Protein 2O7I (pdb70)

Nearest PDB structures (foldseek):
  2o7i-assembly1_A  TM=1.002E+00  e=0.000E+00  Thermotoga maritima
  5hm4-assembly1_B  TM=7.704E-01  e=1.524E-46  Thermotoga maritima
  6lzq-assembly1_A  TM=8.785E-01  e=4.733E-36  Vibrio harveyi 1DA3
  6lzu-assembly1_A  TM=8.700E-01  e=4.472E-36  Vibrio harveyi 1DA3
  6lzv-assembly1_A  TM=8.693E-01  e=3.646E-35  Vibrio harveyi 1DA3

InterPro domains:
  IPR000914 Solute-binding protein family 5 domain [PF00496] (74-467)
  IPR039424 Solute-binding protein family 5 [PTHR30290] (3-553)

Foldseek 3Di:
DDDPLQEAEEADFFFAFAFFLAQLALDHTFPSLQFFWAFCWFQFLLFQWTHRDQFDDWAPLFLFKIKTFGDPLQAKLVGHHDFLVQLQVQVVVCVVSVGGPLRPLVVFWVGWDRPDGGMIMTGTDLVLHFSVSSCCSVNGGIGDDPVVQVVVVVVDDSNPHRQQDFVPRIGRGQWTWDDDDRFKTKIAGSQVHSCCVPFNGQARRMYMYTHDNAQVVSVVCVLVVNHFKYQGQDPPVLCSCVPVVAQKAAQDNDPPRFDFFFFKFWAFACPDPPSVALLLLLLLQLLQQQVVLCVPLVVVNWHWDAQLRFRPVDVVRVLLDPQVVLCVLQVDPRNRHHNDNVVSLVSCVVQAWDQDPVRATAGPVGDTLDDAEEEDARRNRSQQSSRCSSQVSCVNSRRNYYYDHYTHVVVLQCQQLLVHRIYIDGWGRDHPPPPLRRLCAEADLSQHDHRRDGGPRHNSSNHDDVVSVVLSSFLRSDVPNVSVSVSSHVVSVVCSSRVSIGRTIRHGLRIMGGPPFKDQQDHNVRPQGRNCRSNDSSNPCRSSRIHTPVGDDHGRQQGDDVVVRHPIGNPVNVVVSSVVSD

Radius of gyration: 23.68 Å; Cα contacts (8 Å, |Δi|>4): 1317; chains: 1; bounding box: 62×67×48 Å

Organism: Thermotoga maritima (strain ATCC 43589 / DSM 3109 / JCM 10099 / NBRC 100826 / MSB8) (NCBI:txid243274)

CATH classification: 3.40.190.10 (+2 more: 3.90.76.10, 3.10.105.10)

Solvent-accessible surface area: 21621 Å² total; per-residue (Å²): 167,38,60,60,96,39,0,0,39,1,0,8,17,10,26,11,74,20,42,18,0,0,23,0,4,58,29,46,5,20,0,0,64,23,1,0,4,2,18,0,2,9,31,0,32,46,65,63,0,10,0,7,0,0,0,84,113,19,73,18,84,51,13,53,4,0,55,0,42,5,25,86,79,0,100,3,42,73,35,60,54,0,26,0,70,5,1,33,24,0,6,76,8,6,116,137,37,29,19,20,22,30,23,15,8,44,24,1,2,93,52,9,98,39,49,90,95,46,17,0,18,0,60,5,54,111,146,19,15,0,17,12,12,0,2,32,29,0,0,31,4,26,0,0,1,83,69,15,0,58,135,9,133,93,131,76,86,4,76,97,36,76,10,44,122,37,154,94,3,13,1,0,0,2,1,40,3,92,110,73,46,116,97,30,0,3,0,46,46,14,75,109,6,28,0,94,134,48,6,32,62,0,46,0,60,15,0,0,2,46,27,35,92,34,8,76,42,1,17,103,0,2,53,143,15,66,1,0,0,0,3,2,10,5,66,30,0,65,50,6,48,112,154,112,62,44,66,17,11,6,12,71,73,120,97,59,24,6,2,25,22,3,1,0,0,0,1,0,0,21,67,48,94,6,0,57,39,46,19,0,8,57,0,0,0,22,0,0,9,3,102,90,0,9,124,117,2,1,73,45,7,15,55,21,2,0,1,0,0,0,0,18,81,60,122,92,31,78,87,24,7,31,56,122,34,0,86,178,57,17,70,38,117,51,0,40,4,41,94,49,48,119,60,0,43,102,28,0,87,127,31,27,13,162,100,23,156,93,28,18,9,51,6,110,118,52,34,95,0,14,117,15,42,0,7,0,0,106,2,39,43,7,18,37,92,0,0,80,36,0,0,123,11,0,98,58,0,2,0,30,0,118,35,71,42,24,63,45,28,62,2,0,48,86,0,1,64,0,66,9,20,0,1,0,0,81,11,34,15,12,23,38,8,7,0,0,22,0,0,9,25,0,0,0,73,70,9,15,63,82,67,40,94,20,5,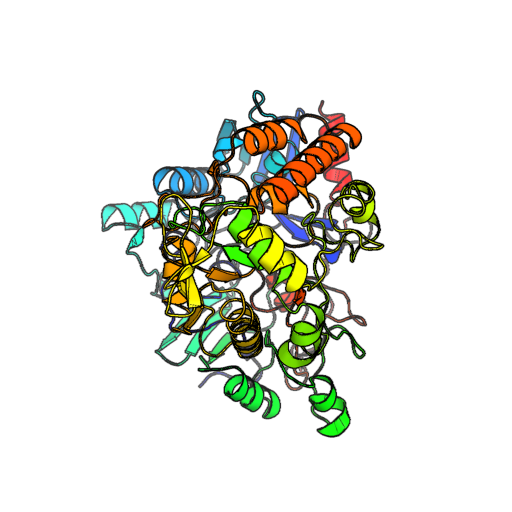91,37,0,1,2,0,21,8,97,24,91,59,0,23,103,14,0,31,110,0,0,36,68,53,74,71,84,55,24,48,94,5,1,38,72,0,0,76,0,0,13,112,16,2,0,0,0,3,0,0,3,10,2,0,26,2,0,25,1,45,101,51,0,38,66,8,0,11,71,130,46,89,10,2,43,6,0,0,0,64,31,67,36,0,4,0,0,1,2,5,0,0,45,107,85,73,87,76,100,94,16,101,10,18,5,16,91,144,112,66,11,54,0,28,44,9,75,89,0,36,102,31,2,82,173,26,117

B-factor: mean 17.23, std 6.02, range [8.17, 47.14]

Sequence (582 aa):
SLPREDTVYIGGALWGPATTWNLYAPQSTWGTDQFMYLPAFQYDLGRDAWIPVIAERYEFVDDKTLRIYIRPEARWSDGVPITADDFVYALELTKELGIGPGGGWDTYIEYVKAVDTKVVEFKAKEENLNYFQFLSYSSLGAQPMPKHVYERIRAQMNIKDWIINDKPEEQVVSGPYKLYYYDPNIVVYQRVDDWWGKDIFGLPRPKYLAHVIYKDNPSASLAFERGDIDWNGLFIPSVWELWEKKGLPVVGTWYKKEPYFIPDGVGFVYVNNTKPGLSDPAVRKAIAYAIPYNEMLKKAYFGYGSQAHPSMVIDLFEPYKQYIDYELAKKKTFGTEDGRIPFDLDMANKILDEEAGYKKGPDGVRVGPDGTKLGPYTISVPYGWTDWMMMCEMIAKKNLRSSIGIDVKTEFPDFSSVWADRMTKGTFDLIISWSVGPSFDHPFNIYRFVLDKRLSKPVGEVTWAGDWERYDNDEVVELLDKAVSTLDPEVRKQAYFRIQQIIYRDMPSIPAFYTAHWYEYSTKYWINWPSEDNPAWFRPSPWHADAWPTLFIISKKSDPQPVPSWLGTVDEGGIEIPTAKIFEDLQKAT

Structure (mmCIF, N/CA/C/O backbone):
data_2O7I
#
_entry.id   2O7I
#
_cell.length_a   107.030
_cell.length_b   107.030
_cell.length_c   118.190
_cell.angle_alpha   90.000
_cell.angle_beta   90.000
_cell.angle_gamma   90.000
#
_symmetry.space_group_name_H-M   'P 41 21 2'
#
loop_
_entity.id
_entity.type
_entity.pdbx_description
1 polymer 'Oligopeptide ABC transporter, periplasmic oligopeptide-binding protein'
2 branched beta-D-glucopyranose-(1-4)-beta-D-glucopyranose
3 water water
#
loop_
_atom_site.group_PDB
_atom_site.id
_atom_site.type_symbol
_atom_site.label_atom_id
_atom_site.label_alt_id
_atom_site.label_comp_id
_atom_site.label_asym_id
_atom_site.label_entity_id
_atom_site.label_seq_id
_atom_site.pdbx_PDB_ins_code
_atom_site.Cartn_x
_atom_site.Cartn_y
_atom_site.Cartn_z
_atom_site.occupancy
_atom_site.B_iso_or_equiv
_atom_site.auth_seq_id
_atom_site.auth_comp_id
_atom_site.auth_asym_id
_atom_site.auth_atom_id
_atom_site.pdbx_PDB_model_num
ATOM 1 N N . SER A 1 4 ? -23.089 5.414 -24.090 1.00 30.53 2 SER A N 1
ATOM 2 C CA . SER A 1 4 ? -22.427 4.082 -23.935 1.00 30.17 2 SER A CA 1
ATOM 3 C C . SER A 1 4 ? -21.722 3.979 -22.577 1.00 29.38 2 SER A C 1
ATOM 4 O O . SER A 1 4 ? -20.796 3.178 -22.395 1.00 29.86 2 SER A O 1
ATOM 7 N N . LEU A 1 5 ? -22.183 4.789 -21.628 1.00 27.98 3 LEU A N 1
ATOM 8 C CA . LEU A 1 5 ? -21.603 4.862 -20.296 1.00 26.80 3 LEU A CA 1
ATOM 9 C C . LEU A 1 5 ? -22.107 3.711 -19.430 1.00 26.15 3 LEU A C 1
ATOM 10 O O . LEU A 1 5 ? -23.247 3.282 -19.586 1.00 25.80 3 LEU A O 1
ATOM 15 N N . PRO A 1 6 ? -21.267 3.224 -18.498 1.00 25.46 4 PRO A N 1
ATOM 16 C CA . PRO A 1 6 ? -21.707 2.190 -17.566 1.00 24.98 4 PRO A CA 1
ATOM 17 C C . PRO A 1 6 ? -22.717 2.754 -16.566 1.00 24.31 4 PRO A C 1
ATOM 18 O O . PRO A 1 6 ? -22.370 3.622 -15.764 1.00 24.07 4 PRO A O 1
ATOM 22 N N . ARG A 1 7 ? -23.947 2.248 -16.610 1.00 23.63 5 ARG A N 1
ATOM 23 C CA . ARG A 1 7 ? -25.059 2.841 -15.864 1.00 23.28 5 ARG A CA 1
ATOM 24 C C . ARG A 1 7 ? -24.831 2.881 -14.357 1.00 23.13 5 ARG A C 1
ATOM 25 O O . ARG A 1 7 ? -25.125 3.890 -13.711 1.00 23.03 5 ARG A O 1
ATOM 33 N N . GLU A 1 8 ? -24.313 1.788 -13.797 1.00 22.73 6 GLU A N 1
ATOM 34 C CA . GLU A 1 8 ? -24.116 1.684 -12.347 1.00 22.86 6 GLU A CA 1
ATOM 35 C C . GLU A 1 8 ? -22.978 2.571 -11.830 1.00 21.77 6 GLU A C 1
ATOM 36 O O . GLU A 1 8 ? -22.877 2.801 -10.625 1.00 21.95 6 GLU A O 1
ATOM 42 N N . ASP A 1 9 ? -22.129 3.053 -12.737 1.00 21.02 7 ASP A N 1
ATOM 43 C CA . ASP A 1 9 ? -21.025 3.949 -12.384 1.00 20.39 7 ASP A CA 1
ATOM 44 C C . ASP A 1 9 ? -21.242 5.382 -12.874 1.00 19.64 7 ASP A C 1
ATOM 45 O O . ASP A 1 9 ? -20.303 6.175 -12.909 1.00 19.36 7 ASP A O 1
ATOM 50 N N . THR A 1 10 ? -22.479 5.701 -13.240 1.00 18.37 8 THR A N 1
ATOM 51 C CA . THR A 1 10 ? -22.816 7.023 -13.758 1.00 17.73 8 THR A CA 1
ATOM 52 C C . THR A 1 10 ? -23.966 7.614 -12.963 1.00 16.89 8 THR A C 1
ATOM 53 O O . THR A 1 10 ? -24.977 6.953 -12.755 1.00 17.02 8 THR A O 1
ATOM 57 N N . VAL A 1 11 ? -23.803 8.859 -12.522 1.00 15.83 9 VAL A N 1
ATOM 58 C CA . VAL A 1 11 ? -24.907 9.630 -11.977 1.00 15.43 9 VAL A CA 1
ATOM 59 C C . VAL A 1 11 ? -25.418 10.537 -13.095 1.00 15.02 9 VAL A C 1
ATOM 60 O O . VAL A 1 11 ? -24.672 11.376 -13.611 1.00 14.87 9 VAL A O 1
ATOM 64 N N . TYR A 1 12 ? -26.672 10.321 -13.489 1.00 14.62 10 TYR A N 1
ATOM 65 C CA . TYR A 1 12 ? -27.366 11.187 -14.434 1.00 14.46 10 TYR A CA 1
ATOM 66 C C . TYR A 1 12 ? -28.042 12.335 -13.687 1.00 14.01 10 TYR A C 1
ATOM 67 O O . TYR A 1 12 ? -28.645 12.142 -12.623 1.00 13.58 10 TYR A O 1
ATOM 76 N N . ILE A 1 13 ? -27.922 13.534 -14.254 1.00 13.70 11 ILE A N 1
ATOM 77 C CA . ILE A 1 13 ? -28.324 14.764 -13.593 1.00 13.19 11 ILE A CA 1
ATOM 78 C C . ILE A 1 13 ? -29.351 15.520 -14.440 1.00 13.00 11 ILE A C 1
ATOM 79 O O . ILE A 1 13 ? -29.329 15.448 -15.675 1.00 13.12 11 ILE A O 1
ATOM 84 N N . GLY A 1 14 ? -30.253 16.221 -13.765 1.00 12.53 12 GLY A N 1
ATOM 85 C CA . GLY A 1 14 ? -31.225 17.086 -14.429 1.00 12.25 12 GLY A CA 1
ATOM 86 C C . GLY A 1 14 ? -31.344 18.420 -13.712 1.00 11.85 12 GLY A C 1
ATOM 87 O O . GLY A 1 14 ? -30.985 18.548 -12.535 1.00 11.53 12 GLY A O 1
ATOM 88 N N . GLY A 1 15 ? -31.847 19.419 -14.427 1.00 11.93 13 GLY A N 1
ATOM 89 C CA . GLY A 1 15 ? -32.168 20.709 -13.846 1.00 11.62 13 GLY A CA 1
ATOM 90 C C . GLY A 1 15 ? -31.002 21.642 -13.567 1.00 11.78 13 GLY A C 1
ATOM 91 O O . GLY A 1 15 ? -31.195 22.689 -12.974 1.00 11.05 13 GLY A O 1
ATOM 92 N N . ALA A 1 16 ? -29.803 21.283 -14.024 1.00 12.37 14 ALA A N 1
ATOM 93 C CA . ALA A 1 16 ? -28.609 22.101 -13.766 1.00 12.35 14 ALA A CA 1
ATOM 94 C C . ALA A 1 16 ? -28.067 22.780 -15.025 1.00 12.62 14 ALA A C 1
ATOM 95 O O . ALA A 1 16 ? -27.731 23.962 -15.012 1.00 13.72 14 ALA A O 1
ATOM 97 N N . LEU A 1 17 ? -27.988 22.022 -16.106 1.00 12.66 15 LEU A N 1
ATOM 98 C CA . LEU A 1 17 ? -27.537 22.516 -17.396 1.00 12.83 15 LEU A CA 1
ATOM 99 C C . LEU A 1 17 ? -28.735 22.780 -18.299 1.00 13.00 15 LEU A C 1
ATOM 100 O O . LEU A 1 17 ? -29.494 21.863 -18.620 1.00 12.99 15 LEU A O 1
ATOM 105 N N . TRP A 1 18 ? -28.874 24.041 -18.697 1.00 12.35 16 TRP A N 1
ATOM 106 C CA . TRP A 1 18 ? -29.921 24.487 -19.595 1.00 12.71 16 TRP A CA 1
ATOM 107 C C . TRP A 1 18 ? -29.265 25.216 -20.760 1.00 13.44 16 TRP A C 1
ATOM 108 O O . TRP A 1 18 ? -28.371 26.041 -20.565 1.00 13.24 16 TRP A O 1
ATOM 119 N N . GLY A 1 19 ? -29.714 24.911 -21.970 1.00 14.38 17 GLY A N 1
ATOM 120 C CA . GLY A 1 19 ? -29.072 25.419 -23.170 1.00 14.80 17 GLY A CA 1
ATOM 121 C C . GLY A 1 19 ? -27.770 24.687 -23.434 1.00 15.03 17 GLY A C 1
ATOM 122 O O . GLY A 1 19 ? -27.426 23.738 -22.726 1.00 15.21 17 GLY A O 1
ATOM 123 N N . PRO A 1 20 ? -27.033 25.126 -24.465 1.00 15.42 18 PRO A N 1
ATOM 124 C CA . PRO A 1 20 ? -25.831 24.413 -24.894 1.00 15.23 18 PRO A CA 1
ATOM 125 C C . PRO A 1 20 ? -24.646 24.565 -23.936 1.00 14.24 18 PRO A C 1
ATOM 126 O O . PRO A 1 20 ? -24.552 25.552 -23.202 1.00 13.47 18 PRO A O 1
ATOM 130 N N . ALA A 1 21 ? -23.737 23.595 -23.969 1.00 14.00 19 ALA A N 1
ATOM 131 C CA . ALA A 1 21 ? -22.420 23.793 -23.387 1.00 13.68 19 ALA A CA 1
ATOM 132 C C . ALA A 1 21 ? -21.777 24.993 -24.077 1.00 13.49 19 ALA A C 1
ATOM 133 O O . ALA A 1 21 ? -21.978 25.210 -25.290 1.00 13.13 19 ALA A O 1
ATOM 135 N N . THR A 1 22 ? -21.019 25.768 -23.305 1.00 12.55 20 THR A N 1
ATOM 136 C CA . THR A 1 22 ? -20.371 26.974 -23.795 1.00 12.66 20 THR A CA 1
ATOM 137 C C . THR A 1 22 ? -18.848 26.826 -23.696 1.00 12.33 20 THR A C 1
ATOM 138 O O . THR A 1 22 ? -18.159 26.603 -24.704 1.00 12.98 20 THR A O 1
ATOM 142 N N . THR A 1 23 ? -18.329 26.953 -22.477 1.00 11.60 21 THR A N 1
ATOM 143 C CA . THR A 1 23 ? -16.897 26.805 -22.197 1.00 11.74 21 THR A CA 1
ATOM 144 C C . THR A 1 23 ? -16.709 26.100 -20.859 1.00 11.63 21 THR A C 1
ATOM 145 O O . THR A 1 23 ? -17.671 25.827 -20.147 1.00 12.11 21 THR A O 1
ATOM 149 N N . TRP A 1 24 ? -15.450 25.811 -20.538 1.00 11.64 22 TRP A N 1
ATOM 150 C CA . TRP A 1 24 ? -15.059 25.356 -19.206 1.00 11.69 22 TRP A CA 1
ATOM 151 C C . TRP A 1 24 ? -14.033 26.337 -18.651 1.00 12.14 22 TRP A C 1
ATOM 152 O O . TRP A 1 24 ? -13.038 25.959 -18.012 1.00 11.79 22 TRP A O 1
ATOM 163 N N . ASN A 1 25 ? -14.317 27.620 -18.874 1.00 12.14 23 ASN A N 1
ATOM 164 C CA . ASN A 1 25 ? -13.401 28.710 -18.591 1.00 11.93 23 ASN A CA 1
ATOM 165 C C . ASN A 1 25 ? -14.129 29.752 -17.760 1.00 12.28 23 ASN A C 1
ATOM 166 O O . ASN A 1 25 ? -15.006 30.453 -18.250 1.00 12.38 23 ASN A O 1
ATOM 171 N N . LEU A 1 26 ? -13.776 29.835 -16.484 1.00 12.29 24 LEU A N 1
ATOM 172 C CA . LEU A 1 26 ? -14.465 30.735 -15.555 1.00 12.56 24 LEU A CA 1
ATOM 173 C C . LEU A 1 26 ? -14.222 32.226 -15.837 1.00 12.56 24 LEU A C 1
ATOM 174 O O . LEU A 1 26 ? -14.868 33.086 -15.234 1.00 12.90 24 LEU A O 1
ATOM 179 N N . TYR A 1 27 ? -13.293 32.536 -16.743 1.00 12.83 25 TYR A N 1
ATOM 180 C CA . TYR A 1 27 ? -13.041 33.914 -17.160 1.00 13.53 25 TYR A CA 1
ATOM 181 C C . TYR A 1 27 ? -13.775 34.276 -18.462 1.00 13.77 25 TYR A C 1
ATOM 182 O O . TYR A 1 27 ? -13.736 35.430 -18.901 1.00 15.32 25 TYR A O 1
ATOM 191 N N . ALA A 1 28 ? -14.439 33.291 -19.065 1.00 13.78 26 ALA A N 1
ATOM 192 C CA . ALA A 1 28 ? -15.263 33.516 -20.251 1.00 13.50 26 ALA A CA 1
ATOM 193 C C . ALA A 1 28 ? -16.613 34.104 -19.828 1.00 13.36 26 ALA A C 1
ATOM 194 O O . ALA A 1 28 ? -17.027 33.956 -18.670 1.00 13.49 26 ALA A O 1
ATOM 196 N N . PRO A 1 29 ? -17.305 34.789 -20.754 1.00 13.16 27 PRO A N 1
ATOM 197 C CA . PRO A 1 29 ? -18.599 35.363 -20.362 1.00 13.39 27 PRO A CA 1
ATOM 198 C C . PRO A 1 29 ? -19.626 34.324 -19.916 1.00 12.86 27 PRO A C 1
ATOM 199 O O . PRO A 1 29 ? -20.497 34.642 -19.104 1.00 13.25 27 PRO A O 1
ATOM 203 N N . GLN A 1 30 ? -19.526 33.107 -20.443 1.00 12.75 28 GLN A N 1
ATOM 204 C CA . GLN A 1 30 ? -20.343 31.991 -19.990 1.00 13.12 28 GLN A CA 1
ATOM 205 C C . GLN A 1 30 ? -19.524 30.703 -19.925 1.00 12.99 28 GLN A C 1
ATOM 206 O O . GLN A 1 30 ? -18.686 30.439 -20.783 1.00 13.29 28 GLN A O 1
ATOM 212 N N . SER A 1 31 ? -19.767 29.921 -18.884 1.00 12.96 29 SER A N 1
ATOM 213 C CA . SER A 1 31 ? -19.153 28.613 -18.741 1.00 12.96 29 SER A CA 1
ATOM 214 C C . SER A 1 31 ? -20.230 27.607 -18.390 1.00 12.36 29 SER A C 1
ATOM 215 O O . SER A 1 31 ? -21.336 27.975 -17.994 1.00 13.32 29 SER A O 1
ATOM 218 N N . THR A 1 32 ? -19.886 26.337 -18.551 1.00 12.05 30 THR A N 1
ATOM 219 C CA . THR A 1 32 ? -20.831 25.246 -18.520 1.00 11.47 30 THR A CA 1
ATOM 220 C C . THR A 1 32 ? -20.989 24.726 -17.100 1.00 11.39 30 THR A C 1
ATOM 221 O O . THR A 1 32 ? -20.001 24.577 -16.362 1.00 11.32 30 THR A O 1
ATOM 225 N N . TRP A 1 33 ? -22.235 24.447 -16.720 1.00 11.41 31 TRP A N 1
ATOM 226 C CA . TRP A 1 33 ? -22.507 23.813 -15.448 1.00 11.30 31 TRP A CA 1
ATOM 227 C C . TRP A 1 33 ? -21.496 22.672 -15.241 1.00 11.37 31 TRP A C 1
ATOM 228 O O . TRP A 1 33 ? -21.231 21.893 -16.168 1.00 10.74 31 TRP A O 1
ATOM 239 N N . GLY A 1 34 ? -20.953 22.600 -14.026 1.00 11.41 32 GLY A N 1
ATOM 240 C CA . GLY A 1 34 ? -19.946 21.608 -13.659 1.00 11.44 32 GLY A CA 1
ATOM 241 C C . GLY A 1 34 ? -18.557 22.200 -13.519 1.00 11.67 32 GLY A C 1
ATOM 242 O O . GLY A 1 34 ? -17.747 21.685 -12.733 1.00 11.86 32 GLY A O 1
ATOM 243 N N . THR A 1 35 ? -18.284 23.278 -14.260 1.00 11.76 33 THR A N 1
ATOM 244 C CA . THR A 1 35 ? -16.949 23.894 -14.280 1.00 12.25 33 THR A CA 1
ATOM 245 C C . THR A 1 35 ? -16.551 24.367 -12.883 1.00 12.62 33 THR A C 1
ATOM 246 O O . THR A 1 35 ? -15.548 23.908 -12.314 1.00 13.79 33 THR A O 1
ATOM 250 N N . ASP A 1 36 ? -17.335 25.271 -12.316 1.00 13.58 34 ASP A N 1
ATOM 251 C CA . ASP A 1 36 ? -17.027 25.762 -10.977 1.00 13.99 34 ASP A CA 1
ATOM 252 C C . ASP A 1 36 ? -17.348 24.719 -9.906 1.00 13.96 34 ASP A C 1
ATOM 253 O O . ASP A 1 36 ? -16.578 24.548 -8.964 1.00 14.26 34 ASP A O 1
ATOM 258 N N . GLN A 1 37 ? -18.452 23.990 -10.065 1.00 13.11 35 GLN A N 1
ATOM 259 C CA . GLN A 1 37 ? -18.877 23.045 -9.034 1.00 12.89 35 GLN A CA 1
ATOM 260 C C . GLN A 1 37 ? -17.830 21.972 -8.762 1.00 12.59 35 GLN A C 1
ATOM 261 O O . GLN A 1 37 ? -17.535 21.698 -7.613 1.00 12.31 35 GLN A O 1
ATOM 267 N N . PHE A 1 38 ? -17.274 21.375 -9.814 1.00 12.13 36 PHE A N 1
ATOM 268 C CA . PHE A 1 38 ? -16.473 20.152 -9.669 1.00 12.26 36 PHE A CA 1
ATOM 269 C C . PHE A 1 38 ? -15.027 20.245 -10.134 1.00 12.54 36 PHE A C 1
ATOM 270 O O . PHE A 1 38 ? -14.217 19.417 -9.722 1.00 12.46 36 PHE A O 1
ATOM 278 N N . MET A 1 39 ? -14.694 21.217 -10.980 1.00 11.89 37 MET A N 1
ATOM 279 C CA . MET A 1 39 ? -13.345 21.274 -11.567 1.00 12.49 37 MET A CA 1
ATOM 280 C C . MET A 1 39 ? -12.352 22.141 -10.799 1.00 11.74 37 MET A C 1
ATOM 281 O O . MET A 1 39 ? -11.150 21.862 -10.808 1.00 11.45 37 MET A O 1
ATOM 286 N N . TYR A 1 40 ? -12.838 23.196 -10.151 1.00 11.67 38 TYR A N 1
ATOM 287 C CA . TYR A 1 40 ? -11.971 24.157 -9.477 1.00 11.72 38 TYR A CA 1
ATOM 288 C C . TYR A 1 40 ? -12.441 24.351 -8.045 1.00 11.73 38 TYR A C 1
ATOM 289 O O . TYR A 1 40 ? -13.479 24.969 -7.816 1.00 13.19 38 TYR A O 1
ATOM 298 N N . LEU A 1 41 ? -11.677 23.819 -7.095 1.00 11.25 39 LEU A N 1
ATOM 299 C CA . LEU A 1 41 ? -12.033 23.853 -5.678 1.00 11.24 39 LEU A CA 1
ATOM 300 C C . LEU A 1 41 ? -11.426 25.073 -4.978 1.00 11.02 39 LEU A C 1
ATOM 301 O O . LEU A 1 41 ? -10.477 25.670 -5.476 1.00 10.32 39 LEU A O 1
ATOM 306 N N . PRO A 1 42 ? -11.970 25.449 -3.807 1.00 11.41 40 PRO A N 1
ATOM 307 C CA . PRO A 1 42 ? -11.445 26.556 -3.021 1.00 11.29 40 PRO A CA 1
ATOM 308 C C . PRO A 1 42 ? -10.411 26.146 -1.963 1.00 10.89 40 PRO A C 1
ATOM 309 O O . PRO A 1 42 ? -10.224 24.954 -1.709 1.00 11.01 40 PRO A O 1
ATOM 313 N N . ALA A 1 43 ? -9.758 27.141 -1.371 1.00 11.07 41 ALA A N 1
ATOM 314 C CA . ALA A 1 43 ? -8.909 26.946 -0.188 1.00 10.93 41 ALA A CA 1
ATOM 315 C C . ALA A 1 43 ? -9.676 26.254 0.949 1.00 10.71 41 ALA A C 1
ATOM 316 O O . ALA A 1 43 ? -9.288 25.178 1.414 1.00 10.70 41 ALA A O 1
ATOM 318 N N . PHE A 1 44 ? -10.767 26.896 1.369 1.00 10.73 42 PHE A N 1
ATOM 319 C CA . PHE A 1 44 ? -11.719 26.341 2.325 1.00 10.66 42 PHE A CA 1
ATOM 320 C C . PHE A 1 44 ? -13.102 26.317 1.693 1.00 10.87 42 PHE A C 1
ATOM 321 O O . PHE A 1 44 ? -13.499 27.280 1.034 1.00 10.94 42 PHE A O 1
ATOM 329 N N . GLN A 1 45 ? -13.819 25.215 1.896 1.00 10.72 43 GLN A N 1
ATOM 330 C CA . GLN A 1 45 ? -15.205 25.092 1.445 1.00 11.19 43 GLN A CA 1
ATOM 331 C C . GLN A 1 45 ? -16.150 25.373 2.608 1.00 11.32 43 GLN A C 1
ATOM 332 O O . GLN A 1 45 ? -16.149 24.645 3.595 1.00 11.87 43 GLN A O 1
ATOM 338 N N . TYR A 1 46 ? -16.940 26.436 2.492 1.00 11.48 44 TYR A N 1
ATOM 339 C CA . TYR A 1 46 ? -17.952 26.739 3.502 1.00 11.75 44 TYR A CA 1
ATOM 340 C C . TYR A 1 46 ? -19.043 25.671 3.512 1.00 11.81 44 TYR A C 1
ATOM 341 O O . TYR A 1 46 ? -19.533 25.237 2.460 1.00 11.05 44 TYR A O 1
ATOM 350 N N . ASP A 1 47 ? -19.397 25.253 4.722 1.00 11.82 45 ASP A N 1
ATOM 351 C CA . ASP A 1 47 ? -20.429 24.261 4.983 1.00 12.23 45 ASP A CA 1
ATOM 352 C C . ASP A 1 47 ? -21.579 24.967 5.721 1.00 12.24 45 ASP A C 1
ATOM 353 O O . ASP A 1 47 ? -21.552 25.131 6.943 1.00 12.41 45 ASP A O 1
ATOM 358 N N . LEU A 1 48 ? -22.580 25.407 4.968 1.00 12.74 46 LEU A N 1
ATOM 359 C CA . LEU A 1 48 ? -23.733 26.106 5.541 1.00 12.91 46 LEU A CA 1
ATOM 360 C C . LEU A 1 48 ? -24.467 25.268 6.588 1.00 13.27 46 LEU A C 1
ATOM 361 O O . LEU A 1 48 ? -24.886 25.795 7.620 1.00 13.72 46 LEU A O 1
ATOM 366 N N . GLY A 1 49 ? -24.610 23.970 6.339 1.00 13.31 47 GLY A N 1
ATOM 367 C CA . GLY A 1 49 ? -25.318 23.073 7.264 1.00 13.57 47 GLY A CA 1
ATOM 368 C C . GLY A 1 49 ? -24.723 23.032 8.655 1.00 13.97 47 GLY A C 1
ATOM 369 O O . GLY A 1 49 ? -25.462 22.937 9.639 1.00 14.99 47 GLY A O 1
ATOM 370 N N . ARG A 1 50 ? -23.396 23.099 8.740 1.00 13.77 48 ARG A N 1
ATOM 371 C CA . ARG A 1 50 ? -22.690 23.019 10.021 1.00 14.24 48 ARG A CA 1
ATOM 372 C C . ARG A 1 50 ? -22.111 24.369 10.461 1.00 14.62 48 ARG A C 1
ATOM 373 O O . ARG A 1 50 ? -21.544 24.468 11.545 1.00 15.75 48 ARG A O 1
ATOM 381 N N . ASP A 1 51 ? -22.273 25.403 9.640 1.00 15.18 49 ASP A N 1
ATOM 382 C CA . ASP A 1 51 ? -21.602 26.688 9.839 1.00 15.34 49 ASP A CA 1
ATOM 383 C C . ASP A 1 51 ? -20.130 26.474 10.167 1.00 15.09 49 ASP A C 1
ATOM 384 O O . ASP A 1 51 ? -19.626 26.884 11.223 1.00 14.98 49 ASP A O 1
ATOM 389 N N . ALA A 1 52 ? -19.455 25.813 9.242 1.00 14.45 50 ALA A N 1
ATOM 390 C CA . ALA A 1 52 ? -18.062 25.451 9.416 1.00 14.14 50 ALA A CA 1
ATOM 391 C C . ALA A 1 52 ? -17.371 25.465 8.063 1.00 13.90 50 ALA A C 1
ATOM 392 O O . ALA A 1 52 ? -18.024 25.615 7.026 1.00 13.55 50 ALA A O 1
ATOM 394 N N . TRP A 1 53 ? -16.055 25.300 8.083 1.00 13.53 51 TRP A N 1
ATOM 395 C CA . TRP A 1 53 ? -15.230 25.430 6.888 1.00 13.27 51 TRP A CA 1
ATOM 396 C C . TRP A 1 53 ? -14.367 24.188 6.717 1.00 13.09 51 TRP A C 1
ATOM 397 O O . TRP A 1 53 ? -13.615 23.825 7.618 1.00 13.70 51 TRP A O 1
ATOM 408 N N . ILE A 1 54 ? -14.483 23.536 5.570 1.00 12.54 52 ILE A N 1
ATOM 409 C CA . ILE A 1 54 ? -13.635 22.387 5.250 1.00 12.10 52 ILE A CA 1
ATOM 410 C C . ILE A 1 54 ? -12.316 22.914 4.680 1.00 11.99 52 ILE A C 1
ATOM 411 O O . ILE A 1 54 ? -12.328 23.637 3.667 1.00 11.75 52 ILE A O 1
ATOM 416 N N . PRO A 1 55 ? -11.173 22.569 5.306 1.00 11.64 53 PRO A N 1
ATOM 417 C CA . PRO A 1 55 ? -9.897 22.895 4.680 1.00 11.54 53 PRO A CA 1
ATOM 418 C C . PRO A 1 55 ? -9.696 21.962 3.491 1.00 11.34 53 PRO A C 1
ATOM 419 O O . PRO A 1 55 ? -9.513 20.756 3.676 1.00 10.92 53 PRO A O 1
ATOM 423 N N . VAL A 1 56 ? -9.788 22.508 2.278 1.00 10.72 54 VAL A N 1
ATOM 424 C CA . VAL A 1 56 ? -9.708 21.707 1.063 1.00 10.78 54 VAL A CA 1
ATOM 425 C C . VAL A 1 56 ? -8.298 21.838 0.462 1.00 10.82 54 VAL A C 1
ATOM 426 O O . VAL A 1 56 ? -7.404 21.066 0.820 1.00 11.16 54 VAL A O 1
ATOM 430 N N . ILE A 1 57 ? -8.071 22.814 -0.415 1.00 9.95 55 ILE A N 1
ATOM 431 C CA . ILE A 1 57 ? -6.715 23.057 -0.945 1.00 10.27 55 ILE A CA 1
ATOM 432 C C . ILE A 1 57 ? -5.803 23.570 0.181 1.00 10.88 55 ILE A C 1
ATOM 433 O O . ILE A 1 57 ? -4.590 23.271 0.214 1.00 11.24 55 ILE A O 1
ATOM 438 N N . ALA A 1 58 ? -6.399 2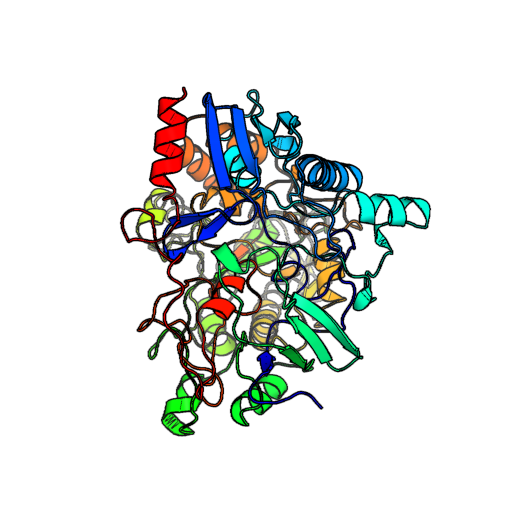4.311 1.115 1.00 11.63 56 ALA A N 1
ATOM 439 C CA . ALA A 1 58 ? -5.709 24.766 2.313 1.00 12.21 56 ALA A CA 1
ATOM 440 C C . ALA A 1 58 ? -5.704 23.680 3.371 1.00 12.58 56 ALA A C 1
ATOM 441 O O . ALA A 1 58 ? -6.666 22.929 3.532 1.00 12.95 56 ALA A O 1
ATOM 443 N N . GLU A 1 59 ? -4.598 23.653 4.101 1.00 13.51 57 GLU A N 1
ATOM 444 C CA . GLU A 1 59 ? -4.402 22.804 5.253 1.00 13.92 57 GLU A CA 1
ATOM 445 C C . GLU A 1 59 ? -4.816 23.525 6.537 1.00 13.98 57 GLU A C 1
ATOM 446 O O . GLU A 1 59 ? -5.363 22.904 7.453 1.00 13.86 57 GLU A O 1
ATOM 452 N N . ARG A 1 60 ? -4.537 24.828 6.592 1.00 14.06 58 ARG A N 1
ATOM 453 C CA . ARG A 1 60 ? -4.610 25.600 7.817 1.00 14.66 58 ARG A CA 1
ATOM 454 C C . ARG A 1 60 ? -4.636 27.105 7.501 1.00 14.94 58 ARG A C 1
ATOM 455 O O . ARG A 1 60 ? -4.103 27.531 6.468 1.00 14.83 58 ARG A O 1
ATOM 463 N N . TYR A 1 61 ? -5.267 27.892 8.379 1.00 15.67 59 TYR A N 1
ATOM 464 C CA . TYR A 1 61 ? -5.143 29.362 8.344 1.00 15.95 59 TYR A CA 1
ATOM 465 C C . TYR A 1 61 ? -4.487 29.808 9.642 1.00 16.49 59 TYR A C 1
ATOM 466 O O . TYR A 1 61 ? -4.522 29.086 10.646 1.00 16.04 59 TYR A O 1
ATOM 475 N N . GLU A 1 62 ? -3.926 31.011 9.620 1.00 17.02 60 GLU A N 1
ATOM 476 C CA . GLU A 1 62 ? -3.398 31.663 10.815 1.00 17.83 60 GLU A CA 1
ATOM 477 C C . GLU A 1 62 ? -3.549 33.175 10.713 1.00 18.00 60 GLU A C 1
ATOM 478 O O . GLU A 1 62 ? -3.053 33.786 9.767 1.00 17.57 60 GLU A O 1
ATOM 484 N N . PHE A 1 63 ? -4.219 33.770 11.697 1.00 18.30 61 PHE A N 1
ATOM 485 C CA . PHE A 1 63 ? -4.257 35.223 11.822 1.00 18.95 61 PHE A CA 1
ATOM 486 C C . PHE A 1 63 ? -2.959 35.708 12.452 1.00 19.55 61 PHE A C 1
ATOM 487 O O . PHE A 1 63 ? -2.690 35.410 13.620 1.00 19.93 61 PHE A O 1
ATOM 495 N N . VAL A 1 64 ? -2.156 36.433 11.681 1.00 19.97 62 VAL A N 1
ATOM 496 C CA . VAL A 1 64 ? -0.975 37.110 12.221 1.00 20.81 62 VAL A CA 1
ATOM 497 C C . VAL A 1 64 ? -1.438 38.275 13.094 1.00 21.59 62 VAL A C 1
ATOM 498 O O . VAL A 1 64 ? -0.881 38.524 14.164 1.00 21.98 62 VAL A O 1
ATOM 502 N N . ASP A 1 65 ? -2.449 38.992 12.614 1.00 22.29 63 ASP A N 1
ATOM 503 C CA . ASP A 1 65 ? -3.240 39.897 13.440 1.00 22.88 63 ASP A CA 1
ATOM 504 C C . ASP A 1 65 ? -4.651 39.898 12.854 1.00 22.97 63 ASP A C 1
ATOM 505 O O . ASP A 1 65 ? -4.937 39.107 11.955 1.00 23.17 63 ASP A O 1
ATOM 510 N N . ASP A 1 66 ? -5.530 40.764 13.353 1.00 23.06 64 ASP A N 1
ATOM 511 C CA . ASP A 1 66 ? -6.928 40.764 12.908 1.00 23.12 64 ASP A CA 1
ATOM 512 C C . ASP A 1 66 ? -7.112 41.159 11.435 1.00 22.95 64 ASP A C 1
ATOM 513 O O . ASP A 1 66 ? -8.190 40.948 10.878 1.00 23.27 64 ASP A O 1
ATOM 518 N N . LYS A 1 67 ? -6.070 41.712 10.812 1.00 22.44 65 LYS A N 1
ATOM 519 C CA . LYS A 1 67 ? -6.129 42.152 9.412 1.00 22.33 65 LYS A CA 1
ATOM 520 C C . LYS A 1 67 ? -5.147 41.416 8.488 1.00 20.94 65 LYS A C 1
ATOM 521 O O . LYS A 1 67 ? -4.973 41.801 7.334 1.00 20.19 65 LYS A O 1
ATOM 527 N N . THR A 1 68 ? -4.514 40.355 8.985 1.00 19.68 66 THR A N 1
ATOM 528 C CA . THR A 1 68 ? -3.503 39.642 8.206 1.00 19.09 66 THR A CA 1
ATOM 529 C C . THR A 1 68 ? -3.692 38.141 8.380 1.00 18.17 66 THR A C 1
ATOM 530 O O . THR A 1 68 ? -3.560 37.606 9.486 1.00 18.15 66 THR A O 1
ATOM 534 N N . LEU A 1 69 ? -4.005 37.468 7.277 1.00 17.05 67 LEU A N 1
ATOM 535 C CA . LEU A 1 69 ? -4.385 36.070 7.314 1.00 16.60 67 LEU A CA 1
ATOM 536 C C . LEU A 1 69 ? -3.449 35.267 6.419 1.00 15.79 67 LEU A C 1
ATOM 537 O O . LEU A 1 69 ? -3.344 35.542 5.228 1.00 15.93 67 LEU A O 1
ATOM 542 N N . ARG A 1 70 ? -2.757 34.288 6.995 1.00 15.00 68 ARG A N 1
ATOM 543 C CA . ARG A 1 70 ? -1.894 33.392 6.219 1.00 14.54 68 ARG A CA 1
ATOM 544 C C . ARG A 1 70 ? -2.626 32.084 5.976 1.00 13.72 68 ARG A C 1
ATOM 545 O O . ARG A 1 70 ? -3.246 31.536 6.885 1.00 13.49 68 ARG A O 1
ATOM 553 N N . ILE A 1 71 ? -2.553 31.593 4.745 1.00 13.22 69 ILE A N 1
ATOM 554 C CA . ILE A 1 71 ? -3.194 30.348 4.370 1.00 13.42 69 ILE A CA 1
ATOM 555 C C . ILE A 1 71 ? -2.119 29.388 3.879 1.00 12.72 69 ILE A C 1
ATOM 556 O O . ILE A 1 71 ? -1.386 29.690 2.931 1.00 12.77 69 ILE A O 1
ATOM 561 N N . TYR A 1 72 ? -2.033 28.250 4.563 1.00 12.18 70 TYR A N 1
ATOM 562 C CA . TYR A 1 72 ? -1.036 27.220 4.312 1.00 12.43 70 TYR A CA 1
ATOM 563 C C . TYR A 1 72 ? -1.648 26.158 3.415 1.00 11.80 70 TYR A C 1
ATOM 564 O O . TYR A 1 72 ? -2.586 25.459 3.804 1.00 12.33 70 TYR A O 1
ATOM 573 N N . ILE A 1 73 ? -1.111 26.068 2.198 1.00 11.17 71 ILE A N 1
ATOM 574 C CA . ILE A 1 73 ? -1.604 25.181 1.153 1.00 11.07 71 ILE A CA 1
ATOM 575 C C . ILE A 1 73 ? -1.087 23.773 1.413 1.00 10.82 71 ILE A C 1
ATOM 576 O O . ILE A 1 73 ? 0.087 23.588 1.753 1.00 10.35 71 ILE A O 1
ATOM 581 N N . ARG A 1 74 ? -1.953 22.777 1.271 1.00 10.74 72 ARG A N 1
ATOM 582 C CA . ARG A 1 74 ? -1.545 21.395 1.475 1.00 10.92 72 ARG A CA 1
ATOM 583 C C . ARG A 1 74 ? -0.399 21.035 0.532 1.00 10.93 72 ARG A C 1
ATOM 584 O O . ARG A 1 74 ? -0.438 21.371 -0.647 1.00 10.68 72 ARG A O 1
ATOM 592 N N . PRO A 1 75 ? 0.621 20.324 1.043 1.00 11.46 73 PRO A N 1
ATOM 593 C CA . PRO A 1 75 ? 1.648 19.813 0.147 1.00 11.60 73 PRO A CA 1
ATOM 594 C C . PRO A 1 75 ? 1.089 18.933 -0.969 1.00 11.91 73 PRO A C 1
ATOM 595 O O . PRO A 1 75 ? 1.651 18.901 -2.076 1.00 12.65 73 PRO A O 1
ATOM 599 N N . GLU A 1 76 ? -0.001 18.224 -0.680 1.00 11.50 74 GLU A N 1
ATOM 600 C CA . GLU A 1 76 ? -0.626 17.314 -1.640 1.00 11.54 74 GLU A CA 1
ATOM 601 C C . GLU A 1 76 ? -1.359 18.056 -2.756 1.00 11.36 74 GLU A C 1
ATOM 602 O O . GLU A 1 76 ? -1.585 17.487 -3.811 1.00 11.61 74 GLU A O 1
ATOM 608 N N . ALA A 1 77 ? -1.769 19.297 -2.508 1.00 11.11 75 ALA A N 1
ATOM 609 C CA . ALA A 1 77 ? -2.584 20.029 -3.482 1.00 10.90 75 ALA A CA 1
ATOM 610 C C . ALA A 1 77 ? -1.823 20.225 -4.789 1.00 10.77 75 ALA A C 1
ATOM 611 O O . ALA A 1 77 ? -0.798 20.907 -4.829 1.00 11.39 75 ALA A O 1
ATOM 613 N N . ARG A 1 78 ? -2.347 19.629 -5.853 1.00 10.63 76 ARG A N 1
ATOM 614 C CA . ARG A 1 78 ? -1.645 19.503 -7.110 1.00 11.09 76 ARG A CA 1
ATOM 615 C C . ARG A 1 78 ? -2.641 19.504 -8.253 1.00 10.59 76 ARG A C 1
ATOM 616 O O . ARG A 1 78 ? -3.653 18.803 -8.201 1.00 10.82 76 ARG A O 1
ATOM 624 N N . TRP A 1 79 ? -2.348 20.290 -9.283 1.00 9.92 77 TRP A N 1
ATOM 625 C CA . TRP A 1 79 ? -3.167 20.298 -10.493 1.00 9.64 77 TRP A CA 1
ATOM 626 C C . TRP A 1 79 ? -3.145 18.919 -11.138 1.00 10.13 77 TRP A C 1
ATOM 627 O O . TRP A 1 79 ? -2.211 18.139 -10.937 1.00 9.87 77 TRP A O 1
ATOM 638 N N . SER A 1 80 ? -4.182 18.621 -11.913 1.00 9.80 78 SER A N 1
ATOM 639 C CA . SER A 1 80 ? -4.315 17.306 -12.549 1.00 10.16 78 SER A CA 1
ATOM 640 C C . SER A 1 80 ? -3.213 16.981 -13.574 1.00 10.32 78 SER A C 1
ATOM 641 O O . SER A 1 80 ? -3.044 15.822 -13.912 1.00 10.81 78 SER A O 1
ATOM 644 N N . ASP A 1 81 ? -2.469 17.983 -14.053 1.00 10.52 79 ASP A N 1
ATOM 645 C CA . ASP A 1 81 ? -1.299 17.723 -14.913 1.00 10.75 79 ASP A CA 1
ATOM 646 C C . ASP A 1 81 ? -0.017 17.434 -14.125 1.00 10.89 79 ASP A C 1
ATOM 647 O O . ASP A 1 81 ? 1.029 17.183 -14.719 1.00 11.50 79 ASP A O 1
ATOM 652 N N . GLY A 1 82 ? -0.092 17.459 -12.797 1.00 10.77 80 GLY A N 1
ATOM 653 C CA . GLY A 1 82 ? 1.064 17.164 -11.955 1.00 10.28 80 GLY A CA 1
ATOM 654 C C . GLY A 1 82 ? 1.740 18.383 -11.344 1.00 10.42 80 GLY A C 1
ATOM 655 O O . GLY A 1 82 ? 2.546 18.258 -10.413 1.00 10.92 80 GLY A O 1
ATOM 656 N N . VAL A 1 83 ? 1.423 19.572 -11.848 1.00 10.38 81 VAL A N 1
ATOM 657 C CA . VAL A 1 83 ? 2.034 20.795 -11.354 1.00 10.02 81 VAL A CA 1
ATOM 658 C C . VAL A 1 83 ? 1.439 21.153 -9.983 1.00 9.95 81 VAL A C 1
ATOM 659 O O . VAL A 1 83 ? 0.215 21.210 -9.835 1.00 9.37 81 VAL A O 1
ATOM 663 N N . PRO A 1 84 ? 2.291 21.359 -8.963 1.00 9.17 82 PRO A N 1
ATOM 664 C CA . PRO A 1 84 ? 1.774 21.770 -7.654 1.00 9.47 82 PRO A CA 1
ATOM 665 C C . PRO A 1 84 ? 0.826 22.972 -7.699 1.00 9.48 82 PRO A C 1
ATOM 666 O O . PRO A 1 84 ? 1.005 23.873 -8.503 1.00 9.73 82 PRO A O 1
ATOM 670 N N . ILE A 1 85 ? -0.172 22.971 -6.823 1.00 9.85 83 ILE A N 1
ATOM 671 C CA . ILE A 1 85 ? -0.952 24.176 -6.571 1.00 10.00 83 ILE A CA 1
ATOM 672 C C . ILE A 1 85 ? -0.148 25.017 -5.586 1.00 10.38 83 ILE A C 1
ATOM 673 O O . ILE A 1 85 ? 0.193 24.554 -4.491 1.00 10.95 83 ILE A O 1
ATOM 678 N N . THR A 1 86 ? 0.183 26.238 -5.986 1.00 11.06 84 THR A N 1
ATOM 679 C CA . THR A 1 86 ? 1.072 27.100 -5.220 1.00 11.18 84 THR A CA 1
ATOM 680 C C . THR A 1 86 ? 0.400 28.432 -4.894 1.00 11.51 84 THR A C 1
ATOM 681 O O . THR A 1 86 ? -0.681 28.751 -5.414 1.00 11.03 84 THR A O 1
ATOM 685 N N . ALA A 1 87 ? 1.041 29.215 -4.039 1.00 11.54 85 ALA A N 1
ATOM 686 C CA . ALA A 1 87 ? 0.523 30.523 -3.677 1.00 11.55 85 ALA A CA 1
ATOM 687 C C . ALA A 1 87 ? 0.403 31.431 -4.899 1.00 11.65 85 ALA A C 1
ATOM 688 O O . ALA A 1 87 ? -0.519 32.249 -4.967 1.00 11.19 85 ALA A O 1
ATOM 690 N N . ASP A 1 88 ? 1.316 31.279 -5.865 1.00 12.04 86 ASP A N 1
ATOM 691 C CA . ASP A 1 88 ? 1.230 32.015 -7.138 1.00 12.16 86 ASP A CA 1
ATOM 692 C C . ASP A 1 88 ? -0.121 31.823 -7.838 1.00 11.85 86 ASP A C 1
ATOM 693 O O . ASP A 1 88 ? -0.626 32.744 -8.486 1.00 11.49 86 ASP A O 1
ATOM 698 N N . ASP A 1 89 ? -0.706 30.636 -7.706 1.00 10.95 87 ASP A N 1
ATOM 699 C CA . ASP A 1 89 ? -1.984 30.346 -8.367 1.00 11.02 87 ASP A CA 1
ATOM 700 C C . ASP A 1 89 ? -3.129 31.133 -7.726 1.00 10.97 87 ASP A C 1
ATOM 701 O O . ASP A 1 89 ? -4.088 31.516 -8.402 1.00 11.05 87 ASP A O 1
ATOM 706 N N . PHE A 1 90 ? -3.038 31.354 -6.415 1.00 10.62 88 PHE A N 1
ATOM 707 C CA . PHE A 1 90 ? -4.015 32.173 -5.689 1.00 10.94 88 PHE A CA 1
ATOM 708 C C . PHE A 1 90 ? -3.887 33.643 -6.068 1.00 11.23 88 PHE A C 1
ATOM 709 O O . PHE A 1 90 ? -4.874 34.293 -6.391 1.00 10.68 88 PHE A O 1
ATOM 717 N N . VAL A 1 91 ? -2.666 34.163 -6.032 1.00 11.05 89 VAL A N 1
ATOM 718 C CA . VAL A 1 91 ? -2.400 35.531 -6.481 1.00 11.69 89 VAL A CA 1
ATOM 719 C C . VAL A 1 91 ? -2.862 35.747 -7.923 1.00 11.95 89 VAL A C 1
ATOM 720 O O . VAL A 1 91 ? -3.558 36.719 -8.209 1.00 12.57 89 VAL A O 1
ATOM 724 N N . TYR A 1 92 ? -2.499 34.837 -8.823 1.00 11.90 90 TYR A N 1
ATOM 725 C CA . TYR A 1 92 ? -2.820 34.966 -10.238 1.00 11.85 90 TYR A CA 1
ATOM 726 C C . TYR A 1 92 ? -4.325 35.020 -10.502 1.00 11.98 90 TYR A C 1
ATOM 727 O O . TYR A 1 92 ? -4.796 35.838 -11.303 1.00 12.27 90 TYR A O 1
ATOM 736 N N . ALA A 1 93 ? -5.064 34.113 -9.875 1.00 11.83 91 ALA A N 1
ATOM 737 C CA . ALA A 1 93 ? -6.509 34.029 -10.100 1.00 11.89 91 ALA A CA 1
ATOM 738 C C . ALA A 1 93 ? -7.191 35.358 -9.792 1.00 12.03 91 ALA A C 1
ATOM 739 O O . ALA A 1 93 ? -7.976 35.871 -10.597 1.00 11.95 91 ALA A O 1
ATOM 741 N N . LEU A 1 94 ? -6.858 35.932 -8.645 1.00 11.86 92 LEU A N 1
ATOM 742 C CA . LEU A 1 94 ? -7.469 37.182 -8.215 1.00 12.55 92 LEU A CA 1
ATOM 743 C C . LEU A 1 94 ? -6.993 38.384 -9.038 1.00 13.38 92 LEU A C 1
ATOM 744 O O . LEU A 1 94 ? -7.792 39.267 -9.380 1.00 12.82 92 LEU A O 1
ATOM 749 N N . GLU A 1 95 ? -5.711 38.423 -9.378 1.00 14.21 93 GLU A N 1
ATOM 750 C CA . GLU A 1 95 ? -5.192 39.533 -10.171 1.00 15.48 93 GLU A CA 1
ATOM 751 C C . GLU A 1 95 ? -5.781 39.486 -11.575 1.00 15.29 93 GLU A C 1
ATOM 752 O O . GLU A 1 95 ? -6.058 40.536 -12.165 1.00 15.47 93 GLU A O 1
ATOM 758 N N . LEU A 1 96 ? -6.004 38.283 -12.103 1.00 15.22 94 LEU A N 1
ATOM 759 C CA . LEU A 1 96 ? -6.608 38.134 -13.432 1.00 15.24 94 LEU A CA 1
ATOM 760 C C . LEU A 1 96 ? -8.070 38.584 -13.408 1.00 15.42 94 LEU A C 1
ATOM 761 O O . LEU A 1 96 ? -8.527 39.262 -14.334 1.00 15.30 94 LEU A O 1
ATOM 766 N N . THR A 1 97 ? -8.793 38.236 -12.347 1.00 15.37 95 THR A N 1
ATOM 767 C CA . THR A 1 97 ? -10.179 38.684 -12.194 1.00 15.61 95 THR A CA 1
ATOM 768 C C . THR A 1 97 ? -10.257 40.210 -12.153 1.00 16.76 95 THR A C 1
ATOM 769 O O . THR A 1 97 ? -11.112 40.808 -12.811 1.00 16.19 95 THR A O 1
ATOM 773 N N . LYS A 1 98 ? -9.360 40.835 -11.397 1.00 17.70 96 LYS A N 1
ATOM 774 C CA . LYS A 1 98 ? -9.271 42.300 -11.357 1.00 18.96 96 LYS A CA 1
ATOM 775 C C . LYS A 1 98 ? -8.974 42.877 -12.747 1.00 19.67 96 LYS A C 1
ATOM 776 O O . LYS A 1 98 ? -9.650 43.804 -13.191 1.00 20.04 96 LYS A O 1
ATOM 782 N N . GLU A 1 99 ? -7.979 42.324 -13.435 1.00 20.44 97 GLU A N 1
ATOM 783 C CA . GLU A 1 99 ? -7.589 42.824 -14.755 1.00 21.45 97 GLU A CA 1
ATOM 784 C C . GLU A 1 99 ? -8.693 42.680 -15.803 1.00 20.83 97 GLU A C 1
ATOM 785 O O . GLU A 1 99 ? -9.002 43.640 -16.514 1.00 20.92 97 GLU A O 1
ATOM 791 N N . LEU A 1 100 ? -9.274 41.487 -15.903 1.00 20.33 98 LEU A N 1
ATOM 792 C CA . LEU A 1 100 ? -10.275 41.186 -16.932 1.00 20.03 98 LEU A CA 1
ATOM 793 C C . LEU A 1 100 ? -11.682 41.686 -16.591 1.00 19.94 98 LEU A C 1
ATOM 794 O O . LEU A 1 100 ? -12.550 41.710 -17.465 1.00 20.07 98 LEU A O 1
ATOM 799 N N . GLY A 1 101 ? -11.918 42.056 -15.334 1.00 19.60 99 GLY A N 1
ATOM 800 C CA . GLY A 1 101 ? -13.236 42.522 -14.900 1.00 19.50 99 GLY A CA 1
ATOM 801 C C . GLY A 1 101 ? -14.280 41.421 -14.850 1.00 19.42 99 GLY A C 1
ATOM 802 O O . GLY A 1 101 ? -15.478 41.688 -14.905 1.00 19.58 99 GLY A O 1
ATOM 803 N N . ILE A 1 102 ? -13.821 40.176 -14.752 1.00 18.78 100 ILE A N 1
ATOM 804 C CA . ILE A 1 102 ? -14.688 39.005 -14.695 1.00 18.66 100 ILE A CA 1
ATOM 805 C C . ILE A 1 102 ? -13.855 37.844 -14.152 1.00 18.24 100 ILE A C 1
ATOM 806 O O . ILE A 1 102 ? -12.636 37.858 -14.299 1.00 17.58 100 ILE A O 1
ATOM 811 N N . GLY A 1 103 ? -14.506 36.865 -13.525 1.00 17.63 101 GLY A N 1
ATOM 812 C CA . GLY A 1 103 ? -13.836 35.661 -13.025 1.00 17.44 101 GLY A CA 1
ATOM 813 C C . GLY A 1 103 ? -14.043 35.433 -11.539 1.00 17.27 101 GLY A C 1
ATOM 814 O O . GLY A 1 103 ? -14.697 36.237 -10.872 1.00 17.22 101 GLY A O 1
ATOM 815 N N . PRO A 1 104 ? -13.492 34.331 -11.006 1.00 17.23 102 PRO A N 1
ATOM 816 C CA . PRO A 1 104 ? -13.652 34.008 -9.589 1.00 17.09 102 PRO A CA 1
ATOM 817 C C . PRO A 1 104 ? -13.119 35.097 -8.640 1.00 16.75 102 PRO A C 1
ATOM 818 O O . PRO A 1 104 ? -12.049 35.667 -8.871 1.00 16.65 102 PRO A O 1
ATOM 822 N N . GLY A 1 105 ? -13.879 35.386 -7.588 1.00 16.18 103 GLY A N 1
ATOM 823 C CA . GLY A 1 105 ? -13.450 36.318 -6.552 1.00 15.93 103 GLY A CA 1
ATOM 824 C C . GLY A 1 105 ? -13.699 37.777 -6.879 1.00 15.36 103 GLY A C 1
ATOM 825 O O . GLY A 1 105 ? -13.034 38.654 -6.339 1.00 15.55 103 GLY A O 1
ATOM 826 N N . GLY A 1 106 ? -14.668 38.043 -7.756 1.00 15.09 104 GLY A N 1
ATOM 827 C CA . GLY A 1 106 ? -14.983 39.409 -8.153 1.00 14.81 104 GLY A CA 1
ATOM 828 C C . GLY A 1 106 ? -15.204 40.311 -6.952 1.00 14.74 104 GLY A C 1
ATOM 829 O O . GLY A 1 106 ? -15.929 39.949 -6.030 1.00 15.15 104 GLY A O 1
ATOM 830 N N . GLY A 1 107 ? -14.547 41.464 -6.958 1.00 15.13 105 GLY A N 1
ATOM 831 C CA . GLY A 1 107 ? -14.690 42.442 -5.893 1.00 14.95 105 GLY A CA 1
ATOM 832 C C . GLY A 1 107 ? -13.683 42.340 -4.764 1.00 15.29 105 GLY A C 1
ATOM 833 O O . GLY A 1 107 ? -13.682 43.182 -3.874 1.00 15.19 105 GLY A O 1
ATOM 834 N N . TRP A 1 108 ? -12.820 41.327 -4.797 1.00 15.21 106 TRP A N 1
ATOM 835 C CA . TRP A 1 108 ? -11.839 41.118 -3.725 1.00 15.65 106 TRP A CA 1
ATOM 836 C C . TRP A 1 108 ? -11.022 42.379 -3.424 1.00 15.92 106 TRP A C 1
ATOM 837 O O . TRP A 1 108 ? -10.774 42.701 -2.263 1.00 15.60 106 TRP A O 1
ATOM 848 N N . ASP A 1 109 ? -10.636 43.099 -4.472 1.00 16.74 107 ASP A N 1
ATOM 849 C CA . ASP A 1 109 ? -9.724 44.239 -4.345 1.00 17.43 107 ASP A CA 1
ATOM 850 C C . ASP A 1 109 ? -10.350 45.455 -3.634 1.00 17.58 107 ASP A C 1
ATOM 851 O O . ASP A 1 109 ? -9.641 46.389 -3.254 1.00 18.00 107 ASP A O 1
ATOM 856 N N . THR A 1 110 ? -11.665 45.433 -3.452 1.00 17.56 108 THR A N 1
ATOM 857 C CA . THR A 1 110 ? -12.355 46.454 -2.657 1.00 17.66 108 THR A CA 1
ATOM 858 C C . THR A 1 110 ? -12.052 46.321 -1.161 1.00 17.12 108 THR A C 1
ATOM 859 O O . THR A 1 110 ? -11.862 47.325 -0.479 1.00 17.58 108 THR A O 1
ATOM 863 N N . TYR A 1 111 ? -11.993 45.088 -0.662 1.00 17.07 109 TYR A N 1
ATOM 864 C CA . TYR A 1 111 ? -11.806 44.840 0.769 1.00 16.66 109 TYR A CA 1
ATOM 865 C C . TYR A 1 111 ? -10.486 44.152 1.138 1.00 16.49 109 TYR A C 1
ATOM 866 O O . TYR A 1 111 ? -10.215 43.942 2.318 1.00 16.69 109 TYR A O 1
ATOM 875 N N . ILE A 1 112 ? -9.679 43.822 0.133 1.00 16.37 110 ILE A N 1
ATOM 876 C CA . ILE A 1 112 ? -8.383 43.178 0.334 1.00 16.56 110 ILE A CA 1
ATOM 877 C C . ILE A 1 112 ? -7.305 44.120 -0.185 1.00 16.94 110 ILE A C 1
ATOM 878 O O . ILE A 1 112 ? -7.326 44.505 -1.353 1.00 16.78 110 ILE A O 1
ATOM 883 N N . GLU A 1 113 ? -6.381 44.495 0.696 1.00 17.66 111 GLU A N 1
ATOM 884 C CA . GLU A 1 113 ? -5.258 45.364 0.353 1.00 18.60 111 GLU A CA 1
ATOM 885 C C . GLU A 1 113 ? -4.284 44.652 -0.583 1.00 18.32 111 GLU A C 1
ATOM 886 O O . GLU A 1 113 ? -3.883 45.199 -1.610 1.00 18.74 111 GLU A O 1
ATOM 892 N N . TYR A 1 114 ? -3.907 43.430 -0.220 1.00 17.98 112 TYR A N 1
ATOM 893 C CA . TYR A 1 114 ? -3.041 42.614 -1.074 1.00 17.88 112 TYR A CA 1
ATOM 894 C C . TYR A 1 114 ? -3.293 41.132 -0.887 1.00 16.94 112 TYR A C 1
ATOM 895 O O . TYR A 1 114 ? -3.764 40.702 0.164 1.00 16.02 112 TYR A O 1
ATOM 904 N N . VAL A 1 115 ? -2.963 40.375 -1.928 1.00 16.49 113 VAL A N 1
ATOM 905 C CA . VAL A 1 115 ? -2.769 38.931 -1.841 1.00 16.66 113 VAL A CA 1
ATOM 906 C C . VAL A 1 115 ? -1.336 38.654 -2.323 1.00 16.50 113 VAL A C 1
ATOM 907 O O . VAL A 1 115 ? -0.928 39.113 -3.390 1.00 16.72 113 VAL A O 1
ATOM 911 N N . LYS A 1 116 ? -0.575 37.923 -1.513 1.00 16.63 114 LYS A N 1
ATOM 912 C CA . LYS A 1 116 ? 0.867 37.787 -1.708 1.00 17.22 114 LYS A CA 1
ATOM 913 C C . LYS A 1 116 ? 1.327 36.349 -1.496 1.00 15.64 114 LYS A C 1
ATOM 914 O O . LYS A 1 116 ? 0.954 35.715 -0.509 1.00 14.83 114 LYS A O 1
ATOM 920 N N . ALA A 1 117 ? 2.133 35.841 -2.423 1.00 15.30 115 ALA A N 1
ATOM 921 C CA . ALA A 1 117 ? 2.775 34.540 -2.259 1.00 15.37 115 ALA A CA 1
ATOM 922 C C . ALA A 1 117 ? 4.005 34.724 -1.388 1.00 15.85 115 ALA A C 1
ATOM 923 O O . ALA A 1 117 ? 5.068 35.066 -1.895 1.00 17.52 115 ALA A O 1
ATOM 925 N N . VAL A 1 118 ? 3.863 34.527 -0.083 1.00 15.53 116 VAL A N 1
ATOM 926 C CA . VAL A 1 118 ? 5.004 34.705 0.824 1.00 15.77 116 VAL A CA 1
ATOM 927 C C . VAL A 1 118 ? 5.958 33.506 0.804 1.00 15.76 116 VAL A C 1
ATOM 928 O O . VAL A 1 118 ? 7.119 33.639 1.174 1.00 16.29 116 VAL A O 1
ATOM 932 N N . ASP A 1 119 ? 5.459 32.346 0.382 1.00 15.42 117 ASP A N 1
ATOM 933 C CA . ASP A 1 119 ? 6.281 31.162 0.131 1.00 15.70 117 ASP A CA 1
ATOM 934 C C . ASP A 1 119 ? 5.533 30.303 -0.884 1.00 15.02 117 ASP A C 1
ATOM 935 O O . ASP A 1 119 ? 4.368 30.556 -1.181 1.00 14.51 117 ASP A O 1
ATOM 940 N N . THR A 1 120 ? 6.190 29.278 -1.409 1.00 14.81 118 THR A N 1
ATOM 941 C CA . THR A 1 120 ? 5.584 28.436 -2.431 1.00 14.40 118 THR A CA 1
ATOM 942 C C . THR A 1 120 ? 4.206 27.903 -2.020 1.00 13.76 118 THR A C 1
ATOM 943 O O . THR A 1 120 ? 3.282 27.860 -2.836 1.00 13.98 118 THR A O 1
ATOM 947 N N . LYS A 1 121 ? 4.071 27.504 -0.758 1.00 12.47 119 LYS A N 1
ATOM 948 C CA . LYS A 1 121 ? 2.827 26.920 -0.251 1.00 12.10 119 LYS A CA 1
ATOM 949 C C . LYS A 1 121 ? 2.173 27.800 0.826 1.00 11.71 119 LYS A C 1
ATOM 950 O O . LYS A 1 121 ? 1.392 27.306 1.642 1.00 11.71 119 LYS A O 1
ATOM 956 N N . VAL A 1 122 ? 2.463 29.105 0.818 1.00 11.63 120 VAL A N 1
ATOM 957 C CA . VAL A 1 122 ? 1.880 30.025 1.811 1.00 11.81 120 VAL A CA 1
ATOM 958 C C . VAL A 1 122 ? 1.410 31.316 1.136 1.00 11.94 120 VAL A C 1
ATOM 959 O O . VAL A 1 122 ? 2.212 32.053 0.577 1.00 11.82 120 VAL A O 1
ATOM 963 N N . VAL A 1 123 ? 0.105 31.582 1.204 1.00 12.30 121 VAL A N 1
ATOM 964 C CA . VAL A 1 123 ? -0.457 32.819 0.663 1.00 13.21 121 VAL A CA 1
ATOM 965 C C . VAL A 1 123 ? -0.908 33.706 1.830 1.00 13.20 121 VAL A C 1
ATOM 966 O O . VAL A 1 123 ? -1.456 33.210 2.816 1.00 13.70 121 VAL A O 1
ATOM 970 N N . GLU A 1 124 ? -0.649 35.008 1.730 1.00 13.85 122 GLU A N 1
ATOM 971 C CA . GLU A 1 124 ? -1.055 35.972 2.747 1.00 14.55 122 GLU A CA 1
ATOM 972 C C . GLU A 1 124 ? -2.038 36.989 2.175 1.00 14.48 122 GLU A C 1
ATOM 973 O O . GLU A 1 124 ? -1.775 37.577 1.138 1.00 14.93 122 GLU A O 1
ATOM 979 N N . PHE A 1 125 ? -3.150 37.182 2.879 1.00 14.54 123 PHE A N 1
ATOM 980 C CA . PHE A 1 125 ? -4.162 38.183 2.549 1.00 14.97 123 PHE A CA 1
ATOM 981 C C . PHE A 1 125 ? -4.130 39.277 3.610 1.00 15.74 123 PHE A C 1
ATOM 982 O O . PHE A 1 125 ? -4.080 38.995 4.813 1.00 15.65 123 PHE A O 1
ATOM 990 N N . LYS A 1 126 ? -4.194 40.524 3.161 1.00 17.41 124 LYS A N 1
ATOM 991 C CA . LYS A 1 126 ? -4.224 41.668 4.063 1.00 18.12 124 LYS A CA 1
ATOM 992 C C . LYS A 1 126 ? -5.521 42.420 3.816 1.00 18.85 124 LYS A C 1
ATOM 993 O O . LYS A 1 126 ? -5.829 42.746 2.672 1.00 18.51 124 LYS A O 1
ATOM 999 N N . ALA A 1 127 ? -6.271 42.684 4.884 1.00 20.07 125 ALA A N 1
ATOM 1000 C CA . ALA A 1 127 ? -7.518 43.447 4.788 1.00 21.25 125 ALA A CA 1
ATOM 1001 C C . ALA A 1 127 ? -7.216 44.916 4.531 1.00 22.82 125 ALA A C 1
ATOM 1002 O O . ALA A 1 127 ? -6.227 45.436 5.034 1.00 22.99 125 ALA A O 1
ATOM 1004 N N . LYS A 1 128 ? -8.057 45.576 3.735 1.00 24.61 126 LYS A N 1
ATOM 1005 C CA . LYS A 1 128 ? -8.019 47.037 3.639 1.00 26.33 126 LYS A CA 1
ATOM 1006 C C . LYS A 1 128 ? -8.564 47.623 4.933 1.00 27.40 126 LYS A C 1
ATOM 1007 O O . LYS A 1 128 ? -9.618 47.199 5.406 1.00 27.72 126 LYS A O 1
ATOM 1013 N N . GLU A 1 129 ? -7.856 48.596 5.498 1.00 28.89 127 GLU A N 1
ATOM 1014 C CA . GLU A 1 129 ? -8.246 49.209 6.773 1.00 30.18 127 GLU A CA 1
ATOM 1015 C C . GLU A 1 129 ? -9.192 50.403 6.592 1.00 30.24 127 GLU A C 1
ATOM 1016 O O . GLU A 1 129 ? -10.034 50.663 7.452 1.00 30.38 127 GLU A O 1
ATOM 1022 N N . GLU A 1 130 ? -9.044 51.116 5.476 1.00 30.44 128 GLU A N 1
ATOM 1023 C CA . GLU A 1 130 ? -9.878 52.280 5.162 1.00 30.43 128 GLU A CA 1
ATOM 1024 C C . GLU A 1 130 ? -11.353 51.921 5.297 1.00 29.72 128 GLU A C 1
ATOM 1025 O O . GLU A 1 130 ? -12.110 52.600 5.994 1.00 30.29 128 GLU A O 1
ATOM 1031 N N . ASN A 1 131 ? -11.742 50.831 4.637 1.00 28.62 129 ASN A N 1
ATOM 1032 C CA . ASN A 1 131 ? -13.099 50.297 4.731 1.00 27.51 129 ASN A CA 1
ATOM 1033 C C . ASN A 1 131 ? -13.071 48.874 5.278 1.00 26.21 129 ASN A C 1
ATOM 1034 O O . ASN A 1 131 ? -13.708 47.977 4.725 1.00 26.64 129 ASN A O 1
ATOM 1039 N N . LEU A 1 132 ? -12.331 48.677 6.367 1.00 24.29 130 LEU A N 1
ATOM 1040 C CA . LEU A 1 132 ? -12.244 47.376 7.013 1.00 23.09 130 LEU A CA 1
ATOM 1041 C C . LEU A 1 132 ? -13.603 46.694 7.035 1.00 21.63 130 LEU A C 1
ATOM 1042 O O . LEU A 1 132 ? -14.604 47.271 7.470 1.00 21.21 130 LEU A O 1
ATOM 1047 N N . ASN A 1 133 ? -13.624 45.465 6.536 1.00 19.95 131 ASN A N 1
ATOM 1048 C CA . ASN A 1 133 ? -14.816 44.640 6.530 1.00 18.82 131 ASN A CA 1
ATOM 1049 C C . ASN A 1 133 ? -14.398 43.206 6.812 1.00 18.19 131 ASN A C 1
ATOM 1050 O O . ASN A 1 133 ? -13.874 42.518 5.932 1.00 17.64 131 ASN A O 1
ATOM 1055 N N . TYR A 1 134 ? -14.610 42.767 8.048 1.00 17.67 132 TYR A N 1
ATOM 1056 C CA . TYR A 1 134 ? -14.163 41.440 8.474 1.00 17.33 132 TYR A CA 1
ATOM 1057 C C . TYR A 1 134 ? -14.850 40.295 7.736 1.00 16.64 132 TYR A C 1
ATOM 1058 O O . TYR A 1 134 ? -14.217 39.281 7.466 1.00 16.05 132 TYR A O 1
ATOM 1067 N N . PHE A 1 135 ? -16.130 40.447 7.393 1.00 16.03 133 PHE A N 1
ATOM 1068 C CA . PHE A 1 135 ? -16.832 39.387 6.677 1.00 15.79 133 PHE A CA 1
ATOM 1069 C C . PHE A 1 135 ? -16.190 39.158 5.306 1.00 15.25 133 PHE A C 1
ATOM 1070 O O . PHE A 1 135 ? -15.904 38.017 4.929 1.00 14.86 133 PHE A O 1
ATOM 1078 N N . GLN A 1 136 ? -15.980 40.248 4.572 1.00 14.76 134 GLN A N 1
ATOM 1079 C CA . GLN A 1 136 ? -15.432 40.175 3.226 1.00 14.62 134 GLN A CA 1
ATOM 1080 C C . GLN A 1 136 ? -13.973 39.732 3.243 1.00 14.73 134 GLN A C 1
ATOM 1081 O O . GLN A 1 136 ? -13.548 38.964 2.380 1.00 15.11 134 GLN A O 1
ATOM 1087 N N . PHE A 1 137 ? -13.223 40.203 4.239 1.00 15.38 135 PHE A N 1
ATOM 1088 C CA . PHE A 1 137 ? -11.850 39.745 4.467 1.00 15.38 135 PHE A CA 1
ATOM 1089 C C . PHE A 1 137 ? -11.808 38.222 4.556 1.00 15.41 135 PHE A C 1
ATOM 1090 O O . PHE A 1 137 ? -11.032 37.577 3.844 1.00 15.51 135 PHE A O 1
ATOM 1098 N N . LEU A 1 138 ? -12.651 37.653 5.415 1.00 15.91 136 LEU A N 1
ATOM 1099 C CA . LEU A 1 138 ? -12.727 36.204 5.580 1.00 16.32 136 LEU A CA 1
ATOM 1100 C C . LEU A 1 138 ? -13.271 35.506 4.329 1.00 15.96 136 LEU A C 1
ATOM 1101 O O . LEU A 1 138 ? -12.741 34.469 3.915 1.00 15.59 136 LEU A O 1
ATOM 1106 N N . SER A 1 139 ? -14.323 36.066 3.730 1.00 15.72 137 SER A N 1
ATOM 1107 C CA . SER A 1 139 ? -14.930 35.475 2.534 1.00 15.66 137 SER A CA 1
ATOM 1108 C C . SER A 1 139 ? -13.944 35.325 1.389 1.00 15.19 137 SER A C 1
ATOM 1109 O O . SER A 1 139 ? -13.822 34.246 0.814 1.00 14.67 137 SER A O 1
ATOM 1112 N N . TYR A 1 140 ? -13.243 36.407 1.064 1.00 14.73 138 TYR A N 1
ATOM 1113 C CA . TYR A 1 140 ? -12.349 36.395 -0.090 1.00 14.67 138 TYR A CA 1
ATOM 1114 C C . TYR A 1 140 ? -11.069 35.608 0.167 1.00 14.45 138 TYR A C 1
ATOM 1115 O O . TYR A 1 140 ? -10.498 35.065 -0.767 1.00 15.02 138 TYR A O 1
ATOM 1124 N N . SER A 1 141 ? -10.631 35.552 1.420 1.00 14.01 139 SER A N 1
ATOM 1125 C CA A SER A 1 141 ? -9.397 34.851 1.766 0.60 14.14 139 SER A CA 1
ATOM 1126 C CA B SER A 1 141 ? -9.399 34.858 1.779 0.40 13.56 139 SER A CA 1
ATOM 1127 C C . SER A 1 141 ? -9.636 33.356 1.928 1.00 13.77 139 SER A C 1
ATOM 1128 O O . SER A 1 141 ? -9.033 32.547 1.213 1.00 14.50 139 SER A O 1
ATOM 1133 N N . LEU A 1 142 ? -10.521 32.992 2.855 1.00 13.28 140 LEU A N 1
ATOM 1134 C CA . LEU A 1 142 ? -10.810 31.585 3.138 1.00 13.16 140 LEU A CA 1
ATOM 1135 C C . LEU A 1 142 ? -11.414 30.890 1.920 1.00 12.38 140 LEU A C 1
ATOM 1136 O O . LEU A 1 142 ? -11.104 29.734 1.634 1.00 11.91 140 LEU A O 1
ATOM 1141 N N . GLY A 1 143 ? -12.283 31.599 1.203 1.00 12.05 141 GLY A N 1
ATOM 1142 C CA . GLY A 1 143 ? -12.936 31.049 0.014 1.00 12.09 141 GLY A CA 1
ATOM 1143 C C . GLY A 1 143 ? -12.173 31.200 -1.298 1.00 11.72 141 GLY A C 1
ATOM 1144 O O . GLY A 1 143 ? -12.716 30.890 -2.354 1.00 11.75 141 GLY A O 1
ATOM 1145 N N . ALA A 1 144 ? -10.930 31.685 -1.251 1.00 11.72 142 ALA A N 1
ATOM 1146 C CA . ALA A 1 144 ? -10.144 31.909 -2.462 1.00 11.94 142 ALA A CA 1
ATOM 1147 C C . ALA A 1 144 ? -10.008 30.648 -3.289 1.00 12.13 142 ALA A C 1
ATOM 1148 O O . ALA A 1 144 ? -9.735 29.563 -2.763 1.00 11.90 142 ALA A O 1
ATOM 1150 N N . GLN A 1 145 ? -10.197 30.805 -4.595 1.00 12.54 143 GLN A N 1
ATOM 1151 C CA . GLN A 1 145 ? -10.116 29.717 -5.546 1.00 13.61 143 GLN A CA 1
ATOM 1152 C C . GLN A 1 145 ? -8.895 29.951 -6.428 1.00 12.79 143 GLN A C 1
ATOM 1153 O O . GLN A 1 145 ? -8.888 30.873 -7.243 1.00 13.41 143 GLN A O 1
ATOM 1159 N N . PRO A 1 146 ? -7.866 29.101 -6.295 1.00 11.83 144 PRO A N 1
ATOM 1160 C CA . PRO A 1 146 ? -6.719 29.289 -7.169 1.00 11.17 144 PRO A CA 1
ATOM 1161 C C . PRO A 1 146 ? -7.057 28.853 -8.595 1.00 10.73 144 PRO A C 1
ATOM 1162 O O . PRO A 1 146 ? -7.960 28.039 -8.805 1.00 9.94 144 PRO A O 1
ATOM 1166 N N . MET A 1 147 ? -6.344 29.406 -9.566 1.00 10.60 145 MET A N 1
ATOM 1167 C CA . MET A 1 147 ? -6.477 28.991 -10.954 1.00 11.18 145 MET A CA 1
ATOM 1168 C C . MET A 1 147 ? -5.069 28.758 -11.495 1.00 11.20 145 MET A C 1
ATOM 1169 O O . MET A 1 147 ? -4.112 29.371 -11.011 1.00 11.43 145 MET A O 1
ATOM 1174 N N . PRO A 1 148 ? -4.935 27.833 -12.446 1.00 11.41 146 PRO A N 1
ATOM 1175 C CA . PRO A 1 148 ? -3.601 27.396 -12.877 1.00 11.52 146 PRO A CA 1
ATOM 1176 C C . PRO A 1 148 ? -2.858 28.454 -13.691 1.00 12.09 146 PRO A C 1
ATOM 1177 O O . PRO A 1 148 ? -3.083 28.583 -14.895 1.00 11.85 146 PRO A O 1
ATOM 1181 N N . LYS A 1 149 ? -1.977 29.195 -13.025 1.00 12.44 147 LYS A N 1
ATOM 1182 C CA . LYS A 1 149 ? -1.199 30.255 -13.666 1.00 12.95 147 LYS A CA 1
ATOM 1183 C C . LYS A 1 149 ? -0.466 29.758 -14.916 1.00 13.05 147 LYS A C 1
ATOM 1184 O O . LYS A 1 149 ? -0.482 30.412 -15.959 1.00 12.64 147 LYS A O 1
ATOM 1190 N N . HIS A 1 150 ? 0.163 28.590 -14.811 1.00 12.79 148 HIS A N 1
ATOM 1191 C CA . HIS A 1 150 ? 0.951 28.057 -15.922 1.00 13.12 148 HIS A CA 1
ATOM 1192 C C . HIS A 1 150 ? 0.095 27.767 -17.158 1.00 13.64 148 HIS A C 1
ATOM 1193 O O . HIS A 1 150 ? 0.589 27.837 -18.289 1.00 14.15 148 HIS A O 1
ATOM 1200 N N . VAL A 1 151 ? -1.180 27.449 -16.941 1.00 13.65 149 VAL A N 1
ATOM 1201 C CA . VAL A 1 151 ? -2.128 27.201 -18.019 1.00 14.17 149 VAL A CA 1
ATOM 1202 C C . VAL A 1 151 ? -2.585 28.511 -18.647 1.00 14.42 149 VAL A C 1
ATOM 1203 O O . VAL A 1 151 ? -2.498 28.681 -19.868 1.00 14.62 149 VAL A O 1
ATOM 1207 N N . TYR A 1 152 ? -3.043 29.440 -17.813 1.00 14.76 150 TYR A N 1
ATOM 1208 C CA . TYR A 1 152 ? -3.612 30.697 -18.297 1.00 15.34 150 TYR A CA 1
ATOM 1209 C C . TYR A 1 152 ? -2.583 31.611 -18.963 1.00 16.17 150 TYR A C 1
ATOM 1210 O O . TYR A 1 152 ? -2.923 32.341 -19.888 1.00 16.30 150 TYR A O 1
ATOM 1219 N N . GLU A 1 153 ? -1.327 31.554 -18.529 1.00 17.29 151 GLU A N 1
ATOM 1220 C CA . GLU A 1 153 ? -0.282 32.341 -19.197 1.00 18.25 151 GLU A CA 1
ATOM 1221 C C . GLU A 1 153 ? 0.036 31.809 -20.592 1.00 18.94 151 GLU A C 1
ATOM 1222 O O . GLU A 1 153 ? 0.321 32.592 -21.503 1.00 19.15 151 GLU A O 1
ATOM 1228 N N . ARG A 1 154 ? -0.041 30.493 -20.761 1.00 20.08 152 ARG A N 1
ATOM 1229 C CA . ARG A 1 154 ? 0.109 29.863 -22.079 1.00 20.58 152 ARG A CA 1
ATOM 1230 C C . ARG A 1 154 ? -1.031 30.307 -23.004 1.00 20.84 152 ARG A C 1
ATOM 1231 O O . ARG A 1 154 ? -0.801 30.682 -24.157 1.00 20.96 152 ARG A O 1
ATOM 1239 N N . ILE A 1 155 ? -2.255 30.293 -22.484 1.00 20.65 153 ILE A N 1
ATOM 1240 C CA . ILE A 1 155 ? -3.433 30.699 -23.253 1.00 20.68 153 ILE A CA 1
ATOM 1241 C C . ILE A 1 155 ? -3.345 32.178 -23.642 1.00 21.15 153 ILE A C 1
ATOM 1242 O O . ILE A 1 155 ? -3.592 32.537 -24.792 1.00 21.01 153 ILE A O 1
ATOM 1247 N N . ARG A 1 156 ? -2.957 33.023 -22.694 1.00 21.71 154 ARG A N 1
ATOM 1248 C CA . ARG A 1 156 ? -2.856 34.465 -22.933 1.00 22.86 154 ARG A CA 1
ATOM 1249 C C . ARG A 1 156 ? -1.862 34.802 -24.051 1.00 23.30 154 ARG A C 1
ATOM 1250 O O . ARG A 1 156 ? -2.045 35.783 -24.775 1.00 23.39 154 ARG A O 1
ATOM 1258 N N . ALA A 1 157 ? -0.819 33.982 -24.189 1.00 23.95 155 ALA A N 1
ATOM 1259 C CA . ALA A 1 157 ? 0.168 34.148 -25.261 1.00 24.75 155 ALA A CA 1
ATOM 1260 C C . ALA A 1 157 ? -0.406 33.827 -26.648 1.00 25.11 155 ALA A C 1
ATOM 1261 O O . ALA A 1 157 ? 0.051 34.382 -27.651 1.00 25.49 155 ALA A O 1
ATOM 1263 N N . GLN A 1 158 ? -1.390 32.927 -26.700 1.00 25.49 156 GLN A N 1
ATOM 1264 C CA . GLN A 1 158 ? -2.006 32.488 -27.956 1.00 25.92 156 GLN A CA 1
ATOM 1265 C C . GLN A 1 158 ? -3.196 33.344 -28.376 1.00 25.57 156 GLN A C 1
ATOM 1266 O O . GLN A 1 158 ? -3.437 33.534 -29.570 1.00 25.62 156 GLN A O 1
ATOM 1272 N N . MET A 1 159 ? -3.965 33.821 -27.398 1.00 24.88 157 MET A N 1
ATOM 1273 C CA . MET A 1 159 ? -5.296 34.367 -27.674 1.00 24.57 157 MET A CA 1
ATOM 1274 C C . MET A 1 159 ? -5.817 35.232 -26.529 1.00 23.71 157 MET A C 1
ATOM 1275 O O . MET A 1 159 ? -5.146 35.402 -25.510 1.00 23.51 157 MET A O 1
ATOM 1280 N N . ASN A 1 160 ? -7.016 35.784 -26.723 1.00 23.05 158 ASN A N 1
ATOM 1281 C CA . ASN A 1 160 ? -7.778 36.425 -25.652 1.00 22.46 158 ASN A CA 1
ATOM 1282 C C . ASN A 1 160 ? -8.306 35.318 -24.742 1.00 21.28 158 ASN A C 1
ATOM 1283 O O . ASN A 1 160 ? -8.989 34.400 -25.204 1.00 20.81 158 ASN A O 1
ATOM 1288 N N . ILE A 1 161 ? -7.979 35.411 -23.456 1.00 20.55 159 ILE A N 1
ATOM 1289 C CA . ILE A 1 161 ? -8.446 34.441 -22.461 1.00 20.11 159 ILE A CA 1
ATOM 1290 C C . ILE A 1 161 ? -9.974 34.305 -22.489 1.00 19.78 159 ILE A C 1
ATOM 1291 O O . ILE A 1 161 ? -10.503 33.212 -22.322 1.00 18.90 159 ILE A O 1
ATOM 1296 N N . LYS A 1 162 ? -10.676 35.403 -22.749 1.00 20.12 160 LYS A N 1
ATOM 1297 C CA . LYS A 1 162 ? -12.141 35.373 -22.802 1.00 20.32 160 LYS A CA 1
ATOM 1298 C C . LYS A 1 162 ? -12.717 34.485 -23.930 1.00 20.14 160 LYS A C 1
ATOM 1299 O O . LYS A 1 162 ? -13.847 33.997 -23.817 1.00 20.28 160 LYS A O 1
ATOM 1305 N N . ASP A 1 163 ? -11.930 34.240 -24.980 1.00 19.88 161 ASP A N 1
ATOM 1306 C CA . ASP A 1 163 ? -12.344 33.377 -26.095 1.00 19.92 161 ASP A CA 1
ATOM 1307 C C . ASP A 1 163 ? -11.990 31.901 -25.924 1.00 18.81 161 ASP A C 1
ATOM 1308 O O . ASP A 1 163 ? -12.422 31.056 -26.712 1.00 18.96 161 ASP A O 1
ATOM 1313 N N . TRP A 1 164 ? -11.207 31.581 -24.902 1.00 17.83 162 TRP A N 1
ATOM 1314 C CA . TRP A 1 164 ? -10.731 30.214 -24.709 1.00 16.69 162 TRP A CA 1
ATOM 1315 C C . TRP A 1 164 ? -11.847 29.314 -24.186 1.00 16.27 162 TRP A C 1
ATOM 1316 O O . TRP A 1 164 ? -12.513 29.663 -23.213 1.00 16.31 162 TRP A O 1
ATOM 1327 N N . ILE A 1 165 ? -12.035 28.163 -24.836 1.00 16.32 163 ILE A N 1
ATOM 1328 C CA A ILE A 1 165 ? -13.123 27.230 -24.521 0.50 16.17 163 ILE A CA 1
ATOM 1329 C CA B ILE A 1 165 ? -13.131 27.253 -24.492 0.50 16.25 163 ILE A CA 1
ATOM 1330 C C . ILE A 1 165 ? -12.724 26.215 -23.446 1.00 15.93 163 ILE A C 1
ATOM 1331 O O . ILE A 1 165 ? -13.571 25.738 -22.694 1.00 15.37 163 ILE A O 1
ATOM 1340 N N . ASN A 1 166 ? -11.431 25.876 -23.395 1.00 15.84 164 ASN A N 1
ATOM 1341 C CA . ASN A 1 166 ? -10.924 24.843 -22.481 1.00 15.63 164 ASN A CA 1
ATOM 1342 C C . ASN A 1 166 ? -11.711 23.527 -22.606 1.00 16.14 164 ASN A C 1
ATOM 1343 O O . ASN A 1 166 ? -12.149 22.956 -21.608 1.00 15.76 164 ASN A O 1
ATOM 1348 N N . ASP A 1 167 ? -11.877 23.040 -23.834 1.00 16.85 165 ASP A N 1
ATOM 1349 C CA . ASP A 1 167 ? -12.752 21.892 -24.093 1.00 18.03 165 ASP A CA 1
ATOM 1350 C C . ASP A 1 167 ? -12.023 20.609 -24.515 1.00 19.11 165 ASP A C 1
ATOM 1351 O O . ASP A 1 167 ? -12.654 19.691 -25.023 1.00 19.69 165 ASP A O 1
ATOM 1356 N N . LYS A 1 168 ? -10.714 20.542 -24.276 1.00 20.04 166 LYS A N 1
ATOM 1357 C CA . LYS A 1 168 ? -9.932 19.336 -24.562 1.00 21.21 166 LYS A CA 1
ATOM 1358 C C . LYS A 1 168 ? -9.780 18.502 -23.288 1.00 21.39 166 LYS A C 1
ATOM 1359 O O . LYS A 1 168 ? -9.005 18.874 -22.404 1.00 21.20 166 LYS A O 1
ATOM 1365 N N . PRO A 1 169 ? -10.521 17.380 -23.174 1.00 22.07 167 PRO A N 1
ATOM 1366 C CA . PRO A 1 169 ? -10.481 16.565 -21.953 1.00 22.28 167 PRO A CA 1
ATOM 1367 C C . PRO A 1 169 ? -9.078 16.223 -21.440 1.00 22.98 167 PRO A C 1
ATOM 1368 O O . PRO A 1 169 ? -8.768 16.496 -20.284 1.00 23.14 167 PRO A O 1
ATOM 1372 N N . GLU A 1 170 ? -8.229 15.665 -22.295 1.00 23.56 168 GLU A N 1
ATOM 1373 C CA . GLU A 1 170 ? -6.880 15.252 -21.877 1.00 24.13 168 GLU A CA 1
ATOM 1374 C C . GLU A 1 170 ? -6.067 16.416 -21.316 1.00 23.44 168 GLU A C 1
ATOM 1375 O O . GLU A 1 170 ? -5.308 16.254 -20.354 1.00 24.04 168 GLU A O 1
ATOM 1381 N N . GLU A 1 171 ? -6.234 17.586 -21.923 1.00 22.29 169 GLU A N 1
ATOM 1382 C CA . GLU A 1 171 ? -5.454 18.761 -21.569 1.00 21.40 169 GLU A CA 1
ATOM 1383 C C . GLU A 1 171 ? -6.046 19.600 -20.435 1.00 20.14 169 GLU A C 1
ATOM 1384 O O . GLU A 1 171 ? -5.352 20.472 -19.920 1.00 20.40 169 GLU A O 1
ATOM 1390 N N . GLN A 1 172 ? -7.309 19.367 -20.063 1.00 18.43 170 GLN A N 1
ATOM 1391 C CA . GLN A 1 172 ? -7.932 20.140 -18.978 1.00 17.66 170 GLN A CA 1
ATOM 1392 C C . GLN A 1 172 ? -7.151 19.986 -17.687 1.00 16.04 170 GLN A C 1
ATOM 1393 O O . GLN A 1 172 ? -6.877 18.866 -17.254 1.00 15.56 170 GLN A O 1
ATOM 1399 N N . VAL A 1 173 ? -6.814 21.115 -17.078 1.00 14.19 171 VAL A N 1
ATOM 1400 C CA . VAL A 1 173 ? -6.017 21.141 -15.856 1.00 13.30 171 VAL A CA 1
ATOM 1401 C C . VAL A 1 173 ? -6.917 21.593 -14.711 1.00 12.61 171 VAL A C 1
ATOM 1402 O O . VAL A 1 173 ? -7.336 22.750 -14.667 1.00 12.28 171 VAL A O 1
ATOM 1406 N N . VAL A 1 174 ? -7.216 20.673 -13.798 1.00 11.65 172 VAL A N 1
ATOM 1407 C CA . VAL A 1 174 ? -8.222 20.906 -12.765 1.00 11.41 172 VAL A CA 1
ATOM 1408 C C . VAL A 1 174 ? -7.676 20.627 -11.373 1.00 10.93 172 VAL A C 1
ATOM 1409 O O . VAL A 1 174 ? -6.722 19.869 -11.209 1.00 10.99 172 VAL A O 1
ATOM 1413 N N . SER A 1 175 ? -8.284 21.261 -10.376 1.00 10.46 173 SER A N 1
ATOM 1414 C CA . SER A 1 175 ? -7.979 20.975 -8.969 1.00 10.12 173 SER A CA 1
ATOM 1415 C C . SER A 1 175 ? -9.025 20.066 -8.326 1.00 10.59 173 SER A C 1
ATOM 1416 O O . SER A 1 175 ? -8.784 19.498 -7.268 1.00 10.77 173 SER A O 1
ATOM 1419 N N . GLY A 1 176 ? -10.194 19.952 -8.936 1.00 10.86 174 GLY A N 1
ATOM 1420 C CA . GLY A 1 176 ? -11.247 19.083 -8.433 1.00 11.13 174 GLY A CA 1
ATOM 1421 C C . GLY A 1 176 ? -11.099 17.636 -8.853 1.00 11.73 174 GLY A C 1
ATOM 1422 O O . GLY A 1 176 ? -10.185 17.283 -9.608 1.00 11.11 174 GLY A O 1
ATOM 1423 N N . PRO A 1 177 ? -12.000 16.769 -8.355 1.00 12.11 175 PRO A N 1
ATOM 1424 C CA . PRO A 1 177 ? -11.959 15.337 -8.662 1.00 12.48 175 PRO A CA 1
ATOM 1425 C C . PRO A 1 177 ? -12.605 14.916 -9.990 1.00 12.94 175 PRO A C 1
ATOM 1426 O O . PRO A 1 177 ? -12.661 13.713 -10.267 1.00 13.28 175 PRO A O 1
ATOM 1430 N N . TYR A 1 178 ? -13.070 15.881 -10.794 1.00 12.74 176 TYR A N 1
ATOM 1431 C CA . TYR A 1 178 ? -13.684 15.601 -12.099 1.00 12.79 176 TYR A CA 1
ATOM 1432 C C . TYR A 1 178 ? -13.155 16.537 -13.169 1.00 13.03 176 TYR A C 1
ATOM 1433 O O . TYR A 1 178 ? -12.758 17.659 -12.880 1.00 13.32 176 TYR A O 1
ATOM 1442 N N . LYS A 1 179 ? -13.185 16.066 -14.408 1.00 13.67 177 LYS A N 1
ATOM 1443 C CA . LYS A 1 179 ? -12.925 16.908 -15.565 1.00 14.36 177 LYS A CA 1
ATOM 1444 C C . LYS A 1 179 ? -13.826 16.462 -16.701 1.00 13.52 177 LYS A C 1
ATOM 1445 O O . LYS A 1 179 ? -14.462 15.414 -16.622 1.00 13.12 177 LYS A O 1
ATOM 1451 N N . LEU A 1 180 ? -13.891 17.284 -17.745 1.00 13.65 178 LEU A N 1
ATOM 1452 C CA . LEU A 1 180 ? -14.722 16.985 -18.902 1.00 14.06 178 LEU A CA 1
ATOM 1453 C C . LEU A 1 180 ? -14.287 15.668 -19.542 1.00 14.96 178 LEU A C 1
ATOM 1454 O O . LEU A 1 180 ? -13.094 15.373 -19.618 1.00 15.19 178 LEU A O 1
ATOM 1459 N N . TYR A 1 181 ? -15.271 14.877 -19.962 1.00 15.67 179 TYR A N 1
ATOM 1460 C CA . TYR A 1 181 ? -15.057 13.601 -20.658 1.00 16.67 179 TYR A CA 1
ATOM 1461 C C . TYR A 1 181 ? -15.573 13.666 -22.095 1.00 17.05 179 TYR A C 1
ATOM 1462 O O . TYR A 1 181 ? -14.868 13.302 -23.036 1.00 17.08 179 TYR A O 1
ATOM 1471 N N . TYR A 1 182 ? -16.802 14.147 -22.251 1.00 17.35 180 TYR A N 1
ATOM 1472 C CA . TYR A 1 182 ? -17.440 14.231 -23.560 1.00 17.59 180 TYR A CA 1
ATOM 1473 C C . TYR A 1 182 ? -18.580 15.241 -23.531 1.00 17.13 180 TYR A C 1
ATOM 1474 O O . TYR A 1 182 ? -19.248 15.397 -22.508 1.00 16.33 180 TYR A O 1
ATOM 1483 N N . TYR A 1 183 ? -18.800 15.916 -24.655 1.00 16.77 181 TYR A N 1
ATOM 1484 C CA . TYR A 1 183 ? -20.037 16.674 -24.851 1.00 16.73 181 TYR A CA 1
ATOM 1485 C C . TYR A 1 183 ? -20.440 16.783 -26.320 1.00 16.60 181 TYR A C 1
ATOM 1486 O O . TYR A 1 183 ? -19.615 16.626 -27.228 1.00 16.78 181 TYR A O 1
ATOM 1495 N N . ASP A 1 184 ? -21.722 17.062 -26.518 1.00 16.43 182 ASP A N 1
ATOM 1496 C CA . ASP A 1 184 ? -22.291 17.340 -27.832 1.00 16.79 182 ASP A CA 1
ATOM 1497 C C . ASP A 1 184 ? -23.550 18.180 -27.590 1.00 16.90 182 ASP A C 1
ATOM 1498 O O . ASP A 1 184 ? -23.833 18.547 -26.441 1.00 16.34 182 ASP A O 1
ATOM 1503 N N . PRO A 1 185 ? -24.296 18.525 -28.652 1.00 17.16 183 PRO A N 1
ATOM 1504 C CA . PRO A 1 185 ? -25.485 19.360 -28.441 1.00 17.65 183 PRO A CA 1
ATOM 1505 C C . PRO A 1 185 ? -26.563 18.799 -27.506 1.00 17.83 183 PRO A C 1
ATOM 1506 O O . PRO A 1 185 ? -27.484 19.534 -27.148 1.00 18.55 183 PRO A O 1
ATOM 1510 N N . ASN A 1 186 ? -26.457 17.530 -27.112 1.00 17.64 184 ASN A N 1
ATOM 1511 C CA . ASN A 1 186 ? -27.469 16.890 -26.266 1.00 17.88 184 ASN A CA 1
ATOM 1512 C C . ASN A 1 186 ? -27.013 16.373 -24.893 1.00 16.61 184 ASN A C 1
ATOM 1513 O O . ASN A 1 186 ? -27.831 15.872 -24.124 1.00 16.31 184 ASN A O 1
ATOM 1518 N N . ILE A 1 187 ? -25.726 16.495 -24.579 1.00 15.38 185 ILE A N 1
ATOM 1519 C CA . ILE A 1 187 ? -25.216 15.985 -23.309 1.00 14.78 185 ILE A CA 1
ATOM 1520 C C . ILE A 1 187 ? -23.859 16.598 -22.946 1.00 14.19 185 ILE A C 1
ATOM 1521 O O . ILE A 1 187 ? -23.074 16.964 -23.826 1.00 14.52 185 ILE A O 1
ATOM 1526 N N . VAL A 1 188 ? -23.611 16.725 -21.642 1.00 13.50 186 VAL A N 1
ATOM 1527 C CA . VAL A 1 188 ? -22.284 17.003 -21.107 1.00 13.57 186 VAL A CA 1
ATOM 1528 C C . VAL A 1 188 ? -21.964 15.903 -20.098 1.00 13.24 186 VAL A C 1
ATOM 1529 O O . VAL A 1 188 ? -22.780 15.610 -19.229 1.00 13.01 186 VAL A O 1
ATOM 1533 N N . VAL A 1 189 ? -20.786 15.292 -20.237 1.00 13.06 187 VAL A N 1
ATOM 1534 C CA . VAL A 1 189 ? -20.335 14.234 -19.325 1.00 13.28 187 VAL A CA 1
ATOM 1535 C C . VAL A 1 189 ? -18.966 14.568 -18.724 1.00 12.96 187 VAL A C 1
ATOM 1536 O O . VAL A 1 189 ? -18.041 14.967 -19.444 1.00 13.10 187 VAL A O 1
ATOM 1540 N N . TYR A 1 190 ? -18.871 14.405 -17.403 1.00 13.14 188 TYR A N 1
ATOM 1541 C CA . TYR A 1 190 ? -17.616 14.522 -16.651 1.00 13.66 188 TYR A CA 1
ATOM 1542 C C . TYR A 1 190 ? -17.156 13.138 -16.202 1.00 14.31 188 TYR A C 1
ATOM 1543 O O . TYR A 1 190 ? -17.978 12.260 -15.956 1.00 14.70 188 TYR A O 1
ATOM 1552 N N . GLN A 1 191 ? -15.840 12.961 -16.103 1.00 15.47 189 GLN A N 1
ATOM 1553 C CA . GLN A 1 191 ? -15.255 11.716 -15.607 1.00 16.26 189 GLN A CA 1
ATOM 1554 C C . GLN A 1 191 ? -14.338 12.010 -14.436 1.00 16.52 189 GLN A C 1
ATOM 1555 O O . GLN A 1 191 ? -13.604 13.007 -14.434 1.00 16.03 189 GLN A O 1
ATOM 1561 N N . ARG A 1 192 ? -14.393 11.121 -13.452 1.00 17.12 190 ARG A N 1
ATOM 1562 C CA . ARG A 1 192 ? -13.579 11.217 -12.259 1.00 18.07 190 ARG A CA 1
ATOM 1563 C C . ARG A 1 192 ? -12.097 11.171 -12.602 1.00 18.66 190 ARG A C 1
ATOM 1564 O O . ARG A 1 192 ? -11.677 10.439 -13.510 1.00 18.06 190 ARG A O 1
ATOM 1572 N N . VAL A 1 193 ? -11.323 11.975 -11.878 1.00 19.24 191 VAL A N 1
ATOM 1573 C CA . VAL A 1 193 ? -9.870 11.940 -11.927 1.00 20.08 191 VAL A CA 1
ATOM 1574 C C . VAL A 1 193 ? -9.444 10.927 -10.854 1.00 20.50 191 VAL A C 1
ATOM 1575 O O . VAL A 1 193 ? -9.478 11.222 -9.655 1.00 20.19 191 VAL A O 1
ATOM 1579 N N . ASP A 1 194 ? -9.080 9.720 -11.273 1.00 21.28 192 ASP A N 1
ATOM 1580 C CA . ASP A 1 194 ? -8.788 8.640 -10.319 1.00 21.94 192 ASP A CA 1
ATOM 1581 C C . ASP A 1 194 ? -7.538 8.885 -9.480 1.00 21.59 192 ASP A C 1
ATOM 1582 O O . ASP A 1 194 ? -7.489 8.486 -8.312 1.00 22.33 192 ASP A O 1
ATOM 1587 N N . ASP A 1 195 ? -6.535 9.540 -10.063 1.00 21.14 193 ASP A N 1
ATOM 1588 C CA . ASP A 1 195 ? -5.331 9.896 -9.309 1.00 20.45 193 ASP A CA 1
ATOM 1589 C C . ASP A 1 195 ? -5.430 11.315 -8.736 1.00 18.96 193 ASP A C 1
ATOM 1590 O O . ASP A 1 195 ? -4.426 12.024 -8.616 1.00 18.07 193 ASP A O 1
ATOM 1595 N N . TRP A 1 196 ? -6.649 11.722 -8.371 1.00 17.63 194 TRP A N 1
ATOM 1596 C CA . TRP A 1 196 ? -6.902 13.036 -7.787 1.00 16.33 194 TRP A CA 1
ATOM 1597 C C . TRP A 1 196 ? -6.018 13.264 -6.565 1.00 15.43 194 TRP A C 1
ATOM 1598 O O . TRP A 1 196 ? -5.863 12.371 -5.736 1.00 14.93 194 TRP A O 1
ATOM 1609 N N . TRP A 1 197 ? -5.466 14.467 -6.447 1.00 14.91 195 TRP A N 1
ATOM 1610 C CA . TRP A 1 197 ? -4.513 14.768 -5.373 1.00 14.45 195 TRP A CA 1
ATOM 1611 C C . TRP A 1 197 ? -5.102 14.561 -3.974 1.00 14.91 195 TRP A C 1
ATOM 1612 O O . TRP A 1 197 ? -4.378 14.265 -3.026 1.00 14.86 195 TRP A O 1
ATOM 1623 N N . GLY A 1 198 ? -6.412 14.736 -3.842 1.00 15.02 196 GLY A N 1
ATOM 1624 C CA . GLY A 1 198 ? -7.069 14.684 -2.543 1.00 16.07 196 GLY A CA 1
ATOM 1625 C C . GLY A 1 198 ? -7.456 13.302 -2.059 1.00 17.24 196 GLY A C 1
ATOM 1626 O O . GLY A 1 198 ? -8.067 13.182 -1.003 1.00 17.38 196 GLY A O 1
ATOM 1627 N N . LYS A 1 199 ? -7.095 12.260 -2.807 1.00 18.64 197 LYS A N 1
ATOM 1628 C CA . LYS A 1 199 ? -7.584 10.906 -2.518 1.00 20.43 197 LYS A CA 1
ATOM 1629 C C . LYS A 1 199 ? -7.221 10.354 -1.126 1.00 20.49 197 LYS A C 1
ATOM 1630 O O . LYS A 1 199 ? -8.046 9.676 -0.518 1.00 21.58 197 LYS A O 1
ATOM 1636 N N . ASP A 1 200 ? -6.038 10.675 -0.602 1.00 20.62 198 ASP A N 1
ATOM 1637 C CA . ASP A 1 200 ? -5.630 10.216 0.750 1.00 20.60 198 ASP A CA 1
ATOM 1638 C C . ASP A 1 200 ? -6.163 11.074 1.908 1.00 19.87 198 ASP A C 1
ATOM 1639 O O . ASP A 1 200 ? -5.992 10.733 3.087 1.00 20.68 198 ASP A O 1
ATOM 1644 N N . ILE A 1 201 ? -6.772 12.205 1.588 1.00 17.98 199 ILE A N 1
ATOM 1645 C CA . ILE A 1 201 ? -7.335 13.076 2.609 1.00 17.18 199 ILE A CA 1
ATOM 1646 C C . ILE A 1 201 ? -8.862 12.956 2.616 1.00 16.46 199 ILE A C 1
ATOM 1647 O O . ILE A 1 201 ? -9.475 12.788 3.674 1.00 16.50 199 ILE A O 1
ATOM 1652 N N . PHE A 1 202 ? -9.459 13.047 1.428 1.00 15.83 200 PHE A N 1
ATOM 1653 C CA . PHE A 1 202 ? -10.909 13.093 1.266 1.00 15.71 200 PHE A CA 1
ATOM 1654 C C . PHE A 1 202 ? -11.542 11.810 0.721 1.00 15.69 200 PHE A C 1
ATOM 1655 O O . PHE A 1 202 ? -12.765 11.676 0.719 1.00 15.05 200 PHE A O 1
ATOM 1663 N N . GLY A 1 203 ? -10.718 10.874 0.265 1.00 16.02 201 GLY A N 1
ATOM 1664 C CA . GLY A 1 203 ? -11.205 9.733 -0.498 1.00 16.56 201 GLY A CA 1
ATOM 1665 C C . GLY A 1 203 ? -11.514 10.167 -1.915 1.00 17.24 201 GLY A C 1
ATOM 1666 O O . GLY A 1 203 ? -11.171 11.287 -2.312 1.00 17.13 201 GLY A O 1
ATOM 1667 N N . LEU A 1 204 ? -12.147 9.280 -2.673 1.00 17.94 202 LEU A N 1
ATOM 1668 C CA . LEU A 1 204 ? -12.633 9.602 -4.009 1.00 18.72 202 LEU A CA 1
ATOM 1669 C C . LEU A 1 204 ? -14.148 9.730 -4.005 1.00 18.85 202 LEU A C 1
ATOM 1670 O O . LEU A 1 204 ? -14.831 9.060 -3.228 1.00 19.24 202 LEU A O 1
ATOM 1675 N N . PRO A 1 205 ? -14.690 10.586 -4.886 1.00 18.65 203 PRO A N 1
ATOM 1676 C CA . PRO A 1 205 ? -16.135 10.594 -5.066 1.00 18.59 203 PRO A CA 1
ATOM 1677 C C . PRO A 1 205 ? -16.550 9.273 -5.704 1.00 18.86 203 PRO A C 1
ATOM 1678 O O . PRO A 1 205 ? -15.783 8.697 -6.467 1.00 18.57 203 PRO A O 1
ATOM 1682 N N . ARG A 1 206 ? -17.748 8.800 -5.384 1.00 19.41 204 ARG A N 1
ATOM 1683 C CA . ARG A 1 206 ? -18.143 7.438 -5.742 1.00 19.56 204 ARG A CA 1
ATOM 1684 C C . ARG A 1 206 ? -18.495 7.247 -7.234 1.00 19.31 204 ARG A C 1
ATOM 1685 O O . ARG A 1 206 ? -18.146 6.224 -7.820 1.00 19.69 204 ARG A O 1
ATOM 1693 N N . PRO A 1 207 ? -19.198 8.212 -7.854 1.00 18.62 205 PRO A N 1
ATOM 1694 C CA . PRO A 1 207 ? -19.441 8.085 -9.298 1.00 18.51 205 PRO A CA 1
ATOM 1695 C C . PRO A 1 207 ? -18.215 8.264 -10.201 1.00 18.13 205 PRO A C 1
ATOM 1696 O O . PRO A 1 207 ? -17.480 9.248 -10.075 1.00 17.53 205 PRO A O 1
ATOM 1700 N N . LYS A 1 208 ? -18.022 7.335 -11.133 1.00 17.81 206 LYS A N 1
ATOM 1701 C CA . LYS A 1 208 ? -17.003 7.485 -12.174 1.00 18.27 206 LYS A CA 1
ATOM 1702 C C . LYS A 1 208 ? -17.392 8.559 -13.197 1.00 17.57 206 LYS A C 1
ATOM 1703 O O . LYS A 1 208 ? -16.533 9.298 -13.675 1.00 17.23 206 LYS A O 1
ATOM 1709 N N . TYR A 1 209 ? -18.681 8.626 -13.535 1.00 17.00 207 TYR A N 1
ATOM 1710 C CA . TYR A 1 209 ? -19.174 9.601 -14.507 1.00 16.71 207 TYR A CA 1
ATOM 1711 C C . TYR A 1 209 ? -20.327 10.426 -13.946 1.00 15.57 207 TYR A C 1
ATOM 1712 O O . TYR A 1 209 ? -21.149 9.928 -13.170 1.00 15.48 207 TYR A O 1
ATOM 1721 N N . LEU A 1 210 ? -20.356 11.701 -14.333 1.00 14.93 208 LEU A N 1
ATOM 1722 C CA . LEU A 1 210 ? -21.504 12.575 -14.115 1.00 14.30 208 LEU A CA 1
ATOM 1723 C C . LEU A 1 210 ? -21.978 12.965 -15.507 1.00 13.90 208 LEU A C 1
ATOM 1724 O O . LEU A 1 210 ? -21.219 13.556 -16.265 1.00 13.58 208 LEU A O 1
ATOM 1729 N N . ALA A 1 211 ? -23.220 12.618 -15.843 1.00 14.07 209 ALA A N 1
ATOM 1730 C CA . ALA A 1 211 ? -23.774 12.892 -17.168 1.00 13.80 209 ALA A CA 1
ATOM 1731 C C . ALA A 1 211 ? -25.018 13.757 -17.035 1.00 13.57 209 ALA A C 1
ATOM 1732 O O . ALA A 1 211 ? -25.843 13.521 -16.156 1.00 13.74 209 ALA A O 1
ATOM 1734 N N . HIS A 1 212 ? -25.130 14.772 -17.896 1.00 13.18 210 HIS A N 1
ATOM 1735 C CA . HIS A 1 212 ? -26.293 15.658 -17.911 1.00 13.23 210 HIS A CA 1
ATOM 1736 C C . HIS A 1 212 ? -26.814 15.792 -19.335 1.00 13.21 210 HIS A C 1
ATOM 1737 O O . HIS A 1 212 ? -26.255 16.515 -20.154 1.00 13.09 210 HIS A O 1
ATOM 1744 N N . VAL A 1 213 ? -27.882 15.059 -19.624 1.00 13.72 211 VAL A N 1
ATOM 1745 C CA . VAL A 1 213 ? -28.586 15.205 -20.888 1.00 13.90 211 VAL A CA 1
ATOM 1746 C C . VAL A 1 213 ? -29.235 16.585 -20.874 1.00 13.69 211 VAL A C 1
ATOM 1747 O O . VAL A 1 213 ? -29.727 17.035 -19.823 1.00 13.22 211 VAL A O 1
ATOM 1751 N N . ILE A 1 214 ? -29.222 17.257 -22.024 1.00 13.60 212 ILE A N 1
ATOM 1752 C CA . ILE A 1 214 ? -29.757 18.618 -22.123 1.00 14.22 212 ILE A CA 1
ATOM 1753 C C . ILE A 1 214 ? -31.217 18.531 -22.538 1.00 14.60 212 ILE A C 1
ATOM 1754 O O . ILE A 1 214 ? -31.523 18.212 -23.682 1.00 15.25 212 ILE A O 1
ATOM 1759 N N . TYR A 1 215 ? -32.112 18.781 -21.589 1.00 14.74 213 TYR A N 1
ATOM 1760 C CA . TYR A 1 215 ? -33.552 18.770 -21.835 1.00 15.23 213 TYR A CA 1
ATOM 1761 C C . TYR A 1 215 ? -34.030 20.175 -22.182 1.00 15.08 213 TYR A C 1
ATOM 1762 O O . TYR A 1 215 ? -33.507 21.148 -21.659 1.00 14.34 213 TYR A O 1
ATOM 1771 N N . LYS A 1 216 ? -35.025 20.274 -23.059 1.00 15.06 214 LYS A N 1
ATOM 1772 C CA . LYS A 1 216 ? -35.482 21.575 -23.539 1.00 15.48 214 LYS A CA 1
ATOM 1773 C C . LYS A 1 216 ? -36.333 22.307 -22.503 1.00 14.71 214 LYS A C 1
ATOM 1774 O O . LYS A 1 216 ? -36.348 23.536 -22.466 1.00 14.76 214 LYS A O 1
ATOM 1777 N N . ASP A 1 217 ? -37.032 21.558 -21.656 1.00 14.49 215 ASP A N 1
ATOM 1778 C CA . ASP A 1 217 ? -37.935 22.170 -20.687 1.00 14.22 215 ASP A CA 1
ATOM 1779 C C . ASP A 1 217 ? -38.172 21.278 -19.472 1.00 14.07 215 ASP A C 1
ATOM 1780 O O . ASP A 1 217 ? -37.711 20.131 -19.423 1.00 13.96 215 ASP A O 1
ATOM 1785 N N . ASN A 1 218 ? -38.879 21.814 -18.486 1.00 13.47 216 ASN A N 1
ATOM 1786 C CA . ASN A 1 218 ? -39.183 21.052 -17.273 1.00 13.63 216 ASN A CA 1
ATOM 1787 C C . ASN A 1 218 ? -39.968 19.768 -17.540 1.00 14.43 216 ASN A C 1
ATOM 1788 O O . ASN A 1 218 ? -39.587 18.715 -17.039 1.00 14.47 216 ASN A O 1
ATOM 1793 N N . PRO A 1 219 ? -41.060 19.842 -18.328 1.00 14.98 217 PRO A N 1
ATOM 1794 C CA . PRO A 1 219 ? -41.795 18.605 -18.617 1.00 15.39 217 PRO A CA 1
ATOM 1795 C C . PRO A 1 219 ? -40.927 17.457 -19.158 1.00 15.83 217 PRO A C 1
ATOM 1796 O O . PRO A 1 219 ? -41.081 16.323 -18.709 1.00 15.93 217 PRO A O 1
ATOM 1800 N N . SER A 1 220 ? -40.023 17.729 -20.096 1.00 16.21 218 SER A N 1
ATOM 1801 C CA . SER A 1 220 ? -39.199 16.656 -20.665 1.00 16.64 218 SER A CA 1
ATOM 1802 C C . SER A 1 220 ? -38.208 16.097 -19.637 1.00 16.62 218 SER A C 1
ATOM 1803 O O . SER A 1 220 ? -38.013 14.882 -19.558 1.00 16.59 218 SER A O 1
ATOM 1806 N N . ALA A 1 221 ? -37.608 16.973 -18.835 1.00 16.24 219 ALA A N 1
ATOM 1807 C CA . ALA A 1 221 ? -36.726 16.531 -17.751 1.00 16.17 219 ALA A CA 1
ATOM 1808 C C . ALA A 1 221 ? -37.492 15.700 -16.727 1.00 16.55 219 ALA A C 1
ATOM 1809 O O . ALA A 1 221 ? -36.974 14.696 -16.234 1.00 15.71 219 ALA A O 1
ATOM 1811 N N . SER A 1 222 ? -38.722 16.113 -16.429 1.00 16.20 220 SER A N 1
ATOM 1812 C CA . SER A 1 222 ? -39.580 15.402 -15.479 1.00 17.10 220 SER A CA 1
ATOM 1813 C C . SER A 1 222 ? -39.904 13.993 -15.969 1.00 17.56 220 SER A C 1
ATOM 1814 O O . SER A 1 222 ? -39.863 13.042 -15.195 1.00 17.62 220 SER A O 1
ATOM 1817 N N . LEU A 1 223 ? -40.210 13.869 -17.257 1.00 18.19 221 LEU A N 1
ATOM 1818 C CA . LEU A 1 223 ? -40.507 12.566 -17.863 1.00 19.11 221 LEU A CA 1
ATOM 1819 C C . LEU A 1 223 ? -39.301 11.636 -17.723 1.00 18.79 221 LEU A C 1
ATOM 1820 O O . LEU A 1 223 ? -39.452 10.463 -17.365 1.00 19.38 221 LEU A O 1
ATOM 1825 N N . ALA A 1 224 ? -38.105 12.165 -17.977 1.00 18.39 222 ALA A N 1
ATOM 1826 C CA . ALA A 1 224 ? -36.876 11.385 -17.816 1.00 18.09 222 ALA A CA 1
ATOM 1827 C C . ALA A 1 224 ? -36.672 10.924 -16.368 1.00 17.83 222 ALA A C 1
ATOM 1828 O O . ALA A 1 224 ? -36.280 9.778 -16.125 1.00 17.38 222 ALA A O 1
ATOM 1830 N N . PHE A 1 225 ? -36.947 11.814 -15.418 1.00 17.58 223 PHE A N 1
ATOM 1831 C CA . PHE A 1 225 ? -36.839 11.500 -13.993 1.00 17.80 223 PHE A CA 1
ATOM 1832 C C . PHE A 1 225 ? -37.800 10.370 -13.608 1.00 19.06 223 PHE A C 1
ATOM 1833 O O . PHE A 1 225 ? -37.420 9.442 -12.895 1.00 18.63 223 PHE A O 1
ATOM 1841 N N . GLU A 1 226 ? -39.030 10.433 -14.110 1.00 19.93 224 GLU A N 1
ATOM 1842 C CA . GLU A 1 226 ? -40.033 9.398 -13.833 1.00 21.31 224 GLU A CA 1
ATOM 1843 C C . GLU A 1 226 ? -39.655 8.037 -14.411 1.00 21.64 224 GLU A C 1
ATOM 1844 O O . GLU A 1 226 ? -40.003 7.002 -13.840 1.00 22.06 224 GLU A O 1
ATOM 1850 N N . ARG A 1 227 ? -38.945 8.041 -15.536 1.00 22.03 225 ARG A N 1
ATOM 1851 C CA . ARG A 1 227 ? -38.496 6.802 -16.174 1.00 22.93 225 ARG A CA 1
ATOM 1852 C C . ARG A 1 227 ? -37.295 6.157 -15.485 1.00 22.22 225 ARG A C 1
ATOM 1853 O O . ARG A 1 227 ? -36.929 5.034 -15.817 1.00 22.77 225 ARG A O 1
ATOM 1861 N N . GLY A 1 228 ? -36.662 6.864 -14.555 1.00 21.46 226 GLY A N 1
ATOM 1862 C CA . GLY A 1 228 ? -35.474 6.350 -13.880 1.00 20.76 226 GLY A CA 1
ATOM 1863 C C . GLY A 1 228 ? -34.168 6.793 -14.524 1.00 20.00 226 GLY A C 1
ATOM 1864 O O . GLY A 1 228 ? -33.106 6.285 -14.169 1.00 20.11 226 GLY A O 1
ATOM 1865 N N . ASP A 1 229 ? -34.239 7.744 -15.460 1.00 19.42 227 ASP A N 1
ATOM 1866 C CA . ASP A 1 229 ? -33.067 8.163 -16.231 1.00 18.78 227 ASP A CA 1
ATOM 1867 C C . ASP A 1 229 ? -32.297 9.355 -15.642 1.00 18.12 227 ASP A C 1
ATOM 1868 O O . ASP A 1 229 ? -31.302 9.786 -16.223 1.00 18.36 227 ASP A O 1
ATOM 1873 N N . ILE A 1 230 ? -32.770 9.888 -14.514 1.00 17.11 228 ILE A N 1
ATOM 1874 C CA . ILE A 1 230 ? -32.060 10.940 -13.769 1.00 16.62 228 ILE A CA 1
ATOM 1875 C C . ILE A 1 230 ? -31.934 10.508 -12.305 1.00 15.61 228 ILE A C 1
ATOM 1876 O O . ILE A 1 230 ? -32.925 10.165 -11.664 1.00 15.05 228 ILE A O 1
ATOM 1881 N N . ASP A 1 231 ? -30.710 10.519 -11.788 1.00 14.92 229 ASP A N 1
ATOM 1882 C CA . ASP A 1 231 ? -30.436 10.122 -10.401 1.00 14.46 229 ASP A CA 1
ATOM 1883 C C . ASP A 1 231 ? -30.427 11.302 -9.445 1.00 13.83 229 ASP A C 1
ATOM 1884 O O . ASP A 1 231 ? -30.815 11.166 -8.285 1.00 13.46 229 ASP A O 1
ATOM 1889 N N . TRP A 1 232 ? -29.946 12.442 -9.944 1.00 13.25 230 TRP A N 1
ATOM 1890 C CA . TRP A 1 232 ? -29.672 13.622 -9.139 1.00 12.68 230 TRP A CA 1
ATOM 1891 C C . TRP A 1 232 ? -30.278 14.819 -9.856 1.00 12.47 230 TRP A C 1
ATOM 1892 O O . TRP A 1 232 ? -29.781 15.235 -10.893 1.00 12.98 230 TRP A O 1
ATOM 1903 N N . ASN A 1 233 ? -31.376 15.338 -9.321 1.00 12.44 231 ASN A N 1
ATOM 1904 C CA . ASN A 1 233 ? -32.200 16.301 -10.040 1.00 12.10 231 ASN A CA 1
ATOM 1905 C C . ASN A 1 233 ? -32.294 17.612 -9.271 1.00 11.90 231 ASN A C 1
ATOM 1906 O O . ASN A 1 233 ? -32.351 17.621 -8.045 1.00 12.27 231 ASN A O 1
ATOM 1911 N N . GLY A 1 234 ? -32.301 18.720 -10.003 1.00 11.73 232 GLY A N 1
ATOM 1912 C CA . GLY A 1 234 ? -32.430 20.059 -9.432 1.00 11.41 232 GLY A CA 1
ATOM 1913 C C . GLY A 1 234 ? -33.535 20.825 -10.127 1.00 11.51 232 GLY A C 1
ATOM 1914 O O . GLY A 1 234 ? -33.357 21.981 -10.523 1.00 10.73 232 GLY A O 1
ATOM 1915 N N . LEU A 1 235 ? -34.695 20.183 -10.219 1.00 11.38 233 LEU A N 1
ATOM 1916 C CA . LEU A 1 235 ? -35.773 20.618 -11.090 1.00 12.09 233 LEU A CA 1
ATOM 1917 C C . LEU A 1 235 ? -36.978 21.116 -10.313 1.00 12.20 233 LEU A C 1
ATOM 1918 O O . LEU A 1 235 ? -37.286 20.604 -9.233 1.00 12.49 233 LEU A O 1
ATOM 1923 N N . PHE A 1 236 ? -37.669 22.119 -10.852 1.00 12.25 234 PHE A N 1
ATOM 1924 C CA . PHE A 1 236 ? -39.035 22.384 -10.436 1.00 12.72 234 PHE A CA 1
ATOM 1925 C C . PHE A 1 236 ? -39.899 21.249 -10.968 1.00 12.93 234 PHE A C 1
ATOM 1926 O O . PHE A 1 236 ? -39.868 20.952 -12.165 1.00 12.69 234 PHE A O 1
ATOM 1934 N N . ILE A 1 237 ? -40.665 20.629 -10.076 1.00 13.96 235 ILE A N 1
ATOM 1935 C CA . ILE A 1 237 ? -41.575 19.540 -10.423 1.00 14.51 235 ILE A CA 1
ATOM 1936 C C . ILE A 1 237 ? -42.938 19.801 -9.776 1.00 15.33 235 ILE A C 1
ATOM 1937 O O . ILE A 1 237 ? -43.028 19.858 -8.555 1.00 15.21 235 ILE A O 1
ATOM 1942 N N . PRO A 1 238 ? -43.997 19.984 -10.591 1.00 16.03 236 PRO A N 1
ATOM 1943 C CA . PRO A 1 238 ? -45.349 20.108 -10.043 1.00 16.49 236 PRO A CA 1
ATOM 1944 C C . PRO A 1 238 ? -45.769 18.847 -9.290 1.00 16.65 236 PRO A C 1
ATOM 1945 O O . PRO A 1 238 ? -45.483 17.741 -9.747 1.00 16.69 236 PRO A O 1
ATOM 1949 N N . SER A 1 239 ? -46.433 19.021 -8.151 1.00 17.05 237 SER A N 1
ATOM 1950 C CA . SER A 1 239 ? -46.998 17.901 -7.378 1.00 17.51 237 SER A CA 1
ATOM 1951 C C . SER A 1 239 ? -45.958 16.802 -7.106 1.00 17.64 237 SER A C 1
ATOM 1952 O O . SER A 1 239 ? -46.201 15.612 -7.336 1.00 17.33 237 SER A O 1
ATOM 1955 N N . VAL A 1 240 ? -44.790 17.215 -6.613 1.00 17.89 238 VAL A N 1
ATOM 1956 C CA . VAL A 1 240 ? -43.622 16.330 -6.564 1.00 18.32 238 VAL A CA 1
ATOM 1957 C C . VAL A 1 240 ? -43.862 15.074 -5.708 1.00 18.67 238 VAL A C 1
ATOM 1958 O O . VAL A 1 240 ? -43.396 13.982 -6.049 1.00 18.67 238 VAL A O 1
ATOM 1962 N N . TRP A 1 241 ? -44.612 15.244 -4.623 1.00 19.35 239 TRP A N 1
ATOM 1963 C CA . TRP A 1 241 ? -44.974 14.145 -3.710 1.00 19.91 239 TRP A CA 1
ATOM 1964 C C . TRP A 1 241 ? -45.650 12.942 -4.390 1.00 20.56 239 TRP A C 1
ATOM 1965 O O . TRP A 1 241 ? -45.548 11.818 -3.894 1.00 20.57 239 TRP A O 1
ATOM 1976 N N . GLU A 1 242 ? -46.325 13.166 -5.516 1.00 20.90 240 GLU A N 1
ATOM 1977 C CA . GLU A 1 242 ? -47.009 12.075 -6.207 1.00 21.46 240 GLU A CA 1
ATOM 1978 C C . GLU A 1 242 ? -46.058 11.078 -6.877 1.00 21.75 240 GLU A C 1
ATOM 1979 O O . GLU A 1 242 ? -46.458 9.958 -7.205 1.00 22.08 240 GLU A O 1
ATOM 1985 N N . LEU A 1 243 ? -44.802 11.473 -7.074 1.00 21.83 241 LEU A N 1
ATOM 1986 C CA . LEU A 1 243 ? -43.814 10.576 -7.667 1.00 22.23 241 LEU A CA 1
ATOM 1987 C C . LEU A 1 243 ? -43.609 9.320 -6.816 1.00 22.58 241 LEU A C 1
ATOM 1988 O O . LEU A 1 243 ? -43.452 8.227 -7.354 1.00 22.64 241 LEU A O 1
ATOM 1993 N N . TRP A 1 244 ? -43.620 9.483 -5.494 1.00 23.25 242 TRP A N 1
ATOM 1994 C CA . TRP A 1 244 ? -43.475 8.349 -4.579 1.00 23.99 242 TRP A CA 1
ATOM 1995 C C . TRP A 1 244 ? -44.802 7.896 -3.952 1.00 25.04 242 TRP A C 1
ATOM 1996 O O . TRP A 1 244 ? -44.988 6.702 -3.702 1.00 25.42 242 TRP A O 1
ATOM 2007 N N . GLU A 1 245 ? -45.722 8.831 -3.716 1.00 26.01 243 GLU A N 1
ATOM 2008 C CA . GLU A 1 245 ? -47.006 8.499 -3.088 1.00 27.01 243 GLU A CA 1
ATOM 2009 C C . GLU A 1 245 ? -47.965 7.771 -4.027 1.00 27.68 243 GLU A C 1
ATOM 2010 O O . GLU A 1 245 ? -48.590 6.785 -3.631 1.00 28.24 243 GLU A O 1
ATOM 2016 N N . LYS A 1 246 ? -48.094 8.259 -5.258 1.00 28.26 244 LYS A N 1
ATOM 2017 C CA . LYS A 1 246 ? -49.034 7.680 -6.219 1.00 28.70 244 LYS A CA 1
ATOM 2018 C C . LYS A 1 246 ? -48.345 6.736 -7.190 1.00 28.61 244 LYS A C 1
ATOM 2019 O O . LYS A 1 246 ? -48.806 5.615 -7.400 1.00 29.04 244 LYS A O 1
ATOM 2025 N N . LYS A 1 247 ? -47.238 7.187 -7.773 1.00 28.27 245 LYS A N 1
ATOM 2026 C CA . LYS A 1 247 ? -46.547 6.428 -8.814 1.00 28.06 245 LYS A CA 1
ATOM 2027 C C . LYS A 1 247 ? -45.597 5.363 -8.253 1.00 27.44 245 LYS A C 1
ATOM 2028 O O . LYS A 1 247 ? -45.112 4.509 -9.001 1.00 27.76 245 LYS A O 1
ATOM 2034 N N . GLY A 1 248 ? -45.337 5.416 -6.947 1.00 26.57 246 GLY A N 1
ATOM 2035 C CA . GLY A 1 248 ? -44.525 4.408 -6.264 1.00 25.85 246 GLY A CA 1
ATOM 2036 C C . GLY A 1 248 ? -43.091 4.299 -6.751 1.00 25.25 246 GLY A C 1
ATOM 2037 O O . GLY A 1 248 ? -42.484 3.230 -6.660 1.00 25.29 246 GLY A O 1
ATOM 2038 N N . LEU A 1 249 ? -42.547 5.408 -7.260 1.00 24.30 247 LEU A N 1
ATOM 2039 C CA . LEU A 1 249 ? -41.192 5.430 -7.815 1.00 23.43 247 LEU A CA 1
ATOM 2040 C C . LEU A 1 249 ? -40.175 5.565 -6.685 1.00 22.33 247 LEU A C 1
ATOM 2041 O O . LEU A 1 249 ? -40.478 6.161 -5.654 1.00 21.64 247 LEU A O 1
ATOM 2046 N N . PRO A 1 250 ? -38.959 5.024 -6.882 1.00 21.47 248 PRO A N 1
ATOM 2047 C CA . PRO A 1 250 ? -37.904 5.092 -5.870 1.00 20.80 248 PRO A CA 1
ATOM 2048 C C . PRO A 1 250 ? -37.236 6.468 -5.889 1.00 20.08 248 PRO A C 1
ATOM 2049 O O . PRO A 1 250 ? -36.059 6.585 -6.242 1.00 20.09 248 PRO A O 1
ATOM 2053 N N A VAL A 1 251 ? -38.000 7.485 -5.494 0.50 19.68 249 VAL A N 1
ATOM 2054 N N B VAL A 1 251 ? -37.997 7.497 -5.530 0.50 19.68 249 VAL A N 1
ATOM 2055 C CA A VAL A 1 251 ? -37.591 8.885 -5.581 0.50 19.26 249 VAL A CA 1
ATOM 2056 C CA B VAL A 1 251 ? -37.507 8.871 -5.565 0.50 19.24 249 VAL A CA 1
ATOM 2057 C C A VAL A 1 251 ? -37.840 9.589 -4.246 0.50 19.01 249 VAL A C 1
ATOM 2058 C C B VAL A 1 251 ? -37.838 9.598 -4.267 0.50 19.01 249 VAL A C 1
ATOM 2059 O O A VAL A 1 251 ? -38.746 9.216 -3.500 0.50 19.18 249 VAL A O 1
ATOM 2060 O O B VAL A 1 251 ? -38.797 9.256 -3.574 0.50 19.21 249 VAL A O 1
ATOM 2067 N N . GLY A 1 252 ? -37.028 10.599 -3.943 1.00 18.52 250 GLY A N 1
ATOM 2068 C CA . GLY A 1 252 ? -37.178 11.355 -2.708 1.00 17.87 250 GLY A CA 1
ATOM 2069 C C . GLY A 1 252 ? -36.728 12.796 -2.835 1.00 17.33 250 GLY A C 1
ATOM 2070 O O . GLY A 1 252 ? -36.149 13.194 -3.844 1.00 17.07 250 GLY A O 1
ATOM 2071 N N . THR A 1 253 ? -37.037 13.560 -1.799 1.00 17.18 251 THR A N 1
ATOM 2072 C CA . THR A 1 253 ? -36.673 14.965 -1.665 1.00 16.75 251 THR A CA 1
ATOM 2073 C C . THR A 1 253 ? -36.058 15.131 -0.272 1.00 16.91 251 THR A C 1
ATOM 2074 O O . THR A 1 253 ? -35.991 14.162 0.491 1.00 17.20 251 THR A O 1
ATOM 2078 N N . TRP A 1 254 ? -35.593 16.331 0.062 1.00 16.96 252 TRP A N 1
ATOM 2079 C CA . TRP A 1 254 ? -35.049 16.589 1.394 1.00 17.21 252 TRP A CA 1
ATOM 2080 C C . TRP A 1 254 ? -36.104 16.359 2.471 1.00 18.08 252 TRP A C 1
ATOM 2081 O O . TRP A 1 254 ? -35.856 15.635 3.437 1.00 17.54 252 TRP A O 1
ATOM 2092 N N . TYR A 1 255 ? -37.268 16.990 2.301 1.00 19.12 253 TYR A N 1
ATOM 2093 C CA . TYR A 1 255 ? -38.420 16.761 3.181 1.00 20.36 253 TYR A CA 1
ATOM 2094 C C . TYR A 1 255 ? -39.425 15.814 2.523 1.00 20.86 253 TYR A C 1
ATOM 2095 O O . TYR A 1 255 ? -39.770 15.973 1.353 1.00 20.81 253 TYR A O 1
ATOM 2104 N N . LYS A 1 256 ? -39.912 14.841 3.294 1.00 21.67 254 LYS A N 1
ATOM 2105 C CA . LYS A 1 256 ? -40.940 13.917 2.812 1.00 22.39 254 LYS A CA 1
ATOM 2106 C C . LYS A 1 256 ? -42.308 14.600 2.740 1.00 22.42 254 LYS A C 1
ATOM 2107 O O . LYS A 1 256 ? -43.159 14.199 1.950 1.00 22.84 254 LYS A O 1
ATOM 2110 N N . LYS A 1 257 ? -42.507 15.616 3.579 1.00 22.85 255 LYS A N 1
ATOM 2111 C CA . LYS A 1 257 ? -43.740 16.397 3.610 1.00 23.33 255 LYS A CA 1
ATOM 2112 C C . LYS A 1 257 ? -43.454 17.831 3.179 1.00 23.00 255 LYS A C 1
ATOM 2113 O O . LYS A 1 257 ? -42.294 18.206 2.980 1.00 22.84 255 LYS A O 1
ATOM 2117 N N . GLU A 1 258 ? -44.504 18.637 3.040 1.00 22.63 256 GLU A N 1
ATOM 2118 C CA . GLU A 1 258 ? -44.344 20.022 2.601 1.00 22.55 256 GLU A CA 1
ATOM 2119 C C . GLU A 1 258 ? -43.457 20.787 3.587 1.00 22.02 256 GLU A C 1
ATOM 2120 O O . GLU A 1 258 ? -43.503 20.529 4.795 1.00 22.49 256 GLU A O 1
ATOM 2123 N N . PRO A 1 259 ? -42.644 21.739 3.084 1.00 20.90 257 PRO A N 1
ATOM 2124 C CA . PRO A 1 259 ? -42.562 22.247 1.717 1.00 19.86 257 PRO A CA 1
ATOM 2125 C C . PRO A 1 259 ? -41.662 21.458 0.753 1.00 19.21 257 PRO A C 1
ATOM 2126 O O . PRO A 1 259 ? -41.414 21.942 -0.352 1.00 18.91 257 PRO A O 1
ATOM 2130 N N . TYR A 1 260 ? -41.182 20.279 1.165 1.00 18.15 258 TYR A N 1
ATOM 2131 C CA . TYR A 1 260 ? -40.400 19.352 0.312 1.00 17.84 258 TYR A CA 1
ATOM 2132 C C . TYR A 1 260 ? -38.957 19.785 0.054 1.00 16.59 258 TYR A C 1
ATOM 2133 O O . TYR A 1 260 ? -38.068 18.937 -0.064 1.00 16.27 258 TYR A O 1
ATOM 2142 N N . PHE A 1 261 ? -38.739 21.093 -0.029 1.00 15.71 259 PHE A N 1
ATOM 2143 C CA . PHE A 1 261 ? -37.434 21.659 -0.359 1.00 15.19 259 PHE A CA 1
ATOM 2144 C C . PHE A 1 261 ? -36.958 22.607 0.720 1.00 15.18 259 PHE A C 1
ATOM 2145 O O . PHE A 1 261 ? -37.743 23.384 1.266 1.00 15.35 259 PHE A O 1
ATOM 2153 N N . ILE A 1 262 ? -35.663 22.547 1.024 1.00 14.85 260 ILE A N 1
ATOM 2154 C CA . ILE A 1 262 ? -35.032 23.571 1.856 1.00 14.64 260 ILE A CA 1
ATOM 2155 C C . ILE A 1 262 ? -34.846 24.855 1.029 1.00 14.77 260 ILE A C 1
ATOM 2156 O O . ILE A 1 262 ? -34.886 24.806 -0.194 1.00 14.19 260 ILE A O 1
ATOM 2161 N N . PRO A 1 263 ? -34.694 26.011 1.693 1.00 15.06 261 PRO A N 1
ATOM 2162 C CA . PRO A 1 263 ? -34.593 27.263 0.945 1.00 15.01 261 PRO A CA 1
ATOM 2163 C C . PRO A 1 263 ? -33.226 27.453 0.318 1.00 14.46 261 PRO A C 1
ATOM 2164 O O . PRO A 1 263 ? -32.219 27.094 0.929 1.00 14.80 261 PRO A O 1
ATOM 2168 N N . ASP A 1 264 ? -33.193 28.018 -0.885 1.00 13.60 262 ASP A N 1
ATOM 2169 C CA . ASP A 1 264 ? -31.926 28.347 -1.529 1.00 13.53 262 ASP A CA 1
ATOM 2170 C C . ASP A 1 264 ? -31.503 29.789 -1.300 1.00 13.26 262 ASP A C 1
ATOM 2171 O O . ASP A 1 264 ? -30.332 30.073 -1.036 1.00 13.63 262 ASP A O 1
ATOM 2176 N N . GLY A 1 265 ? -32.438 30.714 -1.474 1.00 12.64 263 GLY A N 1
ATOM 2177 C CA . GLY A 1 265 ? -32.100 32.122 -1.448 1.00 12.30 263 GLY A CA 1
ATOM 2178 C C . GLY A 1 265 ? -33.311 32.993 -1.661 1.00 11.74 263 GLY A C 1
ATOM 2179 O O . GLY A 1 265 ? -34.410 32.628 -1.274 1.00 11.53 263 GLY A O 1
ATOM 2180 N N . VAL A 1 266 ? -33.089 34.150 -2.276 1.00 11.24 264 VAL A N 1
ATOM 2181 C CA . VAL A 1 266 ? -34.154 35.107 -2.535 1.00 11.32 264 VAL A CA 1
ATOM 2182 C C . VAL A 1 266 ? -34.281 35.334 -4.047 1.00 11.30 264 VAL A C 1
ATOM 2183 O O . VAL A 1 266 ? -33.317 35.724 -4.721 1.00 10.93 264 VAL A O 1
ATOM 2187 N N . GLY A 1 267 ? -35.471 35.047 -4.569 1.00 11.13 265 GLY A N 1
ATOM 2188 C CA . GLY A 1 267 ? -35.815 35.345 -5.952 1.00 10.84 265 GLY A CA 1
ATOM 2189 C C . GLY A 1 267 ? -36.341 36.761 -6.038 1.00 10.81 265 GLY A C 1
ATOM 2190 O O . GLY A 1 267 ? -37.211 37.157 -5.251 1.00 11.75 265 GLY A O 1
ATOM 2191 N N . PHE A 1 268 ? -35.811 37.521 -6.994 1.00 10.43 266 PHE A N 1
ATOM 2192 C CA . PHE A 1 268 ? -36.174 38.911 -7.221 1.00 10.09 266 PHE A CA 1
ATOM 2193 C C . PHE A 1 268 ? -36.894 39.102 -8.538 1.00 9.38 266 PHE A C 1
ATOM 2194 O O . PHE A 1 268 ? -36.645 38.385 -9.510 1.00 9.46 266 PHE A O 1
ATOM 2202 N N . VAL A 1 269 ? -37.768 40.098 -8.569 1.00 9.44 267 VAL A N 1
ATOM 2203 C CA . VAL A 1 269 ? -38.117 40.750 -9.826 1.00 9.48 267 VAL A CA 1
ATOM 2204 C C . VAL A 1 269 ? -37.117 41.903 -9.972 1.00 9.03 267 VAL A C 1
ATOM 2205 O O . VAL A 1 269 ? -37.226 42.931 -9.291 1.00 9.57 267 VAL A O 1
ATOM 2209 N N . TYR A 1 270 ? -36.089 41.688 -10.791 1.00 9.09 268 TYR A N 1
ATOM 2210 C CA . TYR A 1 270 ? -35.105 42.723 -11.056 1.00 9.11 268 TYR A CA 1
ATOM 2211 C C . TYR A 1 270 ? -35.649 43.672 -12.106 1.00 8.85 268 TYR A C 1
ATOM 2212 O O . TYR A 1 270 ? -36.192 43.245 -13.139 1.00 8.47 268 TYR A O 1
ATOM 2221 N N . VAL A 1 271 ? -35.485 44.956 -11.841 1.00 9.07 269 VAL A N 1
ATOM 2222 C CA . VAL A 1 271 ? -35.960 46.015 -12.718 1.00 9.34 269 VAL A CA 1
ATOM 2223 C C . VAL A 1 271 ? -34.758 46.882 -13.094 1.00 9.46 269 VAL A C 1
ATOM 2224 O O . VAL A 1 271 ? -34.110 47.464 -12.215 1.00 9.50 269 VAL A O 1
ATOM 2228 N N . ASN A 1 272 ? -34.448 46.951 -14.386 1.00 9.65 270 ASN A N 1
ATOM 2229 C CA . ASN A 1 272 ? -33.243 47.637 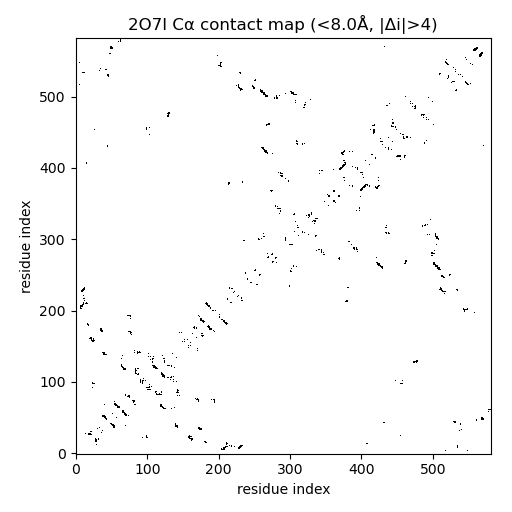-14.851 1.00 10.26 270 ASN A CA 1
ATOM 2230 C C . ASN A 1 272 ? -33.328 49.147 -14.593 1.00 10.09 270 ASN A C 1
ATOM 2231 O O . ASN A 1 272 ? -34.143 49.832 -15.184 1.00 9.26 270 ASN A O 1
ATOM 2236 N N . ASN A 1 273 ? -32.493 49.641 -13.682 1.00 10.17 271 ASN A N 1
ATOM 2237 C CA . ASN A 1 273 ? -32.517 51.049 -13.290 1.00 10.46 271 ASN A CA 1
ATOM 2238 C C . ASN A 1 273 ? -32.063 52.017 -14.393 1.00 10.55 271 ASN A C 1
ATOM 2239 O O . ASN A 1 273 ? -32.266 53.224 -14.275 1.00 10.51 271 ASN A O 1
ATOM 2244 N N . THR A 1 274 ? -31.434 51.501 -15.446 1.00 10.80 272 THR A N 1
ATOM 2245 C CA . THR A 1 274 ? -30.907 52.362 -16.510 1.00 11.40 272 THR A CA 1
ATOM 2246 C C . THR A 1 274 ? -31.916 52.695 -17.610 1.00 11.48 272 THR A C 1
ATOM 2247 O O . THR A 1 274 ? -31.649 53.559 -18.432 1.00 13.25 272 THR A O 1
ATOM 2251 N N . LYS A 1 275 ? -33.059 52.010 -17.644 1.00 11.97 273 LYS A N 1
ATOM 2252 C CA . LYS A 1 275 ? -34.041 52.210 -18.717 1.00 12.19 273 LYS A CA 1
ATOM 2253 C C . LYS A 1 275 ? -34.973 53.361 -18.358 1.00 12.66 273 LYS A C 1
ATOM 2254 O O . LYS A 1 275 ? -35.421 53.456 -17.220 1.00 12.20 273 LYS A O 1
ATOM 2260 N N . PRO A 1 276 ? -35.259 54.256 -19.316 1.00 12.71 274 PRO A N 1
ATOM 2261 C CA . PRO A 1 276 ? -36.266 55.285 -19.069 1.00 12.94 274 PRO A CA 1
ATOM 2262 C C . PRO A 1 276 ? -37.571 54.692 -18.532 1.00 12.53 274 PRO A C 1
ATOM 2263 O O . PRO A 1 276 ? -38.017 53.634 -19.000 1.00 12.07 274 PRO A O 1
ATOM 2267 N N . GLY A 1 277 ? -38.142 55.355 -17.532 1.00 12.27 275 GLY A N 1
ATOM 2268 C CA . GLY A 1 277 ? -39.346 54.877 -16.860 1.00 12.34 275 GLY A CA 1
ATOM 2269 C C . GLY A 1 277 ? -39.008 53.970 -15.696 1.00 12.06 275 GLY A C 1
ATOM 2270 O O . GLY A 1 277 ? -39.354 54.265 -14.548 1.00 12.34 275 GLY A O 1
ATOM 2271 N N . LEU A 1 278 ? -38.305 52.874 -15.984 1.00 11.83 276 LEU A N 1
ATOM 2272 C CA . LEU A 1 278 ? -37.857 51.950 -14.938 1.00 11.94 276 LEU A CA 1
ATOM 2273 C C . LEU A 1 278 ? -36.826 52.583 -14.001 1.00 12.08 276 LEU A C 1
ATOM 2274 O O . LEU A 1 278 ? -36.585 52.067 -12.915 1.00 12.38 276 LEU A O 1
ATOM 2279 N N . SER A 1 279 ? -36.225 53.693 -14.426 1.00 12.42 277 SER A N 1
ATOM 2280 C CA . SER A 1 279 ? -35.279 54.446 -13.605 1.00 13.17 277 SER A CA 1
ATOM 2281 C C . SER A 1 279 ? -35.935 55.278 -12.492 1.00 13.34 277 SER A C 1
ATOM 2282 O O . SER A 1 279 ? -35.240 55.822 -11.633 1.00 14.27 277 SER A O 1
ATOM 2285 N N . ASP A 1 280 ? -37.262 55.399 -12.529 1.00 13.39 278 ASP A N 1
ATOM 2286 C CA . ASP A 1 280 ? -38.024 56.132 -11.511 1.00 13.44 278 ASP A CA 1
ATOM 2287 C C . ASP A 1 280 ? -38.388 55.191 -10.349 1.00 13.26 278 ASP A C 1
ATOM 2288 O O . ASP A 1 280 ? -39.092 54.195 -10.558 1.00 13.08 278 ASP A O 1
ATOM 2293 N N . PRO A 1 281 ? -37.944 55.521 -9.112 1.00 13.39 279 PRO A N 1
ATOM 2294 C CA . PRO A 1 281 ? -38.321 54.719 -7.936 1.00 13.26 279 PRO A CA 1
ATOM 2295 C C . PRO A 1 281 ? -39.843 54.533 -7.778 1.00 12.86 279 PRO A C 1
ATOM 2296 O O . PRO A 1 281 ? -40.288 53.498 -7.291 1.00 12.27 279 PRO A O 1
ATOM 2300 N N . ALA A 1 282 ? -40.632 55.524 -8.182 1.00 13.07 280 ALA A N 1
ATOM 2301 C CA . ALA A 1 282 ? -42.090 55.416 -8.100 1.00 12.62 280 ALA A CA 1
ATOM 2302 C C . ALA A 1 282 ? -42.616 54.267 -8.954 1.00 12.40 280 ALA A C 1
ATOM 2303 O O . ALA A 1 282 ? -43.510 53.524 -8.534 1.00 12.55 280 ALA A O 1
ATOM 2305 N N . VAL A 1 283 ? -42.061 54.121 -10.157 1.00 11.99 281 VAL A N 1
ATOM 2306 C CA . VAL A 1 283 ? -42.449 53.039 -11.056 1.00 11.96 281 VAL A CA 1
ATOM 2307 C C . VAL A 1 283 ? -42.062 51.676 -10.456 1.00 11.43 281 VAL A C 1
ATOM 2308 O O . VAL A 1 283 ? -42.855 50.731 -10.467 1.00 10.91 281 VAL A O 1
ATOM 2312 N N . ARG A 1 284 ? -40.851 51.581 -9.911 1.00 11.57 282 ARG A N 1
ATOM 2313 C CA . ARG A 1 284 ? -40.401 50.342 -9.264 1.00 11.78 282 ARG A CA 1
ATOM 2314 C C . ARG A 1 284 ? -41.258 49.983 -8.037 1.00 11.89 282 ARG A C 1
ATOM 2315 O O . ARG A 1 284 ? -41.586 48.820 -7.826 1.00 11.18 282 ARG A O 1
ATOM 2323 N N . LYS A 1 285 ? -41.647 50.993 -7.262 1.00 12.48 283 LYS A N 1
ATOM 2324 C CA . LYS A 1 285 ? -42.562 50.785 -6.128 1.00 13.64 283 LYS A CA 1
ATOM 2325 C C . LYS A 1 285 ? -43.931 50.293 -6.565 1.00 13.06 283 LYS A C 1
ATOM 2326 O O . LYS A 1 285 ? -44.488 49.390 -5.948 1.00 13.36 283 LYS A O 1
ATOM 2332 N N . ALA A 1 286 ? -44.459 50.883 -7.637 1.00 13.00 284 ALA A N 1
ATOM 2333 C CA . ALA A 1 286 ? -45.737 50.469 -8.206 1.00 12.95 284 AL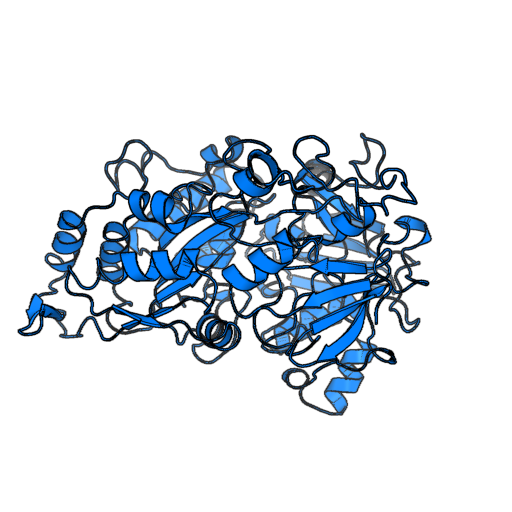A A CA 1
ATOM 2334 C C . ALA A 1 286 ? -45.674 49.008 -8.654 1.00 12.65 284 ALA A C 1
ATOM 2335 O O . ALA A 1 286 ? -46.588 48.236 -8.375 1.00 12.92 284 ALA A O 1
ATOM 2337 N N . ILE A 1 287 ? -44.569 48.626 -9.298 1.00 12.51 285 ILE A N 1
ATOM 2338 C CA . ILE A 1 287 ? -44.363 47.236 -9.726 1.00 12.17 285 ILE A CA 1
ATOM 2339 C C . ILE A 1 287 ? -44.409 46.287 -8.517 1.00 11.79 285 ILE A C 1
ATOM 2340 O O . ILE A 1 287 ? -45.034 45.236 -8.581 1.00 12.38 285 ILE A O 1
ATOM 2345 N N . ALA A 1 288 ? -43.769 46.682 -7.417 1.00 12.36 286 ALA A N 1
ATOM 2346 C CA . ALA A 1 288 ? -43.764 45.885 -6.194 1.00 12.56 286 ALA A CA 1
ATOM 2347 C C . ALA A 1 288 ? -45.171 45.580 -5.671 1.00 12.96 286 ALA A C 1
ATOM 2348 O O . ALA A 1 288 ? -45.437 44.464 -5.221 1.00 13.33 286 ALA A O 1
ATOM 2350 N N . TYR A 1 289 ? -46.070 46.560 -5.756 1.00 12.62 287 TYR A N 1
ATOM 2351 C CA . TYR A 1 289 ? -47.453 46.377 -5.305 1.00 13.27 287 TYR A CA 1
ATOM 2352 C C . TYR A 1 289 ? -48.327 45.590 -6.294 1.00 13.11 287 TYR A C 1
ATOM 2353 O O . TYR A 1 289 ? -49.408 45.121 -5.933 1.00 12.91 287 TYR A O 1
ATOM 2362 N N . ALA A 1 290 ? -47.875 45.452 -7.536 1.00 12.76 288 ALA A N 1
ATOM 2363 C CA . ALA A 1 290 ? -48.658 44.792 -8.573 1.00 12.79 288 ALA A CA 1
ATOM 2364 C C . ALA A 1 290 ? -48.316 43.305 -8.758 1.00 12.67 288 ALA A C 1
ATOM 2365 O O . ALA A 1 290 ? -48.980 42.608 -9.531 1.00 13.45 288 ALA A O 1
ATOM 2367 N N . ILE A 1 291 ? -47.294 42.816 -8.054 1.00 12.74 289 ILE A N 1
ATOM 2368 C CA . ILE A 1 291 ? -46.922 41.401 -8.119 1.00 12.54 289 ILE A CA 1
ATOM 2369 C C . ILE A 1 291 ? -47.934 40.597 -7.298 1.00 12.88 289 ILE A C 1
ATOM 2370 O O . ILE A 1 291 ? -48.116 40.883 -6.115 1.00 13.11 289 ILE A O 1
ATOM 2375 N N . PRO A 1 292 ? -48.611 39.615 -7.923 1.00 13.37 290 PRO A N 1
ATOM 2376 C CA . PRO A 1 292 ? -49.595 38.830 -7.161 1.00 13.53 290 PRO A CA 1
ATOM 2377 C C . PRO A 1 292 ? -48.918 37.715 -6.364 1.00 13.57 290 PRO A C 1
ATOM 2378 O O . PRO A 1 292 ? -48.983 36.547 -6.748 1.00 13.63 290 PRO A O 1
ATOM 2382 N N . TYR A 1 293 ? -48.277 38.098 -5.263 1.00 14.32 291 TYR A N 1
ATOM 2383 C CA . TYR A 1 293 ? -47.392 37.200 -4.510 1.00 14.64 291 TYR A CA 1
ATOM 2384 C C . TYR A 1 293 ? -48.061 35.870 -4.174 1.00 15.50 291 TYR A C 1
ATOM 2385 O O . TYR A 1 293 ? -47.581 34.805 -4.557 1.00 15.26 291 TYR A O 1
ATOM 2394 N N . ASN A 1 294 ? -49.192 35.942 -3.481 1.00 16.88 292 ASN A N 1
ATOM 2395 C CA . ASN A 1 294 ? -49.849 34.735 -2.988 1.00 17.92 292 ASN A CA 1
ATOM 2396 C C . ASN A 1 294 ? -50.390 33.858 -4.104 1.00 17.89 292 ASN A C 1
ATOM 2397 O O . ASN A 1 294 ? -50.209 32.640 -4.081 1.00 17.26 292 ASN A O 1
ATOM 2402 N N . GLU A 1 295 ? -51.040 34.463 -5.095 1.00 17.85 293 GLU A N 1
ATOM 2403 C CA . GLU A 1 295 ? -51.621 33.667 -6.170 1.00 18.29 293 GLU A CA 1
ATOM 2404 C C . GLU A 1 295 ? -50.556 32.995 -7.029 1.00 17.49 293 GLU A C 1
ATOM 2405 O O . GLU A 1 295 ? -50.699 31.830 -7.382 1.00 17.66 293 GLU A O 1
ATOM 2411 N N . MET A 1 296 ? -49.482 33.712 -7.352 1.00 16.84 294 MET A N 1
ATOM 2412 C CA . MET A 1 296 ? -48.446 33.126 -8.192 1.00 16.04 294 MET A CA 1
ATOM 2413 C C . MET A 1 296 ? -47.657 32.053 -7.443 1.00 16.10 294 MET A C 1
ATOM 2414 O O . MET A 1 296 ? -47.280 31.055 -8.033 1.00 16.00 294 MET A O 1
ATOM 2419 N N . LEU A 1 297 ? -47.433 32.243 -6.145 1.00 16.08 295 LEU A N 1
ATOM 2420 C CA . LEU A 1 297 ? -46.694 31.249 -5.359 1.00 16.94 295 LEU A CA 1
ATOM 2421 C C . LEU A 1 297 ? -47.489 29.953 -5.169 1.00 17.35 295 LEU A C 1
ATOM 2422 O O . LEU A 1 297 ? -46.908 28.879 -5.035 1.00 17.70 295 LEU A O 1
ATOM 2427 N N . LYS A 1 298 ? -48.815 30.054 -5.167 1.00 18.19 296 LYS A N 1
ATOM 2428 C CA . LYS A 1 298 ? -49.664 28.857 -5.107 1.00 18.95 296 LYS A CA 1
ATOM 2429 C C . LYS A 1 298 ? -49.771 28.165 -6.471 1.00 18.54 296 LYS A C 1
ATOM 2430 O O . LYS A 1 298 ? -49.455 26.980 -6.598 1.00 19.49 296 LYS A O 1
ATOM 2435 N N . LYS A 1 299 ? -50.195 28.901 -7.494 1.00 17.76 297 LYS A N 1
ATOM 2436 C CA . LYS A 1 299 ? -50.427 28.311 -8.810 1.00 17.41 297 LYS A CA 1
ATOM 2437 C C . LYS A 1 299 ? -49.140 28.009 -9.558 1.00 17.14 297 LYS A C 1
ATOM 2438 O O . LYS A 1 299 ? -49.007 26.935 -10.145 1.00 17.67 297 LYS A O 1
ATOM 2444 N N . ALA A 1 300 ? -48.212 28.962 -9.569 1.00 16.53 298 ALA A N 1
ATOM 2445 C CA . ALA A 1 300 ? -46.964 28.793 -10.321 1.00 16.38 298 ALA A CA 1
ATOM 2446 C C . ALA A 1 300 ? -45.906 28.009 -9.537 1.00 16.20 298 ALA A C 1
ATOM 2447 O O . ALA A 1 300 ? -45.194 27.190 -10.124 1.00 16.47 298 ALA A O 1
ATOM 2449 N N . TYR A 1 301 ? -45.813 28.252 -8.229 1.00 15.99 299 TYR A N 1
ATOM 2450 C CA . TYR A 1 301 ? -44.720 27.700 -7.415 1.00 15.93 299 TYR A CA 1
ATOM 2451 C C . TYR A 1 301 ? -45.130 26.553 -6.488 1.00 16.25 299 TYR A C 1
ATOM 2452 O O . TYR A 1 301 ? -44.304 26.074 -5.702 1.00 16.02 299 TYR A O 1
ATOM 2461 N N . PHE A 1 302 ? -46.393 26.122 -6.566 1.00 16.71 300 PHE A N 1
ATOM 2462 C CA . PHE A 1 302 ? -46.886 24.978 -5.787 1.00 17.37 300 PHE A CA 1
ATOM 2463 C C . PHE A 1 302 ? -46.604 25.034 -4.282 1.00 17.48 300 PHE A C 1
ATOM 2464 O O . PHE A 1 302 ? -46.475 23.993 -3.623 1.00 18.01 300 PHE A O 1
ATOM 2472 N N . GLY A 1 303 ? -46.532 26.242 -3.729 1.00 17.17 301 GLY A N 1
ATOM 2473 C CA . GLY A 1 303 ? -46.228 26.430 -2.314 1.00 17.29 301 GLY A CA 1
ATOM 2474 C C . GLY A 1 303 ? -44.839 25.966 -1.884 1.00 16.99 301 GLY A C 1
ATOM 2475 O O . GLY A 1 303 ? -44.593 25.789 -0.696 1.00 17.76 301 GLY A O 1
ATOM 2476 N N . TYR A 1 304 ? -43.924 25.793 -2.836 1.00 16.48 302 TYR A N 1
ATOM 2477 C CA . TYR A 1 304 ? -42.552 25.352 -2.526 1.00 16.04 302 TYR A CA 1
ATOM 2478 C C . TYR A 1 304 ? -41.675 26.448 -1.902 1.00 15.96 302 TYR A C 1
ATOM 2479 O O . TYR A 1 304 ? -40.561 26.184 -1.441 1.00 16.84 302 TYR A O 1
ATOM 2488 N N . GLY A 1 305 ? -42.179 27.674 -1.894 1.00 16.01 303 GLY A N 1
ATOM 2489 C CA . GLY A 1 305 ? -41.516 28.796 -1.251 1.00 15.98 303 GLY A CA 1
ATOM 2490 C C . GLY A 1 305 ? -42.538 29.875 -0.976 1.00 16.16 303 GLY A C 1
ATOM 2491 O O . GLY A 1 305 ? -43.593 29.900 -1.615 1.00 17.33 303 GLY A O 1
ATOM 2492 N N . SER A 1 306 ? -42.215 30.765 -0.043 1.00 15.49 304 SER A N 1
ATOM 2493 C CA . SER A 1 306 ? -43.132 31.805 0.399 1.00 15.39 304 SER A CA 1
ATOM 2494 C C . SER A 1 306 ? -42.623 33.184 0.000 1.00 14.64 304 SER A C 1
ATOM 2495 O O . SER A 1 306 ? -41.512 33.332 -0.522 1.00 13.52 304 SER A O 1
ATOM 2498 N N . GLN A 1 307 ? -43.441 34.197 0.245 1.00 14.14 305 GLN A N 1
ATOM 2499 C CA . GLN A 1 307 ? -43.095 35.559 -0.143 1.00 13.69 305 GLN A CA 1
ATOM 2500 C C . GLN A 1 307 ? -41.903 36.065 0.659 1.00 13.75 305 GLN A C 1
ATOM 2501 O O . GLN A 1 307 ? -41.823 35.852 1.869 1.00 13.60 305 GLN A O 1
ATOM 2507 N N . ALA A 1 308 ? -40.976 36.737 -0.014 1.00 13.38 306 ALA A N 1
ATOM 2508 C CA . ALA A 1 308 ? -39.805 37.303 0.634 1.00 13.69 306 ALA A CA 1
ATOM 2509 C C . ALA A 1 308 ? -40.149 38.572 1.415 1.00 13.98 306 ALA A C 1
ATOM 2510 O O . ALA A 1 308 ? -41.045 39.329 1.034 1.00 14.29 306 ALA A O 1
ATOM 2512 N N . HIS A 1 309 ? -39.429 38.803 2.507 1.00 14.08 307 HIS A N 1
ATOM 2513 C CA . HIS A 1 309 ? -39.523 40.061 3.228 1.00 13.87 307 HIS A CA 1
ATOM 2514 C C . HIS A 1 309 ? -38.786 41.148 2.427 1.00 13.57 307 HIS A C 1
ATOM 2515 O O . HIS A 1 309 ? -37.700 40.895 1.886 1.00 13.83 307 HIS A O 1
ATOM 2522 N N . PRO A 1 310 ? -39.374 42.361 2.317 1.00 13.39 308 PRO A N 1
ATOM 2523 C CA . PRO A 1 310 ? -38.743 43.374 1.456 1.00 13.35 308 PRO A CA 1
ATOM 2524 C C . PRO A 1 310 ? -37.383 43.882 1.941 1.00 13.09 308 PRO A C 1
ATOM 2525 O O . PRO A 1 310 ? -36.656 44.522 1.172 1.00 12.87 308 PRO A O 1
ATOM 2529 N N . SER A 1 311 ? -37.043 43.591 3.199 1.00 13.28 309 SER A N 1
ATOM 2530 C CA . SER A 1 311 ? -35.726 43.904 3.756 1.00 12.99 309 SER A CA 1
ATOM 2531 C C . SER A 1 311 ? -34.592 43.099 3.114 1.00 13.04 309 SER A C 1
ATOM 2532 O O . SER A 1 311 ? -33.429 43.419 3.323 1.00 13.19 309 SER A O 1
ATOM 2535 N N . MET A 1 312 ? -34.951 42.053 2.368 1.00 13.29 310 MET A N 1
ATOM 2536 C CA . MET A 1 312 ? -34.013 41.094 1.746 1.00 13.41 310 MET A CA 1
ATOM 2537 C C . MET A 1 312 ? -33.448 40.080 2.737 1.00 13.88 310 MET A C 1
ATOM 2538 O O . MET A 1 312 ? -32.698 39.181 2.345 1.00 14.25 310 MET A O 1
ATOM 2543 N N . VAL A 1 313 ? -33.821 40.204 4.009 1.00 13.84 311 VAL A N 1
ATOM 2544 C CA . VAL A 1 313 ? -33.392 39.243 5.018 1.00 13.93 311 VAL A CA 1
ATOM 2545 C C . VAL A 1 313 ? -34.280 38.005 4.939 1.00 14.36 311 VAL A C 1
ATOM 2546 O O . VAL A 1 313 ? -35.494 38.107 4.754 1.00 14.71 311 VAL A O 1
ATOM 2550 N N . ILE A 1 314 ? -33.664 36.831 5.053 1.00 14.39 312 ILE A N 1
ATOM 2551 C CA . ILE A 1 314 ? -34.379 35.565 4.955 1.00 14.46 312 ILE A CA 1
ATOM 2552 C C . ILE A 1 314 ? -34.916 35.223 6.340 1.00 15.66 312 ILE A C 1
ATOM 2553 O O . ILE A 1 314 ? -34.221 34.626 7.160 1.00 15.78 312 ILE A O 1
ATOM 2558 N N . ASP A 1 315 ? -36.155 35.623 6.608 1.00 16.75 313 ASP A N 1
ATOM 2559 C CA . ASP A 1 315 ? -36.730 35.458 7.952 1.00 17.72 313 ASP A CA 1
ATOM 2560 C C . ASP A 1 315 ? -37.323 34.071 8.188 1.00 18.50 313 ASP A C 1
ATOM 2561 O O . ASP A 1 315 ? -38.020 33.849 9.178 1.00 19.42 313 ASP A O 1
ATOM 2566 N N . LEU A 1 316 ? -37.013 33.132 7.297 1.00 18.78 314 LEU A N 1
ATOM 2567 C CA . LEU A 1 316 ? -37.274 31.712 7.522 1.00 19.34 314 LEU A CA 1
ATOM 2568 C C . LEU A 1 316 ? -36.455 31.181 8.696 1.00 19.83 314 LEU A C 1
ATOM 2569 O O . LEU A 1 316 ? -36.830 30.179 9.305 1.00 20.67 314 LEU A O 1
ATOM 2574 N N . PHE A 1 317 ? -35.336 31.840 8.994 1.00 20.33 315 PHE A N 1
ATOM 2575 C CA . PHE A 1 317 ? -34.457 31.442 10.094 1.00 20.72 315 PHE A CA 1
ATOM 2576 C C . PHE A 1 317 ? -34.534 32.455 11.230 1.00 21.37 315 PHE A C 1
ATOM 2577 O O . PHE A 1 317 ? -34.259 33.640 11.039 1.00 20.77 315 PHE A O 1
ATOM 2585 N N . GLU A 1 318 ? -34.898 31.975 12.420 1.00 22.48 316 GLU A N 1
ATOM 2586 C CA . GLU A 1 318 ? -35.111 32.847 13.584 1.00 22.65 316 GLU A CA 1
ATOM 2587 C C . GLU A 1 318 ? -33.925 33.765 13.894 1.00 22.32 316 GLU A C 1
ATOM 2588 O O . GLU A 1 318 ? -34.131 34.946 14.178 1.00 22.26 316 GLU A O 1
ATOM 2594 N N . PRO A 1 319 ? -32.686 33.234 13.853 1.00 21.98 317 PRO A N 1
ATOM 2595 C CA . PRO A 1 319 ? -31.522 34.081 14.142 1.00 21.60 317 PRO A CA 1
ATOM 2596 C C . PRO A 1 319 ? -31.290 35.267 13.190 1.00 20.83 317 PRO A C 1
ATOM 2597 O O . PRO A 1 319 ? -30.525 36.175 13.528 1.00 21.17 317 PRO A O 1
ATOM 2601 N N . TYR A 1 320 ? -31.924 35.260 12.016 1.00 20.17 318 TYR A N 1
ATOM 2602 C CA . TYR A 1 320 ? -31.820 36.388 11.091 1.00 19.33 318 TYR A CA 1
ATOM 2603 C C . TYR A 1 320 ? -32.830 37.502 11.378 1.00 19.34 318 TYR A C 1
ATOM 2604 O O . TYR A 1 320 ? -32.648 38.629 10.918 1.00 18.56 318 TYR A O 1
ATOM 2613 N N . LYS A 1 321 ? -33.885 37.199 12.137 1.00 19.52 319 LYS A N 1
ATOM 2614 C CA . LYS A 1 321 ? -34.947 38.186 12.402 1.00 19.94 319 LYS A CA 1
ATOM 2615 C C . LYS A 1 321 ? -34.457 39.449 13.128 1.00 19.55 319 LYS A C 1
ATOM 2616 O O . LYS A 1 321 ? -35.042 40.515 12.967 1.00 19.06 319 LYS A O 1
ATOM 2622 N N . GLN A 1 322 ? -33.382 39.328 13.907 1.00 19.42 320 GLN A N 1
ATOM 2623 C CA . GLN A 1 322 ? -32.755 40.472 14.578 1.00 19.67 320 GLN A CA 1
ATOM 2624 C C . GLN A 1 322 ? -32.236 41.552 13.625 1.00 19.11 320 GLN A C 1
ATOM 2625 O O . GLN A 1 322 ? -32.036 42.696 14.033 1.00 19.05 320 GLN A O 1
ATOM 2631 N N . TYR A 1 323 ? -32.001 41.182 12.365 1.00 18.86 321 TYR A N 1
ATOM 2632 C CA . TYR A 1 323 ? -31.442 42.097 11.373 1.00 18.85 321 TYR A CA 1
ATOM 2633 C C . TYR A 1 323 ? -32.521 42.837 10.579 1.00 18.03 321 TYR A C 1
ATOM 2634 O O . TYR A 1 323 ? -32.195 43.642 9.707 1.00 18.31 321 TYR A O 1
ATOM 2643 N N . ILE A 1 324 ? -33.791 42.561 10.882 1.00 17.89 322 ILE A N 1
ATOM 2644 C CA . ILE A 1 324 ? -34.921 43.216 10.223 1.00 17.71 322 ILE A CA 1
ATOM 2645 C C . ILE A 1 324 ? -35.516 44.297 11.122 1.00 18.12 322 ILE A C 1
ATOM 2646 O O . ILE A 1 324 ? -35.869 44.028 12.268 1.00 18.30 322 ILE A O 1
ATOM 2651 N N . ASP A 1 325 ? -35.623 45.517 10.604 1.00 18.41 323 ASP A N 1
ATOM 2652 C CA . ASP A 1 325 ? -36.335 46.578 11.307 1.00 18.79 323 ASP A CA 1
ATOM 2653 C C . ASP A 1 325 ? -37.813 46.380 10.989 1.00 19.37 323 ASP A C 1
ATOM 2654 O O . ASP A 1 325 ? -38.319 46.894 9.993 1.00 18.92 323 ASP A O 1
ATOM 2659 N N . TYR A 1 326 ? -38.489 45.593 11.819 1.00 20.43 324 TYR A N 1
ATOM 2660 C CA . TYR A 1 326 ? -39.881 45.234 11.557 1.00 21.10 324 TYR A CA 1
ATOM 2661 C C . TYR A 1 326 ? -40.796 46.447 11.690 1.00 21.63 324 TYR A C 1
ATOM 2662 O O . TYR A 1 326 ? -41.764 46.578 10.939 1.00 21.78 324 TYR A O 1
ATOM 2671 N N . GLU A 1 327 ? -40.480 47.342 12.622 1.00 21.86 325 GLU A N 1
ATOM 2672 C CA . GLU A 1 327 ? -41.281 48.555 12.803 1.00 22.18 325 GLU A CA 1
ATOM 2673 C C . GLU A 1 327 ? -41.266 49.424 11.548 1.00 21.48 325 GLU A C 1
ATOM 2674 O O . GLU A 1 327 ? -42.319 49.900 11.117 1.00 21.23 325 GLU A O 1
ATOM 2680 N N . LEU A 1 328 ? -40.089 49.596 10.948 1.00 20.17 326 LEU A N 1
ATOM 2681 C CA . LEU A 1 328 ? -39.969 50.314 9.682 1.00 19.70 326 LEU A CA 1
ATOM 2682 C C . LEU A 1 328 ? -40.814 49.672 8.587 1.00 19.35 326 LEU A C 1
ATOM 2683 O O . LEU A 1 328 ? -41.555 50.359 7.887 1.00 19.05 326 LEU A O 1
ATOM 2688 N N . ALA A 1 329 ? -40.689 48.357 8.430 1.00 19.04 327 ALA A N 1
ATOM 2689 C CA . ALA A 1 329 ? -41.425 47.640 7.382 1.00 18.64 327 ALA A CA 1
ATOM 2690 C C . ALA A 1 329 ? -42.948 47.720 7.580 1.00 18.70 327 ALA A C 1
ATOM 2691 O O . ALA A 1 329 ? -43.693 47.929 6.619 1.00 18.49 327 ALA A O 1
ATOM 2693 N N . LYS A 1 330 ? -43.388 47.555 8.829 1.00 18.77 328 LYS A N 1
ATOM 2694 C CA A LYS A 1 330 ? -44.805 47.660 9.194 0.50 18.98 328 LYS A CA 1
ATOM 2695 C CA B LYS A 1 330 ? -44.805 47.654 9.179 0.50 19.04 328 LYS A CA 1
ATOM 2696 C C . LYS A 1 330 ? -45.338 49.061 8.905 1.00 18.65 328 LYS A C 1
ATOM 2697 O O . LYS A 1 330 ? -46.433 49.224 8.365 1.00 18.41 328 LYS A O 1
ATOM 2708 N N . LYS A 1 331 ? -44.555 50.066 9.276 1.00 18.44 329 LYS A N 1
ATOM 2709 C CA . LYS A 1 331 ? -44.909 51.469 9.046 1.00 18.44 329 LYS A CA 1
ATOM 2710 C C . LYS A 1 331 ? -45.023 51.785 7.552 1.00 18.19 329 LYS A C 1
ATOM 2711 O O . LYS A 1 331 ? -45.919 52.526 7.122 1.00 18.31 329 LYS A O 1
ATOM 2717 N N . THR A 1 332 ? -44.102 51.226 6.773 1.00 17.92 330 THR A N 1
ATOM 2718 C CA . THR A 1 332 ? -44.003 51.508 5.345 1.00 17.73 330 THR A CA 1
ATOM 2719 C C . THR A 1 332 ? -45.082 50.814 4.523 1.00 17.73 330 THR A C 1
ATOM 2720 O O . THR A 1 332 ? -45.671 51.429 3.637 1.00 18.35 330 THR A O 1
ATOM 2724 N N . PHE A 1 333 ? -45.336 49.541 4.821 1.00 17.54 331 PHE A N 1
ATOM 2725 C CA . PHE A 1 333 ? -46.203 48.697 3.988 1.00 18.00 331 PHE A CA 1
ATOM 2726 C C . PHE A 1 333 ? -47.570 48.341 4.590 1.00 18.77 331 PHE A C 1
ATOM 2727 O O . PHE A 1 333 ? -48.436 47.837 3.884 1.00 18.80 331 PHE A O 1
ATOM 2735 N N . GLY A 1 334 ? -47.759 48.603 5.880 1.00 19.67 332 GLY A N 1
ATOM 2736 C CA . GLY A 1 334 ? -49.076 48.487 6.518 1.00 20.74 332 GLY A CA 1
ATOM 2737 C C . GLY A 1 334 ? -49.532 47.079 6.857 1.00 21.41 332 GLY A C 1
ATOM 2738 O O . GLY A 1 334 ? -50.681 46.876 7.262 1.00 22.55 332 GLY A O 1
ATOM 2739 N N . THR A 1 335 ? -48.640 46.106 6.698 1.00 21.92 333 THR A N 1
ATOM 2740 C CA . THR A 1 335 ? -48.940 44.705 6.970 1.00 22.10 333 THR A CA 1
ATOM 2741 C C . THR A 1 335 ? -48.356 44.291 8.314 1.00 22.27 333 THR A C 1
ATOM 2742 O O . THR A 1 335 ? -47.517 44.994 8.874 1.00 22.45 333 THR A O 1
ATOM 2746 N N . GLU A 1 336 ? -48.796 43.145 8.822 1.00 22.61 334 GLU A N 1
ATOM 2747 C CA . GLU A 1 336 ? -48.410 42.698 10.165 1.00 23.02 334 GLU A CA 1
ATOM 2748 C C . GLU A 1 336 ? -46.904 42.482 10.315 1.00 22.96 334 GLU A C 1
ATOM 2749 O O . GLU A 1 336 ? -46.331 42.817 11.347 1.00 23.18 334 GLU A O 1
ATOM 2752 N N . ASP A 1 337 ? -46.274 41.927 9.283 1.00 22.76 335 ASP A N 1
ATOM 2753 C CA . ASP A 1 337 ? -44.826 41.662 9.296 1.00 22.77 335 ASP A CA 1
ATOM 2754 C C . ASP A 1 337 ? -44.016 42.603 8.396 1.00 22.11 335 ASP A C 1
ATOM 2755 O O . ASP A 1 337 ? -42.791 42.496 8.327 1.00 22.60 335 ASP A O 1
ATOM 2760 N N . GLY A 1 338 ? -44.697 43.514 7.706 1.00 21.08 336 GLY A N 1
ATOM 2761 C CA . GLY A 1 338 ? -44.039 44.450 6.808 1.00 20.32 336 GLY A CA 1
ATOM 2762 C C . GLY A 1 338 ? -43.760 43.922 5.410 1.00 19.56 336 GLY A C 1
ATOM 2763 O O . GLY A 1 338 ? -43.001 44.532 4.673 1.00 19.45 336 GLY A O 1
ATOM 2764 N N . ARG A 1 339 ? -44.360 42.795 5.044 1.00 18.83 337 ARG A N 1
ATOM 2765 C CA . ARG A 1 339 ? -44.300 42.322 3.662 1.00 18.46 337 ARG A CA 1
ATOM 2766 C C . ARG A 1 339 ? -45.153 43.213 2.779 1.00 17.68 337 ARG A C 1
ATOM 2767 O O . ARG A 1 339 ? -46.122 43.809 3.242 1.00 18.15 337 ARG A O 1
ATOM 2775 N N . ILE A 1 340 ? -44.783 43.314 1.512 1.00 16.69 338 ILE A N 1
ATOM 2776 C CA . ILE A 1 340 ? -45.482 44.211 0.607 1.00 16.04 338 ILE A CA 1
ATOM 2777 C C . ILE A 1 340 ? -46.763 43.525 0.156 1.00 16.16 338 ILE A C 1
ATOM 2778 O O . ILE A 1 340 ? -46.720 42.411 -0.354 1.00 15.54 338 ILE A O 1
ATOM 2783 N N . PRO A 1 341 ? -47.914 44.190 0.351 1.00 16.03 339 PRO A N 1
ATOM 2784 C CA . PRO A 1 341 ? -49.166 43.578 -0.069 1.00 16.13 339 PRO A CA 1
ATOM 2785 C C . PRO A 1 341 ? -49.360 43.669 -1.578 1.00 16.21 339 PRO A C 1
ATOM 2786 O O . PRO A 1 341 ? -48.891 44.618 -2.203 1.00 16.52 339 PRO A O 1
ATOM 2790 N N . PHE A 1 342 ? -50.024 42.675 -2.156 1.00 16.24 340 PHE A N 1
ATOM 2791 C CA . PHE A 1 342 ? -50.516 42.795 -3.521 1.00 16.23 340 PHE A CA 1
ATOM 2792 C C . PHE A 1 342 ? -51.714 43.730 -3.458 1.00 16.51 340 PHE A C 1
ATOM 2793 O O . PHE A 1 342 ? -52.706 43.425 -2.785 1.00 16.37 340 PHE A O 1
ATOM 2801 N N . ASP A 1 343 ? -51.614 44.872 -4.138 1.00 16.41 341 ASP A N 1
ATOM 2802 C CA . ASP A 1 343 ? -52.641 45.913 -4.064 1.00 16.90 341 ASP A CA 1
ATOM 2803 C C . ASP A 1 343 ? -52.558 46.828 -5.285 1.00 16.41 341 ASP A C 1
ATOM 2804 O O . ASP A 1 343 ? -51.779 47.782 -5.310 1.00 15.95 341 ASP A O 1
ATOM 2809 N N . LEU A 1 344 ? -53.369 46.526 -6.291 1.00 16.55 342 LEU A N 1
ATOM 2810 C CA . LEU A 1 344 ? -53.385 47.322 -7.518 1.00 16.92 342 LEU A CA 1
ATOM 2811 C C . LEU A 1 344 ? -53.873 48.760 -7.308 1.00 17.05 342 LEU A C 1
ATOM 2812 O O . LEU A 1 344 ? -53.414 49.669 -7.997 1.00 16.86 342 LEU A O 1
ATOM 2817 N N . ASP A 1 345 ? -54.794 48.974 -6.368 1.00 17.00 343 ASP A N 1
ATOM 2818 C CA . ASP A 1 345 ? -55.222 50.334 -6.029 1.00 17.33 343 ASP A CA 1
ATOM 2819 C C . ASP A 1 345 ? -54.015 51.166 -5.605 1.00 16.80 343 ASP A C 1
ATOM 2820 O O . ASP A 1 345 ? -53.846 52.306 -6.053 1.00 16.53 343 ASP A O 1
ATOM 2825 N N . MET A 1 346 ? -53.177 50.597 -4.738 1.00 16.81 344 MET A N 1
ATOM 2826 C CA . MET A 1 346 ? -51.960 51.276 -4.289 1.00 16.26 344 MET A CA 1
ATOM 2827 C C . MET A 1 346 ? -50.968 51.487 -5.440 1.00 15.46 344 MET A C 1
ATOM 2828 O O . MET A 1 346 ? -50.348 52.543 -5.528 1.00 15.05 344 MET A O 1
ATOM 2833 N N . ALA A 1 347 ? -50.816 50.483 -6.299 1.00 14.88 345 ALA A N 1
ATOM 2834 C CA . ALA A 1 347 ? -49.922 50.600 -7.468 1.00 14.40 345 ALA A CA 1
ATOM 2835 C C . ALA A 1 347 ? -50.353 51.753 -8.385 1.00 14.23 345 ALA A C 1
ATOM 2836 O O . ALA A 1 347 ? -49.536 52.594 -8.761 1.00 13.72 345 ALA A O 1
ATOM 2838 N N . ASN A 1 348 ? -51.646 51.819 -8.691 1.00 14.46 346 ASN A N 1
ATOM 2839 C CA . ASN A 1 348 ? -52.196 52.923 -9.488 1.00 15.00 346 ASN A CA 1
ATOM 2840 C C . ASN A 1 348 ? -52.037 54.275 -8.802 1.00 15.40 346 ASN A C 1
ATOM 2841 O O . ASN A 1 348 ? -51.700 55.265 -9.448 1.00 15.02 346 ASN A O 1
ATOM 2846 N N . LYS A 1 349 ? -52.269 54.313 -7.492 1.00 16.01 347 LYS A N 1
ATOM 2847 C CA . LYS A 1 349 ? -52.119 55.544 -6.717 1.00 16.90 347 LYS A CA 1
ATOM 2848 C C . LYS A 1 349 ? -50.696 56.087 -6.806 1.00 16.13 347 LYS A C 1
ATOM 2849 O O . LYS A 1 349 ? -50.492 57.285 -6.994 1.00 16.59 347 LYS A O 1
ATOM 2855 N N . ILE A 1 350 ? -49.718 55.198 -6.653 1.00 15.85 348 ILE A N 1
ATOM 2856 C CA . ILE A 1 350 ? -48.303 55.566 -6.729 1.00 15.44 348 ILE A CA 1
ATOM 2857 C C . ILE A 1 350 ? -47.986 56.203 -8.087 1.00 14.77 348 ILE A C 1
ATOM 2858 O O . ILE A 1 350 ? -47.332 57.255 -8.166 1.00 14.44 348 ILE A O 1
ATOM 2863 N N . LEU A 1 351 ? -48.468 55.577 -9.156 1.00 14.92 349 LEU A N 1
ATOM 2864 C CA . LEU A 1 351 ? -48.263 56.106 -10.507 1.00 15.22 349 LEU A CA 1
ATOM 2865 C C . LEU A 1 351 ? -48.991 57.443 -10.708 1.00 15.42 349 LEU A C 1
ATOM 2866 O O . LEU A 1 351 ? -48.410 58.389 -11.255 1.00 15.34 349 LEU A O 1
ATOM 2871 N N . ASP A 1 352 ? -50.245 57.518 -10.256 1.00 15.93 350 ASP A N 1
ATOM 2872 C CA . ASP A 1 352 ? -51.030 58.767 -10.323 1.00 16.06 350 ASP A CA 1
ATOM 2873 C C . ASP A 1 352 ? -50.302 59.907 -9.626 1.00 16.48 350 ASP A C 1
ATOM 2874 O O . ASP A 1 352 ? -50.130 60.988 -10.194 1.00 16.39 350 ASP A O 1
ATOM 2879 N N A GLU A 1 353 ? -49.867 59.667 -8.393 0.50 16.72 351 GLU A N 1
ATOM 2880 N N B GLU A 1 353 ? -49.891 59.648 -8.385 0.50 16.65 351 GLU A N 1
ATOM 2881 C CA A GLU A 1 353 ? -49.197 60.704 -7.606 0.50 17.25 351 GLU A CA 1
ATOM 2882 C CA B GLU A 1 353 ? -49.161 60.615 -7.563 0.50 17.11 351 GLU A CA 1
ATOM 2883 C C A GLU A 1 353 ? -47.821 61.099 -8.160 0.50 17.07 351 GLU A C 1
ATOM 2884 C C B GLU A 1 353 ? -47.889 61.116 -8.245 0.50 17.00 351 GLU A C 1
ATOM 2885 O O A GLU A 1 353 ? -47.345 62.206 -7.896 0.50 17.24 351 GLU A O 1
ATOM 2886 O O B GLU A 1 353 ? -47.561 62.302 -8.163 0.50 17.09 351 GLU A O 1
ATOM 2897 N N . ALA A 1 354 ? -47.197 60.210 -8.934 1.00 16.92 352 ALA A N 1
ATOM 2898 C CA . ALA A 1 354 ? -45.940 60.526 -9.621 1.00 16.99 352 ALA A CA 1
ATOM 2899 C C . ALA A 1 354 ? -46.139 61.231 -10.974 1.00 16.93 352 ALA A C 1
ATOM 2900 O O . ALA A 1 354 ? -45.167 61.530 -11.671 1.00 17.21 352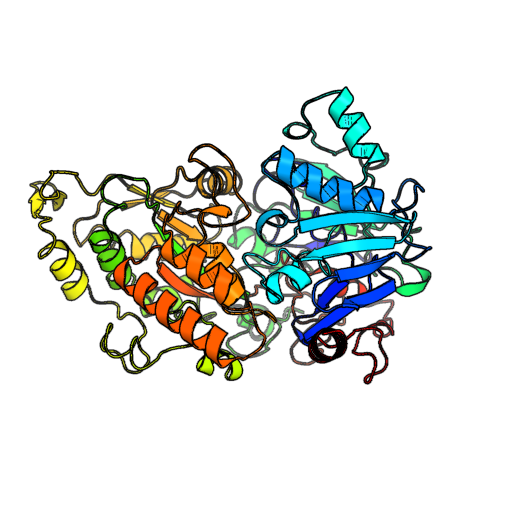 ALA A O 1
ATOM 2902 N N . GLY A 1 355 ? -47.389 61.480 -11.354 1.00 16.41 353 GLY A N 1
ATOM 2903 C CA . GLY A 1 355 ? -47.693 62.247 -12.564 1.00 16.41 353 GLY A CA 1
ATOM 2904 C C . GLY A 1 355 ? -47.787 61.423 -13.836 1.00 16.50 353 GLY A C 1
ATOM 2905 O O . GLY A 1 355 ? -47.779 61.982 -14.929 1.00 16.43 353 GLY A O 1
ATOM 2906 N N . TYR A 1 356 ? -47.877 60.100 -13.707 1.00 16.63 354 TYR A N 1
ATOM 2907 C CA . TYR A 1 356 ? -48.061 59.229 -14.860 1.00 17.03 354 TYR A CA 1
ATOM 2908 C C . TYR A 1 356 ? -49.528 59.175 -15.270 1.00 17.79 354 TYR A C 1
ATOM 2909 O O . TYR A 1 356 ? -50.378 58.753 -14.495 1.00 19.02 354 TYR A O 1
ATOM 2918 N N . LYS A 1 357 ? -49.822 59.616 -16.491 1.00 17.99 355 LYS A N 1
ATOM 2919 C CA . LYS A 1 357 ? -51.187 59.620 -17.008 1.00 19.15 355 LYS A CA 1
ATOM 2920 C C . LYS A 1 357 ? -51.322 58.649 -18.170 1.00 18.76 355 LYS A C 1
ATOM 2921 O O . LYS A 1 357 ? -50.492 58.651 -19.079 1.00 18.30 355 LYS A O 1
ATOM 2927 N N . LYS A 1 358 ? -52.383 57.847 -18.159 1.00 18.94 356 LYS A N 1
ATOM 2928 C CA . LYS A 1 358 ? -52.645 56.912 -19.244 1.00 19.42 356 LYS A CA 1
ATOM 2929 C C . LYS A 1 358 ? -53.012 57.666 -20.517 1.00 19.84 356 LYS A C 1
ATOM 2930 O O . LYS A 1 358 ? -53.860 58.562 -20.491 1.00 20.25 356 LYS A O 1
ATOM 2936 N N . GLY A 1 359 ? -52.364 57.304 -21.623 1.00 20.06 357 GLY A N 1
ATOM 2937 C CA . GLY A 1 359 ? -52.707 57.841 -22.936 1.00 20.25 357 GLY A CA 1
ATOM 2938 C C . GLY A 1 359 ? -53.836 57.047 -23.561 1.00 20.71 357 GLY A C 1
ATOM 2939 O O . GLY A 1 359 ? -54.404 56.169 -22.918 1.00 20.48 357 GLY A O 1
ATOM 2940 N N . PRO A 1 360 ? -54.173 57.353 -24.827 1.00 21.52 358 PRO A N 1
ATOM 2941 C CA . PRO A 1 360 ? -55.259 56.667 -25.536 1.00 21.75 358 PRO A CA 1
ATOM 2942 C C . PRO A 1 360 ? -55.141 55.140 -25.557 1.00 21.46 358 PRO A C 1
ATOM 2943 O O . PRO A 1 360 ? -56.153 54.451 -25.410 1.00 22.19 358 PRO A O 1
ATOM 2947 N N . ASP A 1 361 ? -53.922 54.620 -25.716 1.00 20.83 359 ASP A N 1
ATOM 2948 C CA . ASP A 1 361 ? -53.694 53.167 -25.739 1.00 20.33 359 ASP A CA 1
ATOM 2949 C C . ASP A 1 361 ? -53.635 52.515 -24.345 1.00 19.92 359 ASP A C 1
ATOM 2950 O O . ASP A 1 361 ? -53.389 51.312 -24.239 1.00 20.17 359 ASP A O 1
ATOM 2955 N N . GLY A 1 362 ? -53.837 53.309 -23.292 1.00 19.28 360 GLY A N 1
ATOM 2956 C CA . GLY A 1 362 ? -53.906 52.803 -21.920 1.00 18.97 360 GLY A CA 1
ATOM 2957 C C . GLY A 1 362 ? -52.560 52.718 -21.217 1.00 17.93 360 GLY A C 1
ATOM 2958 O O . GLY A 1 362 ? -52.484 52.331 -20.041 1.00 18.25 360 GLY A O 1
ATOM 2959 N N . VAL A 1 363 ? -51.499 53.094 -21.926 1.00 16.85 361 VAL A N 1
ATOM 2960 C CA . VAL A 1 363 ? -50.148 53.058 -21.374 1.00 15.86 361 VAL A CA 1
ATOM 2961 C C . VAL A 1 363 ? -49.795 54.407 -20.745 1.00 15.37 361 VAL A C 1
ATOM 2962 O O . VAL A 1 363 ? -50.091 55.470 -21.294 1.00 15.19 361 VAL A O 1
ATOM 2966 N N . ARG A 1 364 ? -49.156 54.359 -19.583 1.00 14.39 362 ARG A N 1
ATOM 2967 C CA . ARG A 1 364 ? -48.836 55.571 -18.848 1.00 14.66 362 ARG A CA 1
ATOM 2968 C C . ARG A 1 364 ? -47.705 56.361 -19.488 1.00 14.02 362 ARG A C 1
ATOM 2969 O O . ARG A 1 364 ? -46.751 55.784 -20.022 1.00 13.25 362 ARG A O 1
ATOM 2977 N N . VAL A 1 365 ? -47.822 57.685 -19.404 1.00 13.74 363 VAL A N 1
ATOM 2978 C CA . VAL A 1 365 ? -46.795 58.609 -19.859 1.00 14.07 363 VAL A CA 1
ATOM 2979 C C . VAL A 1 365 ? -46.476 59.562 -18.710 1.00 14.27 363 VAL A C 1
ATOM 2980 O O . VAL A 1 365 ? -47.378 60.147 -18.090 1.00 14.04 363 VAL A O 1
ATOM 2984 N N . GLY A 1 366 ? -45.195 59.699 -18.409 1.00 14.19 364 GLY A N 1
ATOM 2985 C CA . GLY A 1 366 ? -44.768 60.507 -17.280 1.00 14.38 364 GLY A CA 1
ATOM 2986 C C . GLY A 1 366 ? -44.803 61.992 -17.576 1.00 15.01 364 GLY A C 1
ATOM 2987 O O . GLY A 1 366 ? -45.007 62.404 -18.717 1.00 14.80 364 GLY A O 1
ATOM 2988 N N . PRO A 1 367 ? -44.582 62.814 -16.542 1.00 15.50 365 PRO A N 1
ATOM 2989 C CA . PRO A 1 367 ? -44.648 64.260 -16.730 1.00 16.17 365 PRO A CA 1
ATOM 2990 C C . PRO A 1 367 ? -43.524 64.822 -17.619 1.00 16.56 365 PRO A C 1
ATOM 2991 O O . PRO A 1 367 ? -43.572 66.006 -17.982 1.00 16.63 365 PRO A O 1
ATOM 2995 N N . ASP A 1 368 ? -42.555 63.976 -17.992 1.00 16.43 366 ASP A N 1
ATOM 2996 C CA . ASP A 1 368 ? -41.447 64.381 -18.877 1.00 16.94 366 ASP A CA 1
ATOM 2997 C C . ASP A 1 368 ? -41.447 64.062 -20.422 1.00 16.99 366 ASP A C 1
ATOM 2998 O O . ASP A 1 368 ? -40.395 64.157 -21.022 1.00 17.41 366 ASP A O 1
ATOM 3003 N N . GLY A 1 369 ? -42.509 63.634 -21.119 1.00 17.80 367 GLY A N 1
ATOM 3004 C CA . GLY A 1 369 ? -43.271 62.428 -20.938 1.00 17.00 367 GLY A CA 1
ATOM 3005 C C . GLY A 1 369 ? -42.631 61.173 -21.559 1.00 15.53 367 GLY A C 1
ATOM 3006 O O . GLY A 1 369 ? -42.804 60.795 -22.735 1.00 14.53 367 GLY A O 1
ATOM 3007 N N . THR A 1 370 ? -41.889 60.514 -20.699 1.00 13.92 368 THR A N 1
ATOM 3008 C CA . THR A 1 370 ? -41.446 59.159 -20.893 1.00 13.54 368 THR A CA 1
ATOM 3009 C C . THR A 1 370 ? -42.631 58.191 -20.848 1.00 13.02 368 THR A C 1
ATOM 3010 O O . THR A 1 370 ? -43.401 58.185 -19.890 1.00 12.89 368 THR A O 1
ATOM 3014 N N . LYS A 1 371 ? -42.780 57.373 -21.884 1.00 12.88 369 LYS A N 1
ATOM 3015 C CA . LYS A 1 371 ? -43.810 56.337 -21.909 1.00 13.09 369 LYS A CA 1
ATOM 3016 C C . LYS A 1 371 ? -43.325 55.114 -21.143 1.00 12.69 369 LYS A C 1
ATOM 3017 O O . LYS A 1 371 ? -42.161 54.718 -21.284 1.00 12.82 369 LYS A O 1
ATOM 3023 N N . LEU A 1 372 ? -44.205 54.509 -20.348 1.00 12.92 370 LEU A N 1
ATOM 3024 C CA . LEU A 1 372 ? -43.852 53.302 -19.596 1.00 12.63 370 LEU A CA 1
ATOM 3025 C C . LEU A 1 372 ? -44.035 52.058 -20.456 1.00 13.18 370 LEU A C 1
ATOM 3026 O O . LEU A 1 372 ? -44.908 51.218 -20.225 1.00 12.85 370 LEU A O 1
ATOM 3031 N N . GLY A 1 373 ? -43.166 51.942 -21.452 1.00 13.75 371 GLY A N 1
ATOM 3032 C CA . GLY A 1 373 ? -43.163 50.792 -22.342 1.00 14.28 371 GLY A CA 1
ATOM 3033 C C . GLY A 1 373 ? -42.661 51.183 -23.713 1.00 14.67 371 GLY A C 1
ATOM 3034 O O . GLY A 1 373 ? -42.471 52.381 -23.984 1.00 15.74 371 GLY A O 1
ATOM 3035 N N . PRO A 1 374 ? -42.435 50.187 -24.592 1.00 14.56 372 PRO A N 1
ATOM 3036 C CA . PRO A 1 374 ? -42.649 48.768 -24.332 1.00 13.98 372 PRO A CA 1
ATOM 3037 C C . PRO A 1 374 ? -41.502 48.159 -23.533 1.00 13.31 372 PRO A C 1
ATOM 3038 O O . PRO A 1 374 ? -40.348 48.558 -23.699 1.00 13.65 372 PRO A O 1
ATOM 3042 N N . TYR A 1 375 ? -41.836 47.214 -22.660 1.00 12.08 373 TYR A N 1
ATOM 3043 C CA . TYR A 1 375 ? -40.837 46.483 -21.891 1.00 11.39 373 TYR A CA 1
ATOM 3044 C C . TYR A 1 375 ? -41.084 44.984 -21.995 1.00 11.03 373 TYR A C 1
ATOM 3045 O O . TYR A 1 375 ? -42.209 44.552 -22.258 1.00 11.06 373 TYR A O 1
ATOM 3054 N N . THR A 1 376 ? -40.032 44.191 -21.784 1.00 10.77 374 THR A N 1
ATOM 3055 C CA . THR A 1 376 ? -40.188 42.747 -21.595 1.00 11.04 374 THR A CA 1
ATOM 3056 C C . THR A 1 376 ? -39.904 42.324 -20.159 1.00 10.48 374 THR A C 1
ATOM 3057 O O . THR A 1 376 ? -39.140 42.977 -19.444 1.00 10.02 374 THR A O 1
ATOM 3061 N N . ILE A 1 377 ? -40.549 41.236 -19.741 1.00 10.17 375 ILE A N 1
ATOM 3062 C CA . ILE A 1 377 ? -40.113 40.482 -18.575 1.00 10.12 375 ILE A CA 1
ATOM 3063 C C . ILE A 1 377 ? -39.700 39.101 -19.079 1.00 10.04 375 ILE A C 1
ATOM 3064 O O . ILE A 1 377 ? -40.396 38.497 -19.893 1.00 10.45 375 ILE A O 1
ATOM 3069 N N . SER A 1 378 ? -38.537 38.632 -18.633 1.00 10.25 376 SER A N 1
ATOM 3070 C CA . SER A 1 378 ? -37.915 37.465 -19.230 1.00 10.25 376 SER A CA 1
ATOM 3071 C C . SER A 1 378 ? -37.288 36.522 -18.207 1.00 10.12 376 SER A C 1
ATOM 3072 O O . SER A 1 378 ? -36.716 36.957 -17.210 1.00 9.80 376 SER A O 1
ATOM 3075 N N . VAL A 1 379 ? -37.443 35.228 -18.481 1.00 9.66 377 VAL A N 1
ATOM 3076 C CA . VAL A 1 379 ? -36.764 34.139 -17.786 1.00 9.56 377 VAL A CA 1
ATOM 3077 C C . VAL A 1 379 ? -36.451 33.084 -18.844 1.00 9.81 377 VAL A C 1
ATOM 3078 O O . VAL A 1 379 ? -36.996 33.144 -19.947 1.00 9.61 377 VAL A O 1
ATOM 3082 N N . PRO A 1 380 ? -35.573 32.118 -18.530 1.00 9.42 378 PRO A N 1
ATOM 3083 C CA . PRO A 1 380 ? -35.245 31.105 -19.530 1.00 9.76 378 PRO A CA 1
ATOM 3084 C C . PRO A 1 380 ? -36.432 30.265 -19.983 1.00 10.09 378 PRO A C 1
ATOM 3085 O O . PRO A 1 380 ? -37.266 29.868 -19.161 1.00 9.90 378 PRO A O 1
ATOM 3089 N N . TYR A 1 381 ? -36.487 29.983 -21.281 1.00 10.99 379 TYR A N 1
ATOM 3090 C CA . TYR A 1 381 ? -37.451 29.034 -21.826 1.00 11.86 379 TYR A CA 1
ATOM 3091 C C . TYR A 1 381 ? -37.341 27.700 -21.082 1.00 11.91 379 TYR A C 1
ATOM 3092 O O . TYR A 1 381 ? -36.240 27.227 -20.797 1.00 11.93 379 TYR A O 1
ATOM 3101 N N . GLY A 1 382 ? -38.485 27.106 -20.759 1.00 11.98 380 GLY A N 1
ATOM 3102 C CA . GLY A 1 382 ? -38.507 25.797 -20.113 1.00 11.74 380 GLY A CA 1
ATOM 3103 C C . GLY A 1 382 ? -38.592 25.854 -18.602 1.00 11.50 380 GLY A C 1
ATOM 3104 O O . GLY A 1 382 ? -38.931 24.850 -17.971 1.00 11.71 380 GLY A O 1
ATOM 3105 N N . TRP A 1 383 ? -38.313 27.021 -18.019 1.00 10.67 381 TRP A N 1
ATOM 3106 C CA . TRP A 1 383 ? -38.387 27.210 -16.562 1.00 10.53 381 TRP A CA 1
ATOM 3107 C C . TRP A 1 383 ? -39.834 27.559 -16.238 1.00 10.57 381 TRP A C 1
ATOM 3108 O O . TRP A 1 383 ? -40.176 28.709 -15.949 1.00 10.45 381 TRP A O 1
ATOM 3119 N N . THR A 1 384 ? -40.679 26.531 -16.314 1.00 10.52 382 THR A N 1
ATOM 3120 C CA . THR A 1 384 ? -42.124 26.718 -16.432 1.00 10.88 382 THR A CA 1
ATOM 3121 C C . THR A 1 384 ? -42.774 27.459 -15.263 1.00 10.79 382 THR A C 1
ATOM 3122 O O . THR A 1 384 ? -43.753 28.197 -15.462 1.00 11.33 382 THR A O 1
ATOM 3126 N N . ASP A 1 385 ? -42.247 27.254 -14.058 1.00 10.55 383 ASP A N 1
ATOM 3127 C CA . ASP A 1 385 ? -42.718 27.956 -12.875 1.00 10.21 383 ASP A CA 1
ATOM 3128 C C . ASP A 1 385 ? -42.475 29.464 -12.969 1.00 10.01 383 ASP A C 1
ATOM 3129 O O . ASP A 1 385 ? -43.397 30.271 -12.765 1.00 10.74 383 ASP A O 1
ATOM 3134 N N . TRP A 1 386 ? -41.246 29.851 -13.301 1.00 9.98 384 TRP A N 1
ATOM 3135 C CA . TRP A 1 386 ? -40.926 31.264 -13.470 1.00 9.88 384 TRP A CA 1
ATOM 3136 C C . TRP A 1 386 ? -41.649 31.888 -14.675 1.00 10.06 384 TRP A C 1
ATOM 3137 O O . TRP A 1 386 ? -42.020 33.055 -14.630 1.00 10.09 384 TRP A O 1
ATOM 3148 N N . MET A 1 387 ? -41.838 31.117 -15.745 1.00 10.03 385 MET A N 1
ATOM 3149 C CA . MET A 1 387 ? -42.565 31.601 -16.922 1.00 11.15 385 MET A CA 1
ATOM 3150 C C . MET A 1 387 ? -43.982 31.986 -16.532 1.00 11.17 385 MET A C 1
ATOM 3151 O O . MET A 1 387 ? -44.460 33.050 -16.895 1.00 10.53 385 MET A O 1
ATOM 3156 N N . MET A 1 388 ? -44.629 31.133 -15.742 1.00 11.70 386 MET A N 1
ATOM 3157 C CA . MET A 1 388 ? -45.987 31.400 -15.299 1.00 12.73 386 MET A CA 1
ATOM 3158 C C . MET A 1 388 ? -46.052 32.628 -14.391 1.00 12.28 386 MET A C 1
ATOM 3159 O O . MET A 1 388 ? -46.956 33.456 -14.532 1.00 11.68 386 MET A O 1
ATOM 3164 N N . MET A 1 389 ? -45.106 32.753 -13.460 1.00 12.12 387 MET A N 1
ATOM 3165 C CA . MET A 1 389 ? -45.006 33.959 -12.644 1.00 12.67 387 MET A CA 1
ATOM 3166 C C . MET A 1 389 ? -44.902 35.197 -13.523 1.00 11.17 387 MET A C 1
ATOM 3167 O O . MET A 1 389 ? -45.593 36.186 -13.297 1.00 10.17 387 MET A O 1
ATOM 3172 N N . CYS A 1 390 ? -44.015 35.147 -14.517 1.00 10.26 388 CYS A N 1
ATOM 3173 C CA . CYS A 1 390 ? -43.837 36.282 -15.441 1.00 9.98 388 CYS A CA 1
ATOM 3174 C C . CYS A 1 390 ? -45.143 36.687 -16.126 1.00 9.48 388 CYS A C 1
ATOM 3175 O O . CYS A 1 390 ? -45.429 37.877 -16.261 1.00 9.06 388 CYS A O 1
ATOM 3178 N N . GLU A 1 391 ? -45.919 35.700 -16.570 1.00 9.89 389 GLU A N 1
ATOM 3179 C CA . GLU A 1 391 ? -47.199 35.965 -17.246 1.00 9.91 389 GLU A CA 1
ATOM 3180 C C . GLU A 1 391 ? -48.188 36.657 -16.313 1.00 10.47 389 GLU A C 1
ATOM 3181 O O . GLU A 1 391 ? -48.885 37.590 -16.708 1.00 10.21 389 GLU A O 1
ATOM 3187 N N . MET A 1 392 ? -48.229 36.202 -15.068 1.00 10.64 390 MET A N 1
ATOM 3188 C CA . MET A 1 392 ? -49.135 36.760 -14.078 1.00 11.47 390 MET A CA 1
ATOM 3189 C C . MET A 1 392 ? -48.721 38.188 -13.711 1.00 11.13 390 MET A C 1
ATOM 3190 O O . MET A 1 392 ? -49.561 39.088 -13.627 1.00 11.73 390 MET A O 1
ATOM 3195 N N . ILE A 1 393 ? -47.418 38.395 -13.530 1.00 10.49 391 ILE A N 1
ATOM 3196 C CA . ILE A 1 393 ? -46.888 39.723 -13.234 1.00 10.47 391 ILE A CA 1
ATOM 3197 C C . ILE A 1 393 ? -47.126 40.680 -14.405 1.00 10.06 391 ILE A C 1
ATOM 3198 O O . ILE A 1 393 ? -47.634 41.782 -14.204 1.00 10.23 391 ILE A O 1
ATOM 3203 N N . ALA A 1 394 ? -46.783 40.249 -15.618 1.00 9.97 392 ALA A N 1
ATOM 3204 C CA . ALA A 1 394 ? -46.937 41.093 -16.820 1.00 10.08 392 ALA A CA 1
ATOM 3205 C C . ALA A 1 394 ? -48.386 41.554 -17.030 1.00 10.18 392 ALA A C 1
ATOM 3206 O O . ALA A 1 394 ? -48.630 42.712 -17.365 1.00 10.44 392 ALA A O 1
ATOM 3208 N N A LYS A 1 395 ? -49.343 40.653 -16.818 0.60 10.41 393 LYS A N 1
ATOM 3209 N N B LYS A 1 395 ? -49.331 40.640 -16.821 0.40 10.30 393 LYS A N 1
ATOM 3210 C CA A LYS A 1 395 ? -50.751 41.006 -16.991 0.60 10.84 393 LYS A CA 1
ATOM 3211 C CA B LYS A 1 395 ? -50.754 40.948 -16.948 0.40 10.71 393 LYS A CA 1
ATOM 3212 C C A LYS A 1 395 ? -51.169 42.096 -15.988 0.60 11.02 393 LYS A C 1
ATOM 3213 C C B LYS A 1 395 ? -51.163 42.076 -15.990 0.40 10.95 393 LYS A C 1
ATOM 3214 O O A LYS A 1 395 ? -51.858 43.052 -16.353 0.60 11.13 393 LYS A O 1
ATOM 3215 O O B LYS A 1 395 ? -51.839 43.026 -16.387 0.40 11.05 393 LYS A O 1
ATOM 3226 N N . ASN A 1 396 ? -50.733 41.973 -14.735 1.00 11.17 394 ASN A N 1
ATOM 3227 C CA . ASN A 1 396 ? -51.030 42.994 -13.723 1.00 12.00 394 ASN A CA 1
ATOM 3228 C C . ASN A 1 396 ? -50.372 44.331 -14.047 1.00 11.84 394 ASN A C 1
ATOM 3229 O O . ASN A 1 396 ? -50.965 45.387 -13.841 1.00 11.90 394 ASN A O 1
ATOM 3234 N N . LEU A 1 397 ? -49.150 44.288 -14.580 1.00 11.58 395 LEU A N 1
ATOM 3235 C CA . LEU A 1 397 ? -48.464 45.517 -14.946 1.00 11.78 395 LEU A CA 1
ATOM 3236 C C . LEU A 1 397 ? -49.164 46.192 -16.123 1.00 11.77 395 LEU A C 1
ATOM 3237 O O . LEU A 1 397 ? -49.346 47.415 -16.127 1.00 11.36 395 LEU A O 1
ATOM 3242 N N . ARG A 1 398 ? -49.591 45.403 -17.106 1.00 11.75 396 ARG A N 1
ATOM 3243 C CA . ARG A 1 398 ? -50.375 45.957 -18.218 1.00 12.32 396 ARG A CA 1
ATOM 3244 C C . ARG A 1 398 ? -51.671 46.617 -17.721 1.00 13.18 396 ARG A C 1
ATOM 3245 O O . ARG A 1 398 ? -52.085 47.653 -18.257 1.00 13.36 396 ARG A O 1
ATOM 3253 N N A SER A 1 399 ? -52.289 46.025 -16.699 0.50 13.46 397 SER A N 1
ATOM 3254 N N B SER A 1 399 ? -52.283 46.048 -16.683 0.50 13.39 397 SER A N 1
ATOM 3255 C CA A SER A 1 399 ? -53.528 46.549 -16.121 0.50 14.00 397 SER A CA 1
ATOM 3256 C CA B SER A 1 399 ? -53.546 46.572 -16.157 0.50 13.87 397 SER A CA 1
ATOM 3257 C C A SER A 1 399 ? -53.350 47.969 -15.596 0.50 14.06 397 SER A C 1
ATOM 3258 C C B SER A 1 399 ? -53.388 47.954 -15.523 0.50 14.00 397 SER A C 1
ATOM 3259 O O A SER A 1 399 ? -54.218 48.823 -15.799 0.50 14.68 397 SER A O 1
ATOM 3260 O O B SER A 1 399 ? -54.322 48.762 -15.552 0.50 14.56 397 SER A O 1
ATOM 3265 N N . ILE A 1 400 ? -52.221 48.223 -14.939 1.00 13.98 398 ILE A N 1
ATOM 3266 C CA . ILE A 1 400 ? -51.936 49.546 -14.366 1.00 14.07 398 ILE A CA 1
ATOM 3267 C C . ILE A 1 400 ? -51.272 50.523 -15.360 1.00 13.66 398 ILE A C 1
ATOM 3268 O O . ILE A 1 400 ? -50.926 51.641 -14.988 1.00 14.73 398 ILE A O 1
ATOM 3273 N N . GLY A 1 401 ? -51.114 50.109 -16.620 1.00 13.47 399 GLY A N 1
ATOM 3274 C CA . GLY A 1 401 ? -50.591 50.992 -17.667 1.00 13.33 399 GLY A CA 1
ATOM 3275 C C . GLY A 1 401 ? -49.084 50.944 -17.866 1.00 13.30 399 GLY A C 1
ATOM 3276 O O . GLY A 1 401 ? -48.493 51.907 -18.369 1.00 13.07 399 GLY A O 1
ATOM 3277 N N . ILE A 1 402 ? -48.464 49.821 -17.494 1.00 12.98 400 ILE A N 1
ATOM 3278 C CA . ILE A 1 402 ? -47.048 49.574 -17.791 1.00 13.55 400 ILE A CA 1
ATOM 3279 C C . ILE A 1 402 ? -47.016 48.472 -18.838 1.00 13.56 400 ILE A C 1
ATOM 3280 O O . ILE A 1 402 ? -47.420 47.344 -18.564 1.00 13.55 400 ILE A O 1
ATOM 3285 N N . ASP A 1 403 ? -46.571 48.809 -20.048 1.00 13.79 401 ASP A N 1
ATOM 3286 C CA . ASP A 1 403 ? -46.660 47.895 -21.182 1.00 14.40 401 ASP A CA 1
ATOM 3287 C C . ASP A 1 403 ? -45.535 46.869 -21.112 1.00 14.10 401 ASP A C 1
ATOM 3288 O O . ASP A 1 403 ? -44.441 47.109 -21.611 1.00 14.31 401 ASP A O 1
ATOM 3293 N N . VAL A 1 404 ? -45.821 45.740 -20.462 1.00 14.06 402 VAL A N 1
ATOM 3294 C CA . VAL A 1 404 ? -44.858 44.653 -20.265 1.00 13.81 402 VAL A CA 1
ATOM 3295 C C . VAL A 1 404 ? -45.396 43.373 -20.906 1.00 13.67 402 VAL A C 1
ATOM 3296 O O . VAL A 1 404 ? -46.545 42.992 -20.663 1.00 13.06 402 VAL A O 1
ATOM 3300 N N . LYS A 1 405 ? -44.572 42.733 -21.732 1.00 12.94 403 LYS A N 1
ATOM 3301 C CA . LYS A 1 405 ? -44.885 41.431 -22.332 1.00 13.62 403 LYS A CA 1
ATOM 3302 C C . LYS A 1 405 ? -43.782 40.436 -21.977 1.00 12.62 403 LYS A C 1
ATOM 3303 O O . LYS A 1 405 ? -42.635 40.821 -21.757 1.00 11.83 403 LYS A O 1
ATOM 3309 N N . THR A 1 406 ? -44.140 39.162 -21.885 1.00 11.89 404 THR A N 1
ATOM 3310 C CA . THR A 1 406 ? -43.163 38.129 -21.584 1.00 11.46 404 THR A CA 1
ATOM 3311 C C . THR A 1 406 ? -42.355 37.740 -22.825 1.00 11.71 404 THR A C 1
ATOM 3312 O O . THR A 1 406 ? -42.833 37.800 -23.973 1.00 11.24 404 THR A O 1
ATOM 3316 N N . GLU A 1 407 ? -41.126 37.311 -22.568 1.00 11.65 405 GLU A N 1
ATOM 3317 C CA . GLU A 1 407 ? -40.228 36.813 -23.589 1.00 13.02 405 GLU A CA 1
ATOM 3318 C C . GLU A 1 407 ? -39.358 35.750 -22.936 1.00 11.57 405 GLU A C 1
ATOM 3319 O O . GLU A 1 407 ? -38.758 36.018 -21.888 1.00 11.81 405 GLU A O 1
ATOM 3325 N N . PHE A 1 408 ? -39.310 34.553 -23.515 1.00 11.06 406 PHE A N 1
ATOM 3326 C CA . PHE A 1 408 ? -38.576 33.426 -22.927 1.00 10.81 406 PHE A CA 1
ATOM 3327 C C . PHE A 1 408 ? -37.563 32.850 -23.916 1.00 11.24 406 PHE A C 1
ATOM 3328 O O . PHE A 1 408 ? -37.845 31.873 -24.603 1.00 11.75 406 PHE A O 1
ATOM 3336 N N . PRO A 1 409 ? -36.366 33.446 -23.981 1.00 11.31 407 PRO A N 1
ATOM 3337 C CA . PRO A 1 409 ? -35.364 32.908 -24.888 1.00 11.65 407 PRO A CA 1
ATOM 3338 C C . PRO A 1 409 ? -34.621 31.743 -24.251 1.00 12.07 407 PRO A C 1
ATOM 3339 O O . PRO A 1 409 ? -34.834 31.451 -23.083 1.00 11.64 407 PRO A O 1
ATOM 3343 N N . ASP A 1 410 ? -33.741 31.095 -25.008 1.00 12.45 408 ASP A N 1
ATOM 3344 C CA . ASP A 1 410 ? -32.874 30.058 -24.461 1.00 13.26 408 ASP A CA 1
ATOM 3345 C C . ASP A 1 410 ? -32.067 30.626 -23.305 1.00 12.59 408 ASP A C 1
ATOM 3346 O O . ASP A 1 410 ? -31.738 31.812 -23.298 1.00 12.06 408 ASP A O 1
ATOM 3351 N N . PHE A 1 411 ? -31.766 29.774 -22.331 1.00 12.41 409 PHE A N 1
ATOM 3352 C CA . PHE A 1 411 ? -30.978 30.162 -21.175 1.00 12.13 409 PHE A CA 1
ATOM 3353 C C . PHE A 1 411 ? -29.763 31.032 -21.486 1.00 12.11 409 PHE A C 1
ATOM 3354 O O . PHE A 1 411 ? -29.538 32.032 -20.809 1.00 11.87 409 PHE A O 1
ATOM 3362 N N A SER A 1 412 ? -28.978 30.639 -22.490 0.50 12.25 410 SER A N 1
ATOM 3363 N N B SER A 1 412 ? -28.978 30.643 -22.489 0.50 12.22 410 SER A N 1
ATOM 3364 C CA A SER A 1 412 ? -27.743 31.345 -22.826 0.50 12.54 410 SER A CA 1
ATOM 3365 C CA B SER A 1 412 ? -27.745 31.355 -22.808 0.50 12.48 410 SER A CA 1
ATOM 3366 C C A SER A 1 412 ? -28.006 32.803 -23.216 0.50 12.38 410 SER A C 1
ATOM 3367 C C B SER A 1 412 ? -28.013 32.810 -23.204 0.50 12.34 410 SER A C 1
ATOM 3368 O O A SER A 1 412 ? -27.257 33.703 -22.834 0.50 12.56 410 SER A O 1
ATOM 3369 O O B SER A 1 412 ? -27.273 33.714 -22.815 0.50 12.51 410 SER A O 1
ATOM 3374 N N . VAL A 1 413 ? -29.089 33.029 -23.955 1.00 11.82 411 VAL A N 1
ATOM 3375 C CA . VAL A 1 413 ? -29.487 34.373 -24.371 1.00 11.76 411 VAL A CA 1
ATOM 3376 C C . VAL A 1 413 ? -30.017 35.185 -23.188 1.00 11.23 411 VAL A C 1
ATOM 3377 O O . VAL A 1 413 ? -29.645 36.343 -22.996 1.00 11.59 411 VAL A O 1
ATOM 3381 N N . TRP A 1 414 ? -30.885 34.569 -22.392 1.00 10.73 412 TRP A N 1
ATOM 3382 C CA . TRP A 1 414 ? -31.345 35.184 -21.153 1.00 10.32 412 TRP A CA 1
ATOM 3383 C C . TRP A 1 414 ? -30.191 35.600 -20.236 1.00 10.17 412 TRP A C 1
ATOM 3384 O O . TRP A 1 414 ? -30.174 36.719 -19.706 1.00 9.10 412 TRP A O 1
ATOM 3395 N N . ALA A 1 415 ? -29.232 34.696 -20.047 1.00 10.02 413 ALA A N 1
ATOM 3396 C CA . ALA A 1 415 ? -28.094 34.978 -19.178 1.00 10.34 413 ALA A CA 1
ATOM 3397 C C . ALA A 1 415 ? -27.248 36.130 -19.726 1.00 10.14 413 ALA A C 1
ATOM 3398 O O . ALA A 1 415 ? -26.790 36.975 -18.961 1.00 10.09 413 ALA A O 1
ATOM 3400 N N . ASP A 1 416 ? -27.070 36.175 -21.043 1.00 10.17 414 ASP A N 1
ATOM 3401 C CA . ASP A 1 416 ? -26.345 37.268 -21.693 1.00 10.68 414 ASP A CA 1
ATOM 3402 C C . ASP A 1 416 ? -27.034 38.613 -21.390 1.00 10.49 414 ASP A C 1
ATOM 3403 O O . ASP A 1 416 ? -26.388 39.584 -21.011 1.00 11.18 414 ASP A O 1
ATOM 3408 N N . ARG A 1 417 ? -28.355 38.659 -21.540 1.00 10.07 415 ARG A N 1
ATOM 3409 C CA . ARG A 1 417 ? -29.088 39.907 -21.321 1.00 10.11 415 ARG A CA 1
ATOM 3410 C C . ARG A 1 417 ? -29.124 40.329 -19.847 1.00 9.90 415 ARG A C 1
ATOM 3411 O O . ARG A 1 417 ? -29.098 41.511 -19.537 1.00 9.58 415 ARG A O 1
ATOM 3419 N N . MET A 1 418 ? -29.187 39.361 -18.937 1.00 9.75 416 MET A N 1
ATOM 3420 C CA . MET A 1 418 ? -29.154 39.650 -17.512 1.00 9.83 416 MET A CA 1
ATOM 3421 C C . MET A 1 418 ? -27.791 40.204 -17.105 1.00 9.51 416 MET A C 1
ATOM 3422 O O . MET A 1 418 ? -27.682 41.284 -16.527 1.00 9.26 416 MET A O 1
ATOM 3427 N N . THR A 1 419 ? -26.748 39.443 -17.410 1.00 9.59 417 THR A N 1
ATOM 3428 C CA . THR A 1 419 ? -25.407 39.819 -16.985 1.00 9.54 417 THR A CA 1
ATOM 3429 C C . THR A 1 419 ? -24.924 41.128 -17.634 1.00 9.60 417 THR A C 1
ATOM 3430 O O . THR A 1 419 ? -24.225 41.909 -16.984 1.00 10.32 417 THR A O 1
ATOM 3434 N N . LYS A 1 420 ? -25.308 41.364 -18.886 1.00 9.84 418 LYS A N 1
ATOM 3435 C CA . LYS A 1 420 ? -24.959 42.607 -19.589 1.00 9.97 418 LYS A CA 1
ATOM 3436 C C . LYS A 1 420 ? -25.918 43.775 -19.302 1.00 10.43 418 LYS A C 1
ATOM 3437 O O . LYS A 1 420 ? -25.700 44.886 -19.774 1.00 11.08 418 LYS A O 1
ATOM 3443 N N . GLY A 1 421 ? -26.978 43.524 -18.542 1.00 10.47 419 GLY A N 1
ATOM 3444 C CA . GLY A 1 421 ? -27.905 44.576 -18.171 1.00 11.10 419 GLY A CA 1
ATOM 3445 C C . GLY A 1 421 ? -28.656 45.191 -19.337 1.00 11.27 419 GLY A C 1
ATOM 3446 O O . GLY A 1 421 ? -28.970 46.383 -19.305 1.00 11.80 419 GLY A O 1
ATOM 3447 N N . THR A 1 422 ? -28.952 44.392 -20.360 1.00 11.48 420 THR A N 1
ATOM 3448 C CA . THR A 1 422 ? -29.787 44.859 -21.480 1.00 11.82 420 THR A CA 1
ATOM 3449 C C . THR A 1 422 ? -31.279 44.513 -21.308 1.00 11.50 420 THR A C 1
ATOM 3450 O O . THR A 1 422 ? -32.125 44.973 -22.086 1.00 12.25 420 THR A O 1
ATOM 3454 N N . PHE A 1 423 ? -31.595 43.716 -20.291 1.00 10.58 421 PHE A N 1
ATOM 3455 C CA . PHE A 1 423 ? -32.981 43.401 -19.928 1.00 10.10 421 PHE A CA 1
ATOM 3456 C C . PHE A 1 423 ? -33.778 44.622 -19.433 1.00 9.84 421 PHE A C 1
ATOM 3457 O O . PHE A 1 423 ? -33.203 45.658 -19.092 1.00 10.10 421 PHE A O 1
ATOM 3465 N N . ASP A 1 424 ? -35.103 44.475 -19.380 1.00 10.36 422 ASP A N 1
ATOM 3466 C CA . ASP A 1 424 ? -35.981 45.458 -18.732 1.00 10.49 422 ASP A CA 1
ATOM 3467 C C . ASP A 1 424 ? -36.376 44.943 -17.360 1.00 10.12 422 ASP A C 1
ATOM 3468 O O . ASP A 1 424 ? -35.981 45.508 -16.353 1.00 9.85 422 ASP A O 1
ATOM 3473 N N . LEU A 1 425 ? -37.153 43.857 -17.343 1.00 9.55 423 LEU A N 1
ATOM 3474 C CA . LEU A 1 425 ? -37.451 43.114 -16.117 1.00 9.39 423 LEU A CA 1
ATOM 3475 C C . LEU A 1 425 ? -37.076 41.650 -16.313 1.00 8.86 423 LEU A C 1
ATOM 3476 O O . LEU A 1 425 ? -37.189 41.105 -17.403 1.00 8.41 423 LEU A O 1
ATOM 3481 N N . ILE A 1 426 ? -36.639 41.017 -15.235 1.00 8.66 424 ILE A N 1
ATOM 3482 C CA . ILE A 1 426 ? -36.450 39.569 -15.196 1.00 8.74 424 ILE A CA 1
ATOM 3483 C C . ILE A 1 426 ? -36.827 39.076 -13.814 1.00 9.02 424 ILE A C 1
ATOM 3484 O O . ILE A 1 426 ? -36.925 39.871 -12.885 1.00 9.58 424 ILE A O 1
ATOM 3489 N N . ILE A 1 427 ? -37.021 37.769 -13.685 1.00 8.48 425 ILE A N 1
ATOM 3490 C CA . ILE A 1 427 ? -36.918 37.118 -12.381 1.00 8.88 425 ILE A CA 1
ATOM 3491 C C . ILE A 1 427 ? -35.552 36.468 -12.355 1.00 9.14 425 ILE A C 1
ATOM 3492 O O . ILE A 1 427 ? -35.153 35.853 -13.327 1.00 8.77 425 ILE A O 1
ATOM 3497 N N . SER A 1 428 ? -34.819 36.621 -11.262 1.00 8.68 426 SER A N 1
ATOM 3498 C CA . SER A 1 428 ? -33.573 35.880 -11.081 1.00 8.99 426 SER A CA 1
ATOM 3499 C C . SER A 1 428 ? -33.267 35.700 -9.600 1.00 9.39 426 SER A C 1
ATOM 3500 O O . SER A 1 428 ? -34.011 36.159 -8.726 1.00 9.07 426 SER A O 1
ATOM 3503 N N . TRP A 1 429 ? -32.173 35.002 -9.333 1.00 9.99 427 TRP A N 1
ATOM 3504 C CA . TRP A 1 429 ? -31.732 34.681 -7.984 1.00 10.70 427 TRP A CA 1
ATOM 3505 C C . TRP A 1 429 ? -30.865 35.799 -7.402 1.00 10.73 427 TRP A C 1
ATOM 3506 O O . TRP A 1 429 ? -30.675 36.843 -8.022 1.00 10.24 427 TRP A O 1
ATOM 3517 N N . SER A 1 430 ? -30.357 35.584 -6.194 1.00 11.01 428 SER A N 1
ATOM 3518 C CA . SER A 1 430 ? -29.442 36.525 -5.565 1.00 11.10 428 SER A CA 1
ATOM 3519 C C . SER A 1 430 ? -28.425 35.723 -4.748 1.00 11.52 428 SER A C 1
ATOM 3520 O O . SER A 1 430 ? -27.514 35.131 -5.320 1.00 12.08 428 SER A O 1
ATOM 3523 N N . VAL A 1 431 ? -28.597 35.697 -3.427 1.00 11.74 429 VAL A N 1
ATOM 3524 C CA . VAL A 1 431 ? -27.751 34.899 -2.535 1.00 12.35 429 VAL A CA 1
ATOM 3525 C C . VAL A 1 431 ? -28.651 34.224 -1.511 1.00 12.88 429 VAL A C 1
ATOM 3526 O O . VAL A 1 431 ? -29.869 34.436 -1.493 1.00 12.95 429 VAL A O 1
ATOM 3530 N N . GLY A 1 432 ? -28.043 33.403 -0.667 1.00 12.54 430 GLY A N 1
ATOM 3531 C CA . GLY A 1 432 ? -28.774 32.606 0.302 1.00 12.60 430 GLY A CA 1
ATOM 3532 C C . GLY A 1 432 ? -28.317 32.786 1.726 1.00 12.75 430 GLY A C 1
ATOM 3533 O O . GLY A 1 432 ? -27.526 33.672 2.033 1.00 12.76 430 GLY A O 1
ATOM 3534 N N . PRO A 1 433 ? -28.813 31.919 2.610 1.00 12.96 431 PRO A N 1
ATOM 3535 C CA . PRO A 1 433 ? -28.316 31.920 3.977 1.00 13.37 431 PRO A CA 1
ATOM 3536 C C . PRO A 1 433 ? -26.805 31.690 3.996 1.00 13.76 431 PRO A C 1
ATOM 3537 O O . PRO A 1 433 ? -26.296 30.888 3.212 1.00 14.43 431 PRO A O 1
ATOM 3541 N N . SER A 1 434 ? -26.109 32.397 4.873 1.00 14.69 432 SER A N 1
ATOM 3542 C CA . SER A 1 434 ? -24.658 32.277 4.985 1.00 14.98 432 SER A CA 1
ATOM 3543 C C . SER A 1 434 ? -24.194 32.944 6.278 1.00 15.28 432 SER A C 1
ATOM 3544 O O . SER A 1 434 ? -24.951 33.672 6.925 1.00 15.14 432 SER A O 1
ATOM 3547 N N . PHE A 1 435 ? -22.938 32.713 6.645 1.00 15.45 433 PHE A N 1
ATOM 3548 C CA . PHE A 1 435 ? -22.383 33.271 7.876 1.00 15.84 433 PHE A CA 1
ATOM 3549 C C . PHE A 1 435 ? -22.442 34.800 7.913 1.00 15.73 433 PHE A C 1
ATOM 3550 O O . PHE A 1 435 ? -22.481 35.392 8.996 1.00 16.22 433 PHE A O 1
ATOM 3558 N N . ASP A 1 436 ? -22.443 35.422 6.730 1.00 15.44 434 ASP A N 1
ATOM 3559 C CA . ASP A 1 436 ? -22.436 36.882 6.584 1.00 15.03 434 ASP A CA 1
ATOM 3560 C C . ASP A 1 436 ? -23.784 37.445 6.115 1.00 14.73 434 ASP A C 1
ATOM 3561 O O . ASP A 1 436 ? -23.842 38.583 5.646 1.00 14.63 434 ASP A O 1
ATOM 3566 N N . HIS A 1 437 ? -24.856 36.663 6.233 1.00 14.40 435 HIS A N 1
ATOM 3567 C CA . HIS A 1 437 ? -26.192 37.152 5.870 1.00 13.97 435 HIS A CA 1
ATOM 3568 C C . HIS A 1 437 ? -26.718 38.083 6.964 1.00 13.69 435 HIS A C 1
ATOM 3569 O O . HIS A 1 437 ? -26.553 37.777 8.147 1.00 14.11 435 HIS A O 1
ATOM 3576 N N . PRO A 1 438 ? -27.395 39.191 6.589 1.00 13.31 436 PRO A N 1
ATOM 3577 C CA . PRO A 1 438 ? -27.726 39.715 5.258 1.00 12.96 436 PRO A CA 1
ATOM 3578 C C . PRO A 1 438 ? -26.703 40.630 4.577 1.00 12.49 436 PRO A C 1
ATOM 3579 O O . PRO A 1 438 ? -27.001 41.173 3.513 1.00 11.91 436 PRO A O 1
ATOM 3583 N N . PHE A 1 439 ? -25.505 40.813 5.128 1.00 12.20 437 PHE A N 1
ATOM 3584 C CA . PHE A 1 439 ? -24.502 41.579 4.386 1.00 12.02 437 PHE A CA 1
ATOM 3585 C C . PHE A 1 439 ? -24.356 41.022 2.961 1.00 11.42 437 PHE A C 1
ATOM 3586 O O . PHE A 1 439 ? -24.251 41.792 2.002 1.00 10.77 437 PHE A O 1
ATOM 3594 N N . ASN A 1 440 ? -24.352 39.700 2.823 1.00 11.11 438 ASN A N 1
ATOM 3595 C CA . ASN A 1 440 ? -24.133 39.097 1.501 1.00 10.89 438 ASN A CA 1
ATOM 3596 C C . ASN A 1 440 ? -25.134 39.543 0.429 1.00 11.02 438 ASN A C 1
ATOM 3597 O O . ASN A 1 440 ? -24.741 39.791 -0.716 1.00 10.80 438 ASN A O 1
ATOM 3602 N N . ILE A 1 441 ? -26.407 39.676 0.803 1.00 11.00 439 ILE A N 1
ATOM 3603 C CA . ILE A 1 441 ? -27.446 40.041 -0.161 1.00 11.25 439 ILE A CA 1
ATOM 3604 C C . ILE A 1 441 ? -27.415 41.540 -0.501 1.00 11.55 439 ILE A C 1
ATOM 3605 O O . ILE A 1 441 ? -27.635 41.921 -1.657 1.00 11.90 439 ILE A O 1
ATOM 3610 N N . TYR A 1 442 ? -27.092 42.388 0.474 1.00 11.74 440 TYR A N 1
ATOM 3611 C CA . TYR A 1 442 ? -26.936 43.820 0.199 1.00 11.74 440 TYR A CA 1
ATOM 3612 C C . TYR A 1 442 ? -25.730 44.060 -0.711 1.00 11.73 440 TYR A C 1
ATOM 3613 O O . TYR A 1 442 ? -25.768 44.865 -1.641 1.00 11.92 440 TYR A O 1
ATOM 3622 N N . ARG A 1 443 ? -24.653 43.335 -0.455 1.00 11.85 441 ARG A N 1
ATOM 3623 C CA . ARG A 1 443 ? -23.469 43.407 -1.295 1.00 12.17 441 ARG A CA 1
ATOM 3624 C C . ARG A 1 443 ? -23.799 42.939 -2.720 1.00 11.97 441 ARG A C 1
ATOM 3625 O O . ARG A 1 443 ? -23.477 43.622 -3.691 1.00 13.03 441 ARG A O 1
ATOM 3633 N N . PHE A 1 444 ? -24.455 41.787 -2.848 1.00 11.76 442 PHE A N 1
ATOM 3634 C CA . PHE A 1 444 ? -24.742 41.232 -4.172 1.00 11.27 442 PHE A CA 1
ATOM 3635 C C . PHE A 1 444 ? -25.741 42.057 -4.975 1.00 11.74 442 PHE A C 1
ATOM 3636 O O . PHE A 1 444 ? -25.574 42.237 -6.179 1.00 12.43 442 PHE A O 1
ATOM 3644 N N . VAL A 1 445 ? -26.796 42.536 -4.325 1.00 11.29 443 VAL A N 1
ATOM 3645 C CA . VAL A 1 445 ? -27.887 43.193 -5.052 1.00 11.41 443 VAL A CA 1
ATOM 3646 C C . VAL A 1 445 ? -27.689 44.706 -5.209 1.00 11.65 443 VAL A C 1
ATOM 3647 O O . VAL A 1 445 ? -28.049 45.259 -6.250 1.00 11.50 443 VAL A O 1
ATOM 3651 N N . LEU A 1 446 ? -27.118 45.369 -4.207 1.00 11.89 444 LEU A N 1
ATOM 3652 C CA . LEU A 1 446 ? -27.158 46.837 -4.123 1.00 12.36 444 LEU A CA 1
ATOM 3653 C C . LEU A 1 446 ? -25.848 47.554 -4.413 1.00 12.74 444 LEU A C 1
ATOM 3654 O O . LEU A 1 446 ? -25.837 48.776 -4.515 1.00 13.04 444 LEU A O 1
ATOM 3659 N N . ASP A 1 447 ? -24.750 46.817 -4.559 1.00 12.93 445 ASP A N 1
ATOM 3660 C CA . ASP A 1 447 ? -23.427 47.445 -4.597 1.00 13.02 445 ASP A CA 1
ATOM 3661 C C . ASP A 1 447 ? -22.953 47.717 -6.027 1.00 12.93 445 ASP A C 1
ATOM 3662 O O . ASP A 1 447 ? -22.556 46.809 -6.761 1.00 12.60 445 ASP A O 1
ATOM 3667 N N . LYS A 1 448 ? -22.976 48.993 -6.395 1.00 13.12 446 LYS A N 1
ATOM 3668 C CA . LYS A 1 448 ? -22.518 49.456 -7.696 1.00 13.66 446 LYS A CA 1
ATOM 3669 C C . LYS A 1 448 ? -21.105 48.977 -8.057 1.00 13.39 446 LYS A C 1
ATOM 3670 O O . LYS A 1 448 ? -20.785 48.844 -9.240 1.00 13.67 446 LYS A O 1
ATOM 3676 N N . ARG A 1 449 ? -20.260 48.728 -7.058 1.00 13.27 447 ARG A N 1
ATOM 3677 C CA . ARG A 1 449 ? -18.875 48.314 -7.325 1.00 13.41 447 ARG A CA 1
ATOM 3678 C C . ARG A 1 449 ? -18.776 46.924 -7.963 1.00 13.10 447 ARG A C 1
ATOM 3679 O O . ARG A 1 449 ? -17.770 46.604 -8.599 1.00 13.88 447 ARG A O 1
ATOM 3687 N N . LEU A 1 450 ? -19.820 46.115 -7.801 1.00 12.52 448 LEU A N 1
ATOM 3688 C CA . LEU A 1 450 ? -19.876 44.773 -8.395 1.00 12.50 448 LEU A CA 1
ATOM 3689 C C . LEU A 1 450 ? -20.566 44.763 -9.750 1.00 12.46 448 LEU A C 1
ATOM 3690 O O . LEU A 1 450 ? -20.500 43.771 -10.466 1.00 12.52 448 LEU A O 1
ATOM 3695 N N . SER A 1 451 ? -21.226 45.861 -10.106 1.00 12.75 449 SER A N 1
ATOM 3696 C CA . SER A 1 451 ? -21.851 45.975 -11.415 1.00 12.97 449 SER A CA 1
ATOM 3697 C C . SER A 1 451 ? -20.802 46.261 -12.493 1.00 13.15 449 SER A C 1
ATOM 3698 O O . SER A 1 451 ? -19.609 46.449 -12.216 1.00 13.16 449 SER A O 1
ATOM 3701 N N . LYS A 1 452 ? -21.267 46.252 -13.734 1.00 12.96 450 LYS A N 1
ATOM 3702 C CA . LYS A 1 452 ? -20.478 46.686 -14.880 1.00 13.44 450 LYS A CA 1
ATOM 3703 C C . LYS A 1 452 ? -21.369 47.552 -15.756 1.00 13.31 450 LYS A C 1
ATOM 3704 O O . LYS A 1 452 ? -22.585 47.562 -15.576 1.00 12.93 450 LYS A O 1
ATOM 3710 N N . PRO A 1 453 ? -20.776 48.310 -16.697 1.00 12.92 451 PRO A N 1
ATOM 3711 C CA . PRO A 1 453 ? -21.601 4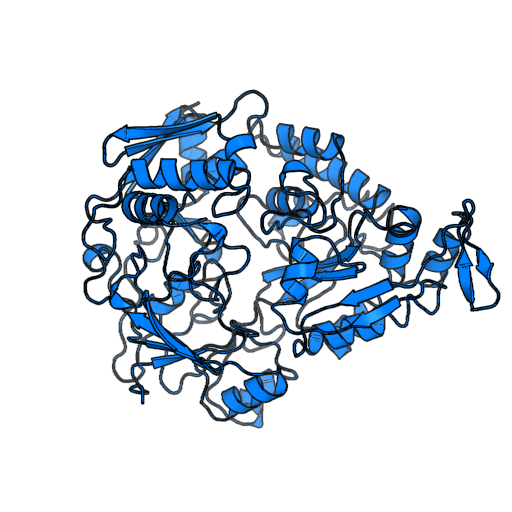9.044 -17.647 1.00 12.93 451 PRO A CA 1
ATOM 3712 C C . PRO A 1 453 ? -22.538 48.124 -18.411 1.00 12.20 451 PRO A C 1
ATOM 3713 O O . PRO A 1 453 ? -22.214 46.963 -18.631 1.00 11.99 451 PRO A O 1
ATOM 3717 N N . VAL A 1 454 ? -23.693 48.642 -18.807 1.00 11.91 452 VAL A N 1
ATOM 3718 C CA . VAL A 1 454 ? -24.575 47.918 -19.712 1.00 11.98 452 VAL A CA 1
ATOM 3719 C C . VAL A 1 454 ? -23.780 47.568 -20.975 1.00 11.86 452 VAL A C 1
ATOM 3720 O O . VAL A 1 454 ? -23.098 48.426 -21.540 1.00 12.23 452 VAL A O 1
ATOM 3724 N N . GLY A 1 455 ? -23.843 46.299 -21.382 1.00 11.71 453 GLY A N 1
ATOM 3725 C CA . GLY A 1 455 ? -23.066 45.773 -22.503 1.00 11.95 453 GLY A CA 1
ATOM 3726 C C . GLY A 1 455 ? -21.896 44.917 -22.049 1.00 12.15 453 GLY A C 1
ATOM 3727 O O . GLY A 1 455 ? -21.340 44.159 -22.837 1.00 12.86 453 GLY A O 1
ATOM 3728 N N . GLU A 1 456 ? -21.530 45.038 -20.775 1.00 12.45 454 GLU A N 1
ATOM 3729 C CA . GLU A 1 456 ? -20.428 44.261 -20.191 1.00 13.00 454 GLU A CA 1
ATOM 3730 C C . GLU A 1 456 ? -20.957 43.284 -19.143 1.00 12.22 454 GLU A C 1
ATOM 3731 O O . GLU A 1 456 ? -21.817 43.629 -18.334 1.00 11.55 454 GLU A O 1
ATOM 3737 N N . VAL A 1 457 ? -20.425 42.066 -19.156 1.00 11.52 455 VAL A N 1
ATOM 3738 C CA . VAL A 1 457 ? -20.902 40.988 -18.287 1.00 11.68 455 VAL A CA 1
ATOM 3739 C C . VAL A 1 457 ? -20.516 41.183 -16.813 1.00 11.38 455 VAL A C 1
ATOM 3740 O O . VAL A 1 457 ? -19.344 41.389 -16.487 1.00 11.27 455 VAL A O 1
ATOM 3744 N N . THR A 1 458 ? -21.508 41.118 -15.924 1.00 11.03 456 THR A N 1
ATOM 3745 C CA . THR A 1 458 ? -21.227 40.874 -14.507 1.00 11.52 456 THR A CA 1
ATOM 3746 C C . THR A 1 458 ? -22.017 39.675 -13.980 1.00 11.78 456 THR A C 1
ATOM 3747 O O . THR A 1 458 ? -23.241 39.606 -14.119 1.00 11.77 456 THR A O 1
ATOM 3751 N N . TRP A 1 459 ? -21.288 38.727 -13.391 1.00 12.03 457 TRP A N 1
ATOM 3752 C CA . TRP A 1 459 ? -21.864 37.672 -12.579 1.00 12.02 457 TRP A CA 1
ATOM 3753 C C . TRP A 1 459 ? -21.695 38.011 -11.087 1.00 11.91 457 TRP A C 1
ATOM 3754 O O . TRP A 1 459 ? -22.212 37.294 -10.226 1.00 12.87 457 TRP A O 1
ATOM 3765 N N . ALA A 1 460 ? -20.993 39.106 -10.795 1.00 12.00 458 ALA A N 1
ATOM 3766 C CA . ALA A 1 460 ? -20.601 39.456 -9.425 1.00 11.91 458 ALA A CA 1
ATOM 3767 C C . ALA A 1 460 ? -21.720 40.122 -8.628 1.00 11.88 458 ALA A C 1
ATOM 3768 O O . ALA A 1 460 ? -21.758 40.010 -7.404 1.00 12.09 458 ALA A O 1
ATOM 3770 N N . GLY A 1 461 ? -22.630 40.820 -9.307 1.00 11.11 459 GLY A N 1
ATOM 3771 C CA . GLY A 1 461 ? -23.743 41.459 -8.605 1.00 11.28 459 GLY A CA 1
ATOM 3772 C C . GLY A 1 461 ? -24.336 42.651 -9.314 1.00 10.81 459 GLY A C 1
ATOM 3773 O O . GLY A 1 461 ? -23.839 43.071 -10.362 1.00 10.49 459 GLY A O 1
ATOM 3774 N N . ASP A 1 462 ? -25.427 43.163 -8.748 1.00 10.41 460 ASP A N 1
ATOM 3775 C CA . ASP A 1 462 ? -26.074 44.401 -9.182 1.00 10.00 460 ASP A CA 1
ATOM 3776 C C . ASP A 1 462 ? -26.364 44.385 -10.680 1.00 9.66 460 ASP A C 1
ATOM 3777 O O . ASP A 1 462 ? -25.981 45.291 -11.417 1.00 9.67 460 ASP A O 1
ATOM 3782 N N . TRP A 1 463 ? -27.039 43.324 -11.111 1.00 10.10 461 TRP A N 1
ATOM 3783 C CA . TRP A 1 463 ? -27.467 43.180 -12.500 1.00 10.26 461 TRP A CA 1
ATOM 3784 C C . TRP A 1 463 ? -28.340 44.343 -12.957 1.00 10.01 461 TRP A C 1
ATOM 3785 O O . TRP A 1 463 ? -28.315 44.709 -14.126 1.00 10.42 461 TRP A O 1
ATOM 3796 N N . GLU A 1 464 ? -29.107 44.905 -12.027 1.00 10.05 462 GLU A N 1
ATOM 3797 C CA . GLU A 1 464 ? -30.066 45.967 -12.336 1.00 9.92 462 GLU A CA 1
ATOM 3798 C C . GLU A 1 464 ? -29.404 47.343 -12.486 1.00 10.49 462 GLU A C 1
ATOM 3799 O O . GLU A 1 464 ? -30.079 48.318 -12.824 1.00 10.53 462 GLU A O 1
ATOM 3805 N N . ARG A 1 465 ? -28.093 47.416 -12.239 1.00 10.54 463 ARG A N 1
ATOM 3806 C CA . ARG A 1 465 ? -27.332 48.658 -12.364 1.00 11.16 463 ARG A CA 1
ATOM 3807 C C . ARG A 1 465 ? -27.899 49.762 -11.443 1.00 11.91 463 ARG A C 1
ATOM 3808 O O . ARG A 1 465 ? -28.015 50.931 -11.830 1.00 12.45 463 ARG A O 1
ATOM 3816 N N . TYR A 1 466 ? -28.255 49.367 -10.224 1.00 12.69 464 TYR A N 1
ATOM 3817 C CA . TYR A 1 466 ? -28.579 50.318 -9.159 1.00 13.05 464 TYR A CA 1
ATOM 3818 C C . TYR A 1 466 ? -27.303 51.042 -8.726 1.00 13.88 464 TYR A C 1
ATOM 3819 O O . TYR A 1 466 ? -26.240 50.434 -8.585 1.00 13.55 464 TYR A O 1
ATOM 3828 N N . ASP A 1 467 ? -27.408 52.352 -8.546 1.00 14.67 465 ASP A N 1
ATOM 3829 C CA . ASP A 1 467 ? -26.252 53.185 -8.239 1.00 15.69 465 ASP A CA 1
ATOM 3830 C C . ASP A 1 467 ? -26.561 54.056 -7.021 1.00 16.15 465 ASP A C 1
ATOM 3831 O O . ASP A 1 467 ? -27.346 55.001 -7.112 1.00 16.35 465 ASP A O 1
ATOM 3836 N N . ASN A 1 468 ? -25.967 53.718 -5.880 1.00 16.50 466 ASN A N 1
ATOM 3837 C CA . ASN A 1 468 ? -26.141 54.514 -4.666 1.00 16.71 466 ASN A CA 1
ATOM 3838 C C . ASN A 1 468 ? -24.883 54.525 -3.802 1.00 17.09 466 ASN A C 1
ATOM 3839 O O . ASN A 1 468 ? -24.410 53.474 -3.347 1.00 16.13 466 ASN A O 1
ATOM 3844 N N . ASP A 1 469 ? -24.365 55.727 -3.561 1.00 17.43 467 ASP A N 1
ATOM 3845 C CA . ASP A 1 469 ? -23.126 55.902 -2.816 1.00 17.95 467 ASP A CA 1
ATOM 3846 C C . ASP A 1 469 ? -23.282 55.725 -1.314 1.00 17.82 467 ASP A C 1
ATOM 3847 O O . ASP A 1 469 ? -22.330 55.321 -0.644 1.00 17.69 467 ASP A O 1
ATOM 3852 N N . GLU A 1 470 ? -24.460 56.014 -0.773 1.00 17.76 468 GLU A N 1
ATOM 3853 C CA . GLU A 1 470 ? -24.678 55.809 0.655 1.00 18.05 468 GLU A CA 1
ATOM 3854 C C . GLU A 1 470 ? -24.661 54.322 1.007 1.00 17.50 468 GLU A C 1
ATOM 3855 O O . GLU A 1 470 ? -24.187 53.950 2.074 1.00 17.13 468 GLU A O 1
ATOM 3861 N N . VAL A 1 471 ? -25.176 53.474 0.116 1.00 17.13 469 VAL A N 1
ATOM 3862 C CA . VAL A 1 471 ? -25.132 52.026 0.335 1.00 16.83 469 VAL A CA 1
ATOM 3863 C C . VAL A 1 471 ? -23.673 51.559 0.405 1.00 16.69 469 VAL A C 1
ATOM 3864 O O . VAL A 1 471 ? -23.312 50.754 1.272 1.00 16.31 469 VAL A O 1
ATOM 3868 N N . VAL A 1 472 ? -22.837 52.090 -0.486 1.00 16.79 470 VAL A N 1
ATOM 3869 C CA . VAL A 1 472 ? -21.398 51.789 -0.469 1.00 16.84 470 VAL A CA 1
ATOM 3870 C C . VAL A 1 472 ? -20.770 52.177 0.877 1.00 17.52 470 VAL A C 1
ATOM 3871 O O . VAL A 1 472 ? -20.021 51.400 1.462 1.00 17.38 470 VAL A O 1
ATOM 3875 N N . GLU A 1 473 ? -21.101 53.367 1.376 1.00 18.21 471 GLU A N 1
ATOM 3876 C CA . GLU A 1 473 ? -20.593 53.827 2.676 1.00 19.25 471 GLU A CA 1
ATOM 3877 C C . GLU A 1 473 ? -21.048 52.917 3.816 1.00 18.42 471 GLU A C 1
ATOM 3878 O O . GLU A 1 473 ? -20.274 52.616 4.726 1.00 18.30 471 GLU A O 1
ATOM 3884 N N . LEU A 1 474 ? -22.304 52.482 3.756 1.00 18.16 472 LEU A N 1
ATOM 3885 C CA . LEU A 1 474 ? -22.877 51.619 4.785 1.00 17.86 472 LEU A CA 1
ATOM 3886 C C . LEU A 1 474 ? -22.265 50.220 4.751 1.00 17.76 472 LEU A C 1
ATOM 3887 O O . LEU A 1 474 ? -22.016 49.633 5.802 1.00 17.93 472 LEU A O 1
ATOM 3892 N N . LEU A 1 475 ? -22.016 49.695 3.552 1.00 17.61 473 LEU A N 1
ATOM 3893 C CA . LEU A 1 475 ? -21.363 48.386 3.407 1.00 17.60 473 LEU A CA 1
ATOM 3894 C C . LEU A 1 475 ? -19.920 48.442 3.916 1.00 18.27 473 LEU A C 1
ATOM 3895 O O . LEU A 1 475 ? -19.441 47.482 4.525 1.00 17.99 473 LEU A O 1
ATOM 3900 N N . ASP A 1 476 ? -19.246 49.567 3.671 1.00 18.93 474 ASP A N 1
ATOM 3901 C CA . ASP A 1 476 ? -17.884 49.794 4.166 1.00 19.80 474 ASP A CA 1
ATOM 3902 C C . ASP A 1 476 ? -17.789 49.881 5.695 1.00 20.83 474 ASP A C 1
ATOM 3903 O O . ASP A 1 476 ? -16.745 49.553 6.262 1.00 21.43 474 ASP A O 1
ATOM 3908 N N . LYS A 1 477 ? -18.851 50.326 6.362 1.00 21.73 475 LYS A N 1
ATOM 3909 C CA . LYS A 1 477 ? -18.799 50.492 7.816 1.00 22.69 475 LYS A CA 1
ATOM 3910 C C . LYS A 1 477 ? -19.512 49.390 8.608 1.00 22.23 475 LYS A C 1
ATOM 3911 O O . LYS A 1 477 ? -19.282 49.250 9.811 1.00 22.43 475 LYS A O 1
ATOM 3917 N N . ALA A 1 478 ? -20.347 48.595 7.941 1.00 21.57 476 ALA A N 1
ATOM 3918 C CA . ALA A 1 478 ? -21.162 47.578 8.621 1.00 21.41 476 ALA A CA 1
ATOM 3919 C C . ALA A 1 478 ? -20.350 46.583 9.458 1.00 21.52 476 ALA A C 1
ATOM 3920 O O . ALA A 1 478 ? -20.790 46.177 10.536 1.00 20.93 476 ALA A O 1
ATOM 3922 N N . VAL A 1 479 ? -19.178 46.181 8.963 1.00 21.86 477 VAL A N 1
ATOM 3923 C CA . VAL A 1 479 ? -18.362 45.175 9.657 1.00 22.23 477 VAL A CA 1
ATOM 3924 C C . VAL A 1 479 ? -16.914 45.646 9.844 1.00 23.20 477 VAL A C 1
ATOM 3925 O O . VAL A 1 479 ? -15.965 44.862 9.727 1.00 22.37 477 VAL A O 1
ATOM 3929 N N . SER A 1 480 ? -16.758 46.936 10.140 1.00 24.39 478 SER A N 1
ATOM 3930 C CA . SER A 1 480 ? -15.467 47.495 10.549 1.00 25.78 478 SER A CA 1
ATOM 3931 C C . SER A 1 480 ? -15.106 47.072 11.970 1.00 26.74 478 SER A C 1
ATOM 3932 O O . SER A 1 480 ? -13.938 47.104 12.355 1.00 27.41 478 SER A O 1
ATOM 3935 N N . THR A 1 481 ? -16.118 46.694 12.744 1.00 27.71 479 THR A N 1
ATOM 3936 C CA . THR A 1 481 ? -15.924 46.030 14.026 1.00 28.48 479 THR A CA 1
ATOM 3937 C C . THR A 1 481 ? -16.863 44.832 14.071 1.00 29.12 479 THR A C 1
ATOM 3938 O O . THR A 1 481 ? -17.743 44.698 13.215 1.00 29.34 479 THR A O 1
ATOM 3942 N N . LEU A 1 482 ? -16.673 43.957 15.054 1.00 29.77 480 LEU A N 1
ATOM 3943 C CA . LEU A 1 482 ? -17.538 42.787 15.204 1.00 30.45 480 LEU A CA 1
ATOM 3944 C C . LEU A 1 482 ? -18.721 43.046 16.144 1.00 30.66 480 LEU A C 1
ATOM 3945 O O . LEU A 1 482 ? -19.550 42.159 16.346 1.00 30.71 480 LEU A O 1
ATOM 3950 N N . ASP A 1 483 ? -18.800 44.261 16.691 1.00 31.09 481 ASP A N 1
ATOM 3951 C CA . ASP A 1 483 ? -19.968 44.701 17.462 1.00 31.40 481 ASP A CA 1
ATOM 3952 C C . ASP A 1 483 ? -21.231 44.507 16.614 1.00 31.41 481 ASP A C 1
ATOM 3953 O O . ASP A 1 483 ? -21.408 45.197 15.607 1.00 31.51 481 ASP A O 1
ATOM 3958 N N . PRO A 1 484 ? -22.112 43.570 17.015 1.00 31.32 482 PRO A N 1
ATOM 3959 C CA . PRO A 1 484 ? -23.294 43.278 16.195 1.00 31.12 482 PRO A CA 1
ATOM 3960 C C . PRO A 1 484 ? -24.272 44.452 16.038 1.00 30.81 482 PRO A C 1
ATOM 3961 O O . PRO A 1 484 ? -25.092 44.445 15.118 1.00 30.16 482 PRO A O 1
ATOM 3965 N N . GLU A 1 485 ? -24.182 45.440 16.929 1.00 30.46 483 GLU A N 1
ATOM 3966 C CA . GLU A 1 485 ? -25.056 46.610 16.890 1.00 30.32 483 GLU A CA 1
ATOM 3967 C C . GLU A 1 485 ? -24.704 47.549 15.734 1.00 29.67 483 GLU A C 1
ATOM 3968 O O . GLU A 1 485 ? -25.592 48.163 15.137 1.00 29.46 483 GLU A O 1
ATOM 3974 N N . VAL A 1 486 ? -23.416 47.649 15.414 1.00 28.82 484 VAL A N 1
ATOM 3975 C CA . VAL A 1 486 ? -22.963 48.485 14.299 1.00 28.25 484 VAL A CA 1
ATOM 3976 C C . VAL A 1 486 ? -23.488 47.920 12.979 1.00 27.45 484 VAL A C 1
ATOM 3977 O O . VAL A 1 486 ? -23.987 48.654 12.131 1.00 27.21 484 VAL A O 1
ATOM 3981 N N . ARG A 1 487 ? -23.359 46.607 12.829 1.00 26.64 485 ARG A N 1
ATOM 3982 C CA . ARG A 1 487 ? -23.885 45.877 11.679 1.00 26.18 485 ARG A CA 1
ATOM 3983 C C . ARG A 1 487 ? -25.388 46.088 11.543 1.00 25.33 485 ARG A C 1
ATOM 3984 O O . ARG A 1 487 ? -25.889 46.436 10.469 1.00 24.31 485 ARG A O 1
ATOM 3992 N N . LYS A 1 488 ? -26.093 45.877 12.649 1.00 24.42 486 LYS A N 1
ATOM 3993 C CA . LYS A 1 488 ? -27.548 45.980 12.677 1.00 24.20 486 LYS A CA 1
ATOM 3994 C C . LYS A 1 488 ? -28.016 47.360 12.221 1.00 23.13 486 LYS A C 1
ATOM 3995 O O . LYS A 1 488 ? -28.919 47.465 11.390 1.00 22.43 486 LYS A O 1
ATOM 4001 N N . GLN A 1 489 ? -27.399 48.417 12.745 1.00 22.52 487 GLN A N 1
ATOM 4002 C CA . GLN A 1 489 ? -27.808 49.773 12.370 1.00 22.11 487 GLN A CA 1
ATOM 4003 C C . GLN A 1 489 ? -27.514 50.083 10.894 1.00 21.14 487 GLN A C 1
ATOM 4004 O O . GLN A 1 489 ? -28.276 50.811 10.253 1.00 20.10 487 GLN A O 1
ATOM 4010 N N . ALA A 1 490 ? -26.432 49.522 10.354 1.00 19.77 488 ALA A N 1
ATOM 4011 C CA . ALA A 1 490 ? -26.141 49.642 8.927 1.00 19.06 488 ALA A CA 1
ATOM 4012 C C . ALA A 1 490 ? -27.243 48.961 8.114 1.00 18.03 488 ALA A C 1
ATOM 4013 O O . ALA A 1 490 ? -27.747 49.524 7.141 1.00 17.53 488 ALA A O 1
ATOM 4015 N N . TYR A 1 491 ? -27.612 47.750 8.523 1.00 17.29 489 TYR A N 1
ATOM 4016 C CA . TYR A 1 491 ? -28.678 46.997 7.850 1.00 16.84 489 TYR A CA 1
ATOM 4017 C C . TYR A 1 491 ? -30.008 47.759 7.902 1.00 16.91 489 TYR A C 1
ATOM 4018 O O . TYR A 1 491 ? -30.746 47.831 6.918 1.00 16.60 489 TYR A O 1
ATOM 4027 N N . PHE A 1 492 ? -30.307 48.330 9.063 1.00 16.73 490 PHE A N 1
ATOM 4028 C CA . PHE A 1 492 ? -31.542 49.086 9.250 1.00 16.90 490 PHE A CA 1
ATOM 4029 C C . PHE A 1 492 ? -31.613 50.294 8.312 1.00 16.55 490 PHE A C 1
ATOM 4030 O O . PHE A 1 492 ? -32.669 50.572 7.736 1.00 16.51 490 PHE A O 1
ATOM 4038 N N . ARG A 1 493 ? -30.497 51.000 8.138 1.00 16.60 491 ARG A N 1
ATOM 4039 C CA . ARG A 1 493 ? -30.457 52.147 7.226 1.00 16.40 491 ARG A CA 1
ATOM 4040 C C . ARG A 1 493 ? -30.532 51.711 5.757 1.00 16.15 491 ARG A C 1
ATOM 4041 O O . ARG A 1 493 ? -31.169 52.381 4.932 1.00 15.76 491 ARG A O 1
ATOM 4049 N N . ILE A 1 494 ? -29.884 50.597 5.426 1.00 15.59 492 ILE A N 1
ATOM 4050 C CA . ILE A 1 494 ? -30.008 50.042 4.075 1.00 15.16 492 ILE A CA 1
ATOM 4051 C C . ILE A 1 494 ? -31.474 49.732 3.764 1.00 15.33 492 ILE A C 1
ATOM 4052 O O . ILE A 1 494 ? -31.952 49.999 2.658 1.00 15.25 492 ILE A O 1
ATOM 4057 N N . GLN A 1 495 ? -32.191 49.186 4.742 1.00 15.54 493 GLN A N 1
ATOM 4058 C CA . GLN A 1 495 ? -33.609 48.883 4.576 1.00 15.40 493 GLN A CA 1
ATOM 4059 C C . GLN A 1 495 ? -34.443 50.139 4.280 1.00 15.61 493 GLN A C 1
ATOM 4060 O O . GLN A 1 495 ? -35.306 50.105 3.405 1.00 15.23 493 GLN A O 1
ATOM 4066 N N . GLN A 1 496 ? -34.164 51.237 4.983 1.00 15.64 494 GLN A N 1
ATOM 4067 C CA . GLN A 1 496 ? -34.793 52.538 4.678 1.00 16.33 494 GLN A CA 1
ATOM 4068 C C . GLN A 1 496 ? -34.563 52.911 3.208 1.00 15.32 494 GLN A C 1
ATOM 4069 O O . GLN A 1 496 ? -35.485 53.351 2.511 1.00 15.29 494 GLN A O 1
ATOM 4075 N N . ILE A 1 497 ? -33.326 52.728 2.750 1.00 14.27 495 ILE A N 1
ATOM 4076 C CA . ILE A 1 497 ? -32.947 53.044 1.368 1.00 13.78 495 ILE A CA 1
ATOM 4077 C C . ILE A 1 497 ? -33.647 52.120 0.361 1.00 13.58 495 ILE A C 1
ATOM 4078 O O . ILE A 1 497 ? -34.129 52.586 -0.670 1.00 13.79 495 ILE A O 1
ATOM 4083 N N . ILE A 1 498 ? -33.707 50.822 0.657 1.00 13.52 496 ILE A N 1
ATOM 4084 C CA . ILE A 1 498 ? -34.443 49.862 -0.176 1.00 13.50 496 ILE A CA 1
ATOM 4085 C C . ILE A 1 498 ? -35.905 50.281 -0.365 1.00 13.96 496 ILE A C 1
ATOM 4086 O O . ILE A 1 498 ? -36.417 50.254 -1.472 1.00 13.54 496 ILE A O 1
ATOM 4091 N N . TYR A 1 499 ? -36.582 50.662 0.713 1.00 14.22 497 TYR A N 1
ATOM 4092 C CA . TYR A 1 499 ? -38.005 51.015 0.600 1.00 14.77 497 TYR A CA 1
ATOM 4093 C C . TYR A 1 499 ? -38.204 52.340 -0.136 1.00 15.19 497 TYR A C 1
ATOM 4094 O O . TYR A 1 499 ? -39.177 52.490 -0.868 1.00 15.92 497 TYR A O 1
ATOM 4103 N N . ARG A 1 500 ? -37.269 53.269 0.036 1.00 15.94 498 ARG A N 1
ATOM 4104 C CA . ARG A 1 500 ? -37.286 54.543 -0.682 1.00 15.96 498 ARG A CA 1
ATOM 4105 C C . ARG A 1 500 ? -37.047 54.380 -2.181 1.00 15.69 498 ARG A C 1
ATOM 4106 O O . ARG A 1 500 ? -37.696 55.032 -2.995 1.00 16.22 498 ARG A O 1
ATOM 4114 N N . ASP A 1 501 ? -36.088 53.534 -2.541 1.00 14.98 499 ASP A N 1
ATOM 4115 C CA . ASP A 1 501 ? -35.619 53.443 -3.921 1.00 14.78 499 ASP A CA 1
ATOM 4116 C C . ASP A 1 501 ? -36.159 52.250 -4.692 1.00 14.39 499 ASP A C 1
ATOM 4117 O O . ASP A 1 501 ? -36.092 52.250 -5.914 1.00 13.92 499 ASP A O 1
ATOM 4122 N N . MET A 1 502 ? -36.663 51.237 -3.993 1.00 13.80 500 MET A N 1
ATOM 4123 C CA . MET A 1 502 ? -37.027 49.938 -4.591 1.00 13.91 500 MET A CA 1
ATOM 4124 C C . MET A 1 502 ? -36.089 49.543 -5.740 1.00 13.44 500 MET A C 1
ATOM 4125 O O . MET A 1 502 ? -36.517 49.404 -6.890 1.00 13.87 500 MET A O 1
ATOM 4130 N N . PRO A 1 503 ? -34.797 49.353 -5.428 1.00 13.20 501 PRO A N 1
ATOM 4131 C CA . PRO A 1 503 ? -33.770 49.096 -6.442 1.00 13.01 501 PRO A CA 1
ATOM 4132 C C . PRO A 1 503 ? -34.140 47.910 -7.332 1.00 12.55 501 PRO A C 1
ATOM 4133 O O . PRO A 1 503 ? -33.936 47.936 -8.561 1.00 11.96 501 PRO A O 1
ATOM 4137 N N . SER A 1 504 ? -34.672 46.878 -6.685 1.00 12.18 502 SER A N 1
ATOM 4138 C CA . SER A 1 504 ? -35.333 45.751 -7.340 1.00 12.16 502 SER A CA 1
ATOM 4139 C C . SER A 1 504 ? -36.151 45.077 -6.236 1.00 11.99 502 SER A C 1
ATOM 4140 O O . SER A 1 504 ? -36.017 45.445 -5.063 1.00 12.67 502 SER A O 1
ATOM 4143 N N . ILE A 1 505 ? -37.008 44.130 -6.595 1.00 11.51 503 ILE A N 1
ATOM 4144 C CA . ILE A 1 505 ? -38.075 43.697 -5.695 1.00 11.21 503 ILE A CA 1
ATOM 4145 C C . ILE A 1 505 ? -37.825 42.279 -5.200 1.00 11.26 503 ILE A C 1
ATOM 4146 O O . ILE A 1 505 ? -37.890 41.341 -5.985 1.00 10.99 503 ILE A O 1
ATOM 4151 N N . PRO A 1 506 ? -37.546 42.119 -3.890 1.00 11.75 504 PRO A N 1
ATOM 4152 C CA . PRO A 1 506 ? -37.467 40.774 -3.317 1.00 12.07 504 PRO A CA 1
ATOM 4153 C C . PRO A 1 506 ? -38.864 40.178 -3.349 1.00 12.05 504 PRO A C 1
ATOM 4154 O O . PRO A 1 506 ? -39.788 40.788 -2.809 1.00 13.50 504 PRO A O 1
ATOM 4158 N N . ALA A 1 507 ? -39.030 39.024 -3.984 1.00 11.90 505 ALA A N 1
ATOM 4159 C CA . ALA A 1 507 ? -40.364 38.501 -4.258 1.00 12.03 505 ALA A CA 1
ATOM 4160 C C . ALA A 1 507 ? -40.695 37.204 -3.512 1.00 12.11 505 ALA A C 1
ATOM 4161 O O . ALA A 1 507 ? -41.758 37.098 -2.905 1.00 12.06 505 ALA A O 1
ATOM 4163 N N . PHE A 1 508 ? -39.795 36.228 -3.540 1.00 11.82 506 PHE A N 1
ATOM 4164 C CA . PHE A 1 508 ? -40.065 34.924 -2.920 1.00 11.74 506 PHE A CA 1
ATOM 4165 C C . PHE A 1 508 ? -38.756 34.266 -2.491 1.00 12.19 506 PHE A C 1
ATOM 4166 O O . PHE A 1 508 ? -37.690 34.613 -2.999 1.00 12.39 506 PHE A O 1
ATOM 4174 N N . TYR A 1 509 ? -38.840 33.353 -1.525 1.00 12.13 507 TYR A N 1
ATOM 4175 C CA . TYR A 1 509 ? -37.696 32.536 -1.148 1.00 12.42 507 TYR A CA 1
ATOM 4176 C C . TYR A 1 509 ? -37.632 31.351 -2.106 1.00 12.46 507 TYR A C 1
ATOM 4177 O O . TYR A 1 509 ? -38.539 30.517 -2.161 1.00 13.02 507 TYR A O 1
ATOM 4186 N N . THR A 1 510 ? -36.566 31.319 -2.897 1.00 12.71 508 THR A N 1
ATOM 4187 C CA . THR A 1 510 ? -36.378 30.278 -3.888 1.00 12.96 508 THR A CA 1
ATOM 4188 C C . THR A 1 510 ? -36.136 28.927 -3.229 1.00 12.98 508 THR A C 1
ATOM 4189 O O . THR A 1 510 ? -35.509 28.843 -2.162 1.00 13.78 508 THR A O 1
ATOM 4193 N N . ALA A 1 511 ? -36.656 27.888 -3.876 1.00 12.70 509 ALA A N 1
ATOM 4194 C CA . ALA A 1 511 ? -36.472 26.510 -3.466 1.00 12.34 509 ALA A CA 1
ATOM 4195 C C . ALA A 1 511 ? -35.106 25.994 -3.915 1.00 12.02 509 ALA A C 1
ATOM 4196 O O . ALA A 1 511 ? -34.680 26.211 -5.058 1.00 12.29 509 ALA A O 1
ATOM 4198 N N . HIS A 1 512 ? -34.449 25.266 -3.018 1.00 11.76 510 HIS A N 1
ATOM 4199 C CA . HIS A 1 512 ? -33.208 24.564 -3.309 1.00 11.69 510 HIS A CA 1
ATOM 4200 C C . HIS A 1 512 ? -33.622 23.266 -3.988 1.00 11.61 510 HIS A C 1
ATOM 4201 O O . HIS A 1 512 ? -33.676 22.208 -3.360 1.00 11.76 510 HIS A O 1
ATOM 4208 N N . TRP A 1 513 ? -33.977 23.352 -5.271 1.00 11.35 511 TRP A N 1
ATOM 4209 C CA . TRP A 1 513 ? -34.493 22.194 -6.003 1.00 11.05 511 TRP A CA 1
ATOM 4210 C C . TRP A 1 513 ? -33.544 21.020 -5.857 1.00 10.89 511 TRP A C 1
ATOM 4211 O O . TRP A 1 513 ? -32.362 21.127 -6.161 1.00 10.76 511 TRP A O 1
ATOM 4222 N N . TYR A 1 514 ? -34.083 19.902 -5.384 1.00 12.04 512 TYR A N 1
ATOM 4223 C CA . TYR A 1 514 ? -33.285 18.728 -5.093 1.00 11.96 512 TYR A CA 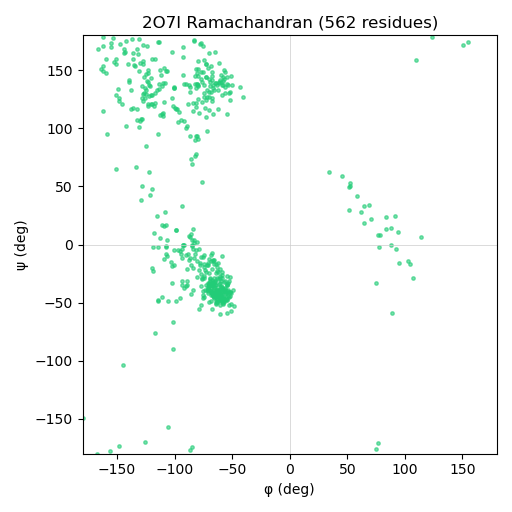1
ATOM 4224 C C . TYR A 1 514 ? -34.217 17.537 -4.996 1.00 12.16 512 TYR A C 1
ATOM 4225 O O . TYR A 1 514 ? -35.088 17.494 -4.134 1.00 12.38 512 TYR A O 1
ATOM 4234 N N . GLU A 1 515 ? -34.053 16.615 -5.936 1.00 12.40 513 GLU A N 1
ATOM 4235 C CA . GLU A 1 515 ? -34.707 15.310 -5.913 1.00 12.87 513 GLU A CA 1
ATOM 4236 C C . GLU A 1 515 ? -33.679 14.248 -6.273 1.00 13.72 513 GLU A C 1
ATOM 4237 O O . GLU A 1 515 ? -32.700 14.528 -6.966 1.00 13.64 513 GLU A O 1
ATOM 4243 N N . TYR A 1 516 ? -33.908 13.024 -5.813 1.00 14.51 514 TYR A N 1
ATOM 4244 C CA . TYR A 1 516 ? -32.987 11.930 -6.097 1.00 15.35 514 TYR A CA 1
ATOM 4245 C C . TYR A 1 516 ? -33.736 10.640 -6.375 1.00 15.94 514 TYR A C 1
ATOM 4246 O O . TYR A 1 516 ? -34.870 10.476 -5.934 1.00 15.67 514 TYR A O 1
ATOM 4255 N N . SER A 1 517 ? -33.085 9.753 -7.120 1.00 16.86 515 SER A N 1
ATOM 4256 C CA . SER A 1 517 ? -33.546 8.380 -7.328 1.00 17.97 515 SER A CA 1
ATOM 4257 C C . SER A 1 517 ? -32.618 7.439 -6.564 1.00 18.60 515 SER A C 1
ATOM 4258 O O . SER A 1 517 ? -31.396 7.629 -6.564 1.00 18.55 515 SER A O 1
ATOM 4261 N N . THR A 1 518 ? -33.189 6.421 -5.923 1.00 19.54 516 THR A N 1
ATOM 4262 C CA . THR A 1 518 ? -32.394 5.446 -5.164 1.00 20.31 516 THR A CA 1
ATOM 4263 C C . THR A 1 518 ? -32.134 4.153 -5.946 1.00 20.81 516 THR A C 1
ATOM 4264 O O . THR A 1 518 ? -31.667 3.163 -5.375 1.00 20.49 516 THR A O 1
ATOM 4268 N N . LYS A 1 519 ? -32.412 4.163 -7.244 1.00 21.32 517 LYS A N 1
ATOM 4269 C CA . LYS A 1 519 ? -32.303 2.958 -8.062 1.00 22.28 517 LYS A CA 1
ATOM 4270 C C . LYS A 1 519 ? -30.857 2.470 -8.198 1.00 22.15 517 LYS A C 1
ATOM 4271 O O . LYS A 1 519 ? -30.593 1.262 -8.123 1.00 22.63 517 LYS A O 1
ATOM 4277 N N . TYR A 1 520 ? -29.929 3.404 -8.400 1.00 21.53 518 TYR A N 1
ATOM 4278 C CA . TYR A 1 520 ? -28.518 3.071 -8.575 1.00 21.31 518 TYR A CA 1
ATOM 4279 C C . TYR A 1 520 ? -27.605 3.675 -7.508 1.00 20.15 518 TYR A C 1
ATOM 4280 O O . TYR A 1 520 ? -26.503 3.168 -7.281 1.00 19.82 518 TYR A O 1
ATOM 4289 N N . TRP A 1 521 ? -28.062 4.753 -6.874 1.00 18.90 519 TRP A N 1
ATOM 4290 C CA . TRP A 1 521 ? -27.271 5.502 -5.900 1.00 17.82 519 TRP A CA 1
ATOM 4291 C C . TRP A 1 521 ? -28.061 5.669 -4.615 1.00 17.57 519 TRP A C 1
ATOM 4292 O O . TRP A 1 521 ? -29.247 5.970 -4.656 1.00 17.27 519 TRP A O 1
ATOM 4303 N N . ILE A 1 522 ? -27.402 5.472 -3.475 1.00 17.17 520 ILE A N 1
ATOM 4304 C CA . ILE A 1 522 ? -28.054 5.523 -2.171 1.00 17.48 520 ILE A CA 1
ATOM 4305 C C . ILE A 1 522 ? -27.330 6.481 -1.232 1.00 17.23 520 ILE A C 1
ATOM 4306 O O . ILE A 1 522 ? -26.250 6.984 -1.559 1.00 16.74 520 ILE A O 1
ATOM 4311 N N . ASN A 1 523 ? -27.942 6.730 -0.078 1.00 17.41 521 ASN A N 1
ATOM 4312 C CA . ASN A 1 523 ? -27.405 7.615 0.965 1.00 17.89 521 ASN A CA 1
ATOM 4313 C C . ASN A 1 523 ? -27.390 9.082 0.549 1.00 17.12 521 ASN A C 1
ATOM 4314 O O . ASN A 1 523 ? -26.514 9.858 0.939 1.00 17.36 521 ASN A O 1
ATOM 4319 N N . TRP A 1 524 ? -28.396 9.460 -0.230 1.00 16.49 522 TRP A N 1
ATOM 4320 C CA . TRP A 1 524 ? -28.573 10.856 -0.607 1.00 15.78 522 TRP A CA 1
ATOM 4321 C C . TRP A 1 524 ? -28.836 11.676 0.645 1.00 15.65 522 TRP A C 1
ATOM 4322 O O . TRP A 1 524 ? -29.565 11.230 1.537 1.00 16.24 522 TRP A O 1
ATOM 4333 N N . PRO A 1 525 ? -28.209 12.857 0.750 1.00 16.00 523 PRO A N 1
ATOM 4334 C CA . PRO A 1 525 ? -28.587 13.735 1.848 1.00 16.35 523 PRO A CA 1
ATOM 4335 C C . PRO A 1 525 ? -30.101 14.011 1.884 1.00 17.01 523 PRO A C 1
ATOM 4336 O O . PRO A 1 525 ? -30.750 14.095 0.838 1.00 16.90 523 PRO A O 1
ATOM 4340 N N . SER A 1 526 ? -30.651 14.117 3.086 1.00 17.70 524 SER A N 1
ATOM 4341 C CA . SER A 1 526 ? -32.075 14.405 3.279 1.00 18.54 524 SER A CA 1
ATOM 4342 C C . SER A 1 526 ? -32.309 14.772 4.742 1.00 19.08 524 SER A C 1
ATOM 4343 O O . SER A 1 526 ? -31.368 14.778 5.529 1.00 19.43 524 SER A O 1
ATOM 4346 N N . GLU A 1 527 ? -33.554 15.068 5.109 1.00 19.89 525 GLU A N 1
ATOM 4347 C CA . GLU A 1 527 ? -33.912 15.321 6.509 1.00 20.59 525 GLU A CA 1
ATOM 4348 C C . GLU A 1 527 ? -33.493 14.174 7.438 1.00 20.91 525 GLU A C 1
ATOM 4349 O O . GLU A 1 527 ? -33.121 14.415 8.581 1.00 21.34 525 GLU A O 1
ATOM 4355 N N . ASP A 1 528 ? -33.564 12.942 6.936 1.00 21.38 526 ASP A N 1
ATOM 4356 C CA . ASP A 1 528 ? -33.181 11.747 7.702 1.00 21.89 526 ASP A CA 1
ATOM 4357 C C . ASP A 1 528 ? -31.678 11.451 7.661 1.00 21.99 526 ASP A C 1
ATOM 4358 O O . ASP A 1 528 ? -31.172 10.725 8.521 1.00 22.47 526 ASP A O 1
ATOM 4363 N N . ASN A 1 529 ? -30.982 11.996 6.659 1.00 21.46 527 ASN A N 1
ATOM 4364 C CA . ASN A 1 529 ? -29.525 11.861 6.512 1.00 20.86 527 ASN A CA 1
ATOM 4365 C C . ASN A 1 529 ? -28.900 13.228 6.195 1.00 20.12 527 ASN A C 1
ATOM 4366 O O . ASN A 1 529 ? -28.391 13.433 5.093 1.00 20.05 527 ASN A O 1
ATOM 4371 N N . PRO A 1 530 ? -28.949 14.176 7.151 1.00 19.63 528 PRO A N 1
ATOM 4372 C CA . PRO A 1 530 ? -28.572 15.567 6.863 1.00 19.32 528 PRO A CA 1
ATOM 4373 C C . PRO A 1 530 ? -27.057 15.797 6.758 1.00 18.15 528 PRO A C 1
ATOM 4374 O O . PRO A 1 530 ? -26.513 16.672 7.434 1.00 18.84 528 PRO A O 1
ATOM 4378 N N . ALA A 1 531 ? -26.394 15.026 5.902 1.00 17.42 529 ALA A N 1
ATOM 4379 C CA . ALA A 1 531 ? -24.927 15.008 5.853 1.00 16.52 529 ALA A CA 1
ATOM 4380 C C . ALA A 1 531 ? -24.332 16.220 5.132 1.00 15.76 529 ALA A C 1
ATOM 4381 O O . ALA A 1 531 ? -23.193 16.599 5.400 1.00 15.37 529 ALA A O 1
ATOM 4383 N N . TRP A 1 532 ? -25.102 16.817 4.224 1.00 14.69 530 TRP A N 1
ATOM 4384 C CA . TRP A 1 532 ? -24.678 18.011 3.493 1.00 13.33 530 TRP A CA 1
ATOM 4385 C C . TRP A 1 532 ? -25.918 18.840 3.129 1.00 13.09 530 TRP A C 1
ATOM 4386 O O . TRP A 1 532 ? -26.864 18.315 2.553 1.00 13.36 530 TRP A O 1
ATOM 4397 N N . PHE A 1 533 ? -25.887 20.126 3.461 1.00 13.38 531 PHE A N 1
ATOM 4398 C CA . PHE A 1 533 ? -27.072 20.982 3.402 1.00 13.00 531 PHE A CA 1
ATOM 4399 C C . PHE A 1 533 ? -27.226 21.747 2.075 1.00 12.73 531 PHE A C 1
ATOM 4400 O O . PHE A 1 533 ? -28.227 22.438 1.882 1.00 12.89 531 PHE A O 1
ATOM 4408 N N . ARG A 1 534 ? -26.253 21.625 1.169 1.00 11.84 532 ARG A N 1
ATOM 4409 C CA . ARG A 1 534 ? -26.372 22.192 -0.192 1.00 11.96 532 ARG A CA 1
ATOM 4410 C C . ARG A 1 534 ? -26.212 21.098 -1.260 1.00 11.32 532 ARG A C 1
ATOM 4411 O O . ARG A 1 534 ? -25.280 21.134 -2.079 1.00 11.34 532 ARG A O 1
ATOM 4419 N N . PRO A 1 535 ? -27.119 20.105 -1.265 1.00 10.78 533 PRO A N 1
ATOM 4420 C CA . PRO A 1 535 ? -27.004 18.995 -2.197 1.00 10.74 533 PRO A CA 1
ATOM 4421 C C . PRO A 1 535 ? -27.526 19.214 -3.629 1.00 10.68 533 PRO A C 1
ATOM 4422 O O . PRO A 1 535 ? -27.385 18.324 -4.446 1.00 10.19 533 PRO A O 1
ATOM 4426 N N . SER A 1 536 ? -28.139 20.354 -3.932 1.00 10.75 534 SER A N 1
ATOM 4427 C CA . SER A 1 536 ? -28.671 20.573 -5.282 1.00 10.71 534 SER A CA 1
ATOM 4428 C C . SER A 1 536 ? -27.546 20.544 -6.317 1.00 10.22 534 SER A C 1
ATOM 4429 O O . SER A 1 536 ? -26.540 21.212 -6.127 1.00 10.58 534 SER A O 1
ATOM 4432 N N . PRO A 1 537 ? -27.730 19.805 -7.435 1.00 10.23 535 PRO A N 1
ATOM 4433 C CA . PRO A 1 537 ? -26.636 19.623 -8.393 1.00 10.26 535 PRO A CA 1
ATOM 4434 C C . PRO A 1 537 ? -26.127 20.910 -9.047 1.00 10.81 535 PRO A C 1
ATOM 4435 O O . PRO A 1 537 ? -24.974 20.951 -9.486 1.00 10.86 535 PRO A O 1
ATOM 4439 N N . TRP A 1 538 ? -26.957 21.949 -9.101 1.00 10.65 536 TRP A N 1
ATOM 4440 C CA . TRP A 1 538 ? -26.512 23.241 -9.621 1.00 11.26 536 TRP A CA 1
ATOM 4441 C C . TRP A 1 538 ? -25.890 24.173 -8.586 1.00 11.10 536 TRP A C 1
ATOM 4442 O O . TRP A 1 538 ? -25.356 25.224 -8.956 1.00 11.79 536 TRP A O 1
ATOM 4453 N N . HIS A 1 539 ? -25.951 23.825 -7.303 1.00 11.03 537 HIS A N 1
ATOM 4454 C CA . HIS A 1 539 ? -25.439 24.733 -6.294 1.00 10.84 537 HIS A CA 1
ATOM 4455 C C . HIS A 1 539 ? -23.910 24.826 -6.347 1.00 10.66 537 HIS A C 1
ATOM 4456 O O . HIS A 1 539 ? -23.228 23.839 -6.621 1.00 11.09 537 HIS A O 1
ATOM 4463 N N . ALA A 1 540 ? -23.389 26.028 -6.111 1.00 10.50 538 ALA A N 1
ATOM 4464 C CA . ALA A 1 540 ? -21.946 26.265 -6.110 1.00 10.87 538 ALA A CA 1
ATOM 4465 C C . ALA A 1 540 ? -21.211 25.307 -5.183 1.00 10.95 538 ALA A C 1
ATOM 4466 O O . ALA A 1 540 ? -20.060 24.940 -5.441 1.00 10.47 538 ALA A O 1
ATOM 4468 N N . ASP A 1 541 ? -21.889 24.921 -4.110 1.00 10.98 539 ASP A N 1
ATOM 4469 C CA . ASP A 1 541 ? -21.292 24.140 -3.041 1.00 11.27 539 ASP A CA 1
ATOM 4470 C C . ASP A 1 541 ? -21.778 22.688 -3.005 1.00 11.16 539 ASP A C 1
ATOM 4471 O O . ASP A 1 541 ? -21.733 22.054 -1.963 1.00 11.75 539 ASP A O 1
ATOM 4476 N N . ALA A 1 542 ? -22.177 22.149 -4.160 1.00 10.76 540 ALA A N 1
ATOM 4477 C CA . ALA A 1 542 ? -22.754 20.796 -4.260 1.00 10.90 540 ALA A CA 1
ATOM 4478 C C . ALA A 1 542 ? -21.781 19.647 -4.032 1.00 11.12 540 ALA A C 1
ATOM 4479 O O . ALA A 1 542 ? -22.208 18.550 -3.663 1.00 11.64 540 ALA A O 1
ATOM 4481 N N . TRP A 1 543 ? -20.491 19.877 -4.261 1.00 10.68 541 TRP A N 1
ATOM 4482 C CA . TRP A 1 543 ? -19.557 18.753 -4.481 1.00 10.74 541 TRP A CA 1
ATOM 4483 C C . TRP A 1 543 ? -19.476 17.665 -3.383 1.00 10.87 541 TRP A C 1
ATOM 4484 O O . TRP A 1 543 ? -19.328 16.497 -3.723 1.00 11.36 541 TRP A O 1
ATOM 4495 N N . PRO A 1 544 ? -19.557 18.029 -2.080 1.00 10.61 542 PRO A N 1
ATOM 4496 C CA . PRO A 1 544 ? -19.473 16.936 -1.090 1.00 11.07 542 PRO A CA 1
ATOM 4497 C C . PRO A 1 544 ? -20.545 15.859 -1.237 1.00 11.60 542 PRO A C 1
ATOM 4498 O O . PRO A 1 544 ? -20.332 14.728 -0.808 1.00 12.13 542 PRO A O 1
ATOM 4502 N N . THR A 1 545 ? -21.679 16.193 -1.851 1.00 11.55 543 THR A N 1
ATOM 4503 C CA . THR A 1 545 ? -22.729 15.204 -2.109 1.00 11.59 543 THR A CA 1
ATOM 4504 C C . THR A 1 545 ? -22.176 13.931 -2.761 1.00 11.95 543 THR A C 1
ATOM 4505 O O . THR A 1 545 ? -22.595 12.816 -2.428 1.00 11.94 543 THR A O 1
ATOM 4509 N N . LEU A 1 546 ? -21.231 14.102 -3.678 1.00 12.34 544 LEU A N 1
ATOM 4510 C CA . LEU A 1 546 ? -20.691 12.999 -4.475 1.00 13.01 544 LEU A CA 1
ATOM 4511 C C . LEU A 1 546 ? -19.745 12.095 -3.675 1.00 13.32 544 LEU A C 1
ATOM 4512 O O . LEU A 1 546 ? -19.441 10.984 -4.100 1.00 14.22 544 LEU A O 1
ATOM 4517 N N . PHE A 1 547 ? -19.280 12.590 -2.532 1.00 13.76 545 PHE A N 1
ATOM 4518 C CA . PHE A 1 547 ? -18.475 11.802 -1.609 1.00 13.77 545 PHE A CA 1
ATOM 4519 C C . PHE A 1 547 ? -19.357 11.061 -0.610 1.00 14.25 545 PHE A C 1
ATOM 4520 O O . PHE A 1 547 ? -18.935 10.060 -0.033 1.00 14.78 545 PHE A O 1
ATOM 4528 N N . ILE A 1 548 ? -20.582 11.542 -0.427 1.00 14.35 546 ILE A N 1
ATOM 4529 C CA . ILE A 1 548 ? -21.509 10.992 0.566 1.00 14.69 546 ILE A CA 1
ATOM 4530 C C . ILE A 1 548 ? -22.312 9.798 0.026 1.00 15.43 546 ILE A C 1
ATOM 4531 O O . ILE A 1 548 ? -22.500 8.804 0.734 1.00 16.25 546 ILE A O 1
ATOM 4536 N N . ILE A 1 549 ? -22.786 9.903 -1.213 1.00 15.78 547 ILE A N 1
ATOM 4537 C CA . ILE A 1 549 ? -23.556 8.827 -1.853 1.00 16.62 547 ILE A CA 1
ATOM 4538 C C . ILE A 1 549 ? -22.704 7.589 -2.145 1.00 17.05 547 ILE A C 1
ATOM 4539 O O . ILE A 1 549 ? -21.488 7.695 -2.296 1.00 17.04 547 ILE A O 1
ATOM 4544 N N . SER A 1 550 ? -23.354 6.422 -2.208 1.00 18.44 548 SER A N 1
ATOM 4545 C CA . SER A 1 550 ? -22.699 5.159 -2.585 1.00 19.17 548 SER A CA 1
ATOM 4546 C C . SER A 1 550 ? -23.456 4.477 -3.722 1.00 20.00 548 SER A C 1
ATOM 4547 O O . SER A 1 550 ? -24.646 4.729 -3.937 1.00 19.35 548 SER A O 1
ATOM 4550 N N . LYS A 1 551 ? -22.769 3.600 -4.449 1.00 21.13 549 LYS A N 1
ATOM 4551 C CA . LYS A 1 551 ? -23.449 2.685 -5.367 1.00 22.48 549 LYS A CA 1
ATOM 4552 C C . LYS A 1 551 ? -24.318 1.759 -4.524 1.00 23.44 549 LYS A C 1
ATOM 4553 O O . LYS A 1 551 ? -23.894 1.327 -3.451 1.00 23.13 549 LYS A O 1
ATOM 4559 N N . LYS A 1 552 ? -25.536 1.479 -4.985 1.00 24.82 550 LYS A N 1
ATOM 4560 C CA . LYS A 1 552 ? -26.439 0.577 -4.262 1.00 25.87 550 LYS A CA 1
ATOM 4561 C C . LYS A 1 552 ? -25.743 -0.760 -3.985 1.00 26.56 550 LYS A C 1
ATOM 4562 O O . LYS A 1 552 ? -25.855 -1.308 -2.889 1.00 26.43 550 LYS A O 1
ATOM 4568 N N . SER A 1 553 ? -25.001 -1.247 -4.977 1.00 27.61 551 SER A N 1
ATOM 4569 C CA . SER A 1 553 ? -24.314 -2.536 -4.894 1.00 28.56 551 SER A CA 1
ATOM 4570 C C . SER A 1 553 ? -22.954 -2.489 -4.185 1.00 29.31 551 SER A C 1
ATOM 4571 O O . SER A 1 553 ? -22.281 -3.515 -4.080 1.00 29.61 551 SER A O 1
ATOM 4574 N N . ASP A 1 554 ? -22.548 -1.313 -3.706 1.00 29.99 552 ASP A N 1
ATOM 4575 C CA . ASP A 1 554 ? -21.253 -1.145 -3.040 1.00 30.36 552 ASP A CA 1
ATOM 4576 C C . ASP A 1 554 ? -21.333 -0.016 -2.004 1.00 30.23 552 ASP A C 1
ATOM 4577 O O . ASP A 1 554 ? -20.674 1.013 -2.154 1.00 30.37 552 ASP A O 1
ATOM 4582 N N . PRO A 1 555 ? -22.150 -0.203 -0.950 1.00 30.01 553 PRO A N 1
ATOM 4583 C CA . PRO A 1 555 ? -22.323 0.824 0.080 1.00 30.03 553 PRO A CA 1
ATOM 4584 C C . PRO A 1 555 ? -21.056 1.104 0.896 1.00 29.91 553 PRO A C 1
ATOM 4585 O O . PRO A 1 555 ? -20.390 0.171 1.352 1.00 29.89 553 PRO A O 1
ATOM 4589 N N . GLN A 1 556 ? -20.741 2.386 1.067 1.00 29.64 554 GLN A N 1
ATOM 4590 C CA . GLN A 1 556 ? -19.552 2.821 1.795 1.00 29.50 554 GLN A CA 1
ATOM 4591 C C . GLN A 1 556 ? -19.961 3.671 2.985 1.00 28.98 554 GLN A C 1
ATOM 4592 O O . GLN A 1 556 ? -21.059 4.213 2.999 1.00 29.19 554 GLN A O 1
ATOM 4598 N N . PRO A 1 557 ? -19.071 3.814 3.987 1.00 28.50 555 PRO A N 1
ATOM 4599 C CA . PRO A 1 557 ? -19.439 4.633 5.137 1.00 27.89 555 PRO A CA 1
ATOM 4600 C C . PRO A 1 557 ? -19.372 6.121 4.819 1.00 26.95 555 PRO A C 1
ATOM 4601 O O . PRO A 1 557 ? -18.887 6.509 3.755 1.00 27.00 555 PRO A O 1
ATOM 4605 N N . VAL A 1 558 ? -19.862 6.940 5.739 1.00 25.97 556 VAL A N 1
ATOM 4606 C CA . VAL A 1 558 ? -19.808 8.380 5.580 1.00 25.14 556 VAL A CA 1
ATOM 4607 C C . VAL A 1 558 ? -18.337 8.785 5.566 1.00 23.82 556 VAL A C 1
ATOM 4608 O O . VAL A 1 558 ? -17.543 8.221 6.320 1.00 24.11 556 VAL A O 1
ATOM 4612 N N . PRO A 1 559 ? -17.957 9.729 4.681 1.00 21.95 557 PRO A N 1
ATOM 4613 C CA . PRO A 1 559 ? -16.569 10.201 4.717 1.00 20.75 557 PRO A CA 1
ATOM 4614 C C . PRO A 1 559 ? -16.166 10.662 6.119 1.00 19.72 557 PRO A C 1
ATOM 4615 O O . PRO A 1 559 ? -16.883 11.434 6.745 1.00 19.37 557 PRO A O 1
ATOM 4619 N N . SER A 1 560 ? -15.030 10.178 6.613 1.00 18.80 558 SER A N 1
ATOM 4620 C CA . SER A 1 560 ? -14.639 10.437 8.002 1.00 18.14 558 SER A CA 1
ATOM 4621 C C . SER A 1 560 ? -14.211 11.879 8.255 1.00 17.30 558 SER A C 1
ATOM 4622 O O . SER A 1 560 ? -14.176 12.319 9.398 1.00 16.68 558 SER A O 1
ATOM 4625 N N . TRP A 1 561 ? -13.889 12.610 7.190 1.00 16.12 559 TRP A N 1
ATOM 4626 C CA . TRP A 1 561 ? -13.533 14.021 7.304 1.00 15.63 559 TRP A CA 1
ATOM 4627 C C . TRP A 1 561 ? -14.735 14.940 7.564 1.00 15.64 559 TRP A C 1
ATOM 4628 O O . TRP A 1 561 ? -14.561 16.055 8.040 1.00 15.61 559 TRP A O 1
ATOM 4639 N N . LEU A 1 562 ? -15.947 14.467 7.269 1.00 16.39 560 LEU A N 1
ATOM 4640 C CA . LEU A 1 562 ? -17.146 15.291 7.467 1.00 17.26 560 LEU A CA 1
ATOM 4641 C C . LEU A 1 562 ? -17.436 15.515 8.950 1.00 17.18 560 LEU A C 1
ATOM 4642 O O . LEU A 1 562 ? -17.288 14.607 9.766 1.00 17.76 560 LEU A O 1
ATOM 4647 N N . GLY A 1 563 ? -17.852 16.730 9.283 1.00 17.01 561 GLY A N 1
ATOM 4648 C CA . GLY A 1 563 ? -18.152 17.100 10.661 1.00 17.26 561 GLY A CA 1
ATOM 4649 C C . GLY A 1 563 ? -17.115 18.057 11.192 1.00 17.60 561 GLY A C 1
ATOM 4650 O O . GLY A 1 563 ? -15.995 18.134 10.671 1.00 16.70 561 GLY A O 1
ATOM 4651 N N . THR A 1 564 ? -17.480 18.791 12.236 1.00 18.14 562 THR A N 1
ATOM 4652 C CA . THR A 1 564 ? -16.551 19.709 12.867 1.00 19.10 562 THR A CA 1
ATOM 4653 C C . THR A 1 564 ? -15.475 18.922 13.609 1.00 19.51 562 THR A C 1
ATOM 4654 O O . THR A 1 564 ? -15.627 17.725 13.861 1.00 19.71 562 THR A O 1
ATOM 4658 N N . VAL A 1 565 ? -14.395 19.613 13.954 1.00 20.16 563 VAL A N 1
ATOM 4659 C CA . VAL A 1 565 ? -13.273 19.014 14.676 1.00 20.91 563 VAL A CA 1
ATOM 4660 C C . VAL A 1 565 ? -13.723 18.359 15.985 1.00 21.54 563 VAL A C 1
ATOM 4661 O O . VAL A 1 565 ? -13.285 17.252 16.302 1.00 21.90 563 VAL A O 1
ATOM 4665 N N . ASP A 1 566 ? -14.615 19.027 16.718 1.00 22.50 564 ASP A N 1
ATOM 4666 C CA . ASP A 1 566 ? -15.181 18.458 17.955 1.00 23.21 564 ASP A CA 1
ATOM 4667 C C . ASP A 1 566 ? -16.054 17.226 17.694 1.00 23.46 564 ASP A C 1
ATOM 4668 O O . ASP A 1 566 ? -16.121 16.327 18.532 1.00 23.85 564 ASP A O 1
ATOM 4673 N N . GLU A 1 567 ? -16.724 17.186 16.546 1.00 23.43 565 GLU A N 1
ATOM 4674 C CA . GLU A 1 567 ? -17.551 16.034 16.152 1.00 23.69 565 GLU A CA 1
ATOM 4675 C C . GLU A 1 567 ? -16.729 14.847 15.626 1.00 22.65 565 GLU A C 1
ATOM 4681 N N . GLY A 1 568 ? -15.475 15.090 15.242 1.00 21.34 566 GLY A N 1
ATOM 4682 C CA . GLY A 1 568 ? -14.603 14.027 14.740 1.00 20.50 566 GLY A CA 1
ATOM 4683 C C . GLY A 1 568 ? -14.200 14.134 13.275 1.00 19.70 566 GLY A C 1
ATOM 4684 O O . GLY A 1 568 ? -13.582 13.218 12.727 1.00 18.99 566 GLY A O 1
ATOM 4685 N N . GLY A 1 569 ? -14.556 15.245 12.634 1.00 18.52 567 GLY A N 1
ATOM 4686 C CA . GLY A 1 569 ? -14.116 15.513 11.264 1.00 17.92 567 GLY A CA 1
ATOM 4687 C C . GLY A 1 569 ? -13.045 16.581 11.259 1.00 17.05 567 GLY A C 1
ATOM 4688 O O . GLY A 1 569 ? -12.394 16.824 12.276 1.00 16.91 567 GLY A O 1
ATOM 4689 N N . ILE A 1 570 ? -12.887 17.251 10.122 1.00 15.97 568 ILE A N 1
ATOM 4690 C CA . ILE A 1 570 ? -11.840 18.262 9.960 1.00 15.37 568 ILE A CA 1
ATOM 4691 C C . ILE A 1 570 ? -12.377 19.689 9.812 1.00 15.05 568 ILE A C 1
ATOM 4692 O O . ILE A 1 570 ? -11.603 20.623 9.586 1.00 14.97 568 ILE A O 1
ATOM 4697 N N . GLU A 1 571 ? -13.688 19.870 9.952 1.00 14.82 569 GLU A N 1
ATOM 4698 C CA . GLU A 1 571 ? -14.273 21.178 9.684 1.00 14.92 569 GLU A CA 1
ATOM 4699 C C . GLU A 1 571 ? -14.107 22.141 10.858 1.00 15.49 569 GLU A C 1
ATOM 4700 O O . GLU A 1 571 ? -14.271 21.762 12.023 1.00 15.79 569 GLU A O 1
ATOM 4706 N N . ILE A 1 572 ? -13.770 23.383 10.527 1.00 15.79 570 ILE A N 1
ATOM 4707 C CA . ILE A 1 572 ? -13.533 24.427 11.510 1.00 16.12 570 ILE A CA 1
ATOM 4708 C C . ILE A 1 572 ? -14.780 25.305 11.635 1.00 16.30 570 ILE A C 1
ATOM 4709 O O . ILE A 1 572 ? -15.188 25.933 10.657 1.00 16.07 570 ILE A O 1
ATOM 4714 N N . PRO A 1 573 ? -15.408 25.337 12.828 1.00 16.36 571 PRO A N 1
ATOM 4715 C CA . PRO A 1 573 ? -16.563 26.216 13.026 1.00 16.45 571 PRO A CA 1
ATOM 4716 C C . PRO A 1 573 ? -16.266 27.681 12.745 1.00 16.31 571 PRO A C 1
ATOM 4717 O O . PRO A 1 573 ? -15.183 28.171 13.060 1.00 15.75 571 PRO A O 1
ATOM 4721 N N . THR A 1 574 ? -17.233 28.380 12.158 1.00 16.50 572 THR A N 1
ATOM 4722 C CA . THR A 1 574 ? -17.106 29.818 11.945 1.00 16.88 572 THR A CA 1
ATOM 4723 C C . THR A 1 574 ? -16.789 30.560 13.256 1.00 17.13 572 THR A C 1
ATOM 4724 O O . THR A 1 574 ? -15.970 31.474 13.270 1.00 17.40 572 THR A O 1
ATOM 4728 N N . ALA A 1 575 ? -17.420 30.146 14.352 1.00 18.10 573 ALA A N 1
ATOM 4729 C CA . ALA A 1 575 ? -17.177 30.766 15.663 1.00 18.42 573 ALA A CA 1
ATOM 4730 C C . ALA A 1 575 ? -15.704 30.677 16.075 1.00 18.89 573 ALA A C 1
ATOM 4731 O O . ALA A 1 575 ? -15.164 31.618 16.644 1.00 19.11 573 ALA A O 1
ATOM 4733 N N . LYS A 1 576 ? -15.057 29.555 15.763 1.00 19.52 574 LYS A N 1
ATOM 4734 C CA . LYS A 1 576 ? -13.623 29.381 16.044 1.00 19.55 574 LYS A CA 1
ATOM 4735 C C . LYS A 1 576 ? -12.758 30.338 15.220 1.00 19.44 574 LYS A C 1
ATOM 4736 O O . LYS A 1 576 ? -11.771 30.877 15.714 1.00 19.24 574 LYS A O 1
ATOM 4742 N N . ILE A 1 577 ? -13.132 30.560 13.963 1.00 19.08 575 ILE A N 1
ATOM 4743 C CA . ILE A 1 577 ? -12.400 31.492 13.112 1.00 19.35 575 ILE A CA 1
ATOM 4744 C C . ILE A 1 577 ? -12.493 32.920 13.676 1.00 19.83 575 ILE A C 1
ATOM 4745 O O . ILE A 1 577 ? -11.489 33.632 13.742 1.00 19.49 575 ILE A O 1
ATOM 4750 N N . PHE A 1 578 ? -13.688 33.326 14.096 1.00 20.61 576 PHE A N 1
ATOM 4751 C CA . PHE A 1 578 ? -13.867 34.649 14.707 1.00 21.60 576 PHE A CA 1
ATOM 4752 C C . PHE A 1 578 ? -13.213 34.753 16.086 1.00 22.07 576 PHE A C 1
ATOM 4753 O O . PHE A 1 578 ? -12.757 35.827 16.470 1.00 21.99 576 PHE A O 1
ATOM 4761 N N . GLU A 1 579 ? -13.172 33.642 16.817 1.00 23.00 577 GLU A N 1
ATOM 4762 C CA . GLU A 1 579 ? -12.451 33.568 18.089 1.00 23.75 577 GLU A CA 1
ATOM 4763 C C . GLU A 1 579 ? -10.964 33.840 17.849 1.00 23.54 577 GLU A C 1
ATOM 4764 O O . GLU A 1 579 ? -10.349 34.635 18.560 1.00 23.46 577 GLU A O 1
ATOM 4770 N N . ASP A 1 580 ? -10.404 33.196 16.824 1.00 23.40 578 ASP A N 1
ATOM 4771 C CA . ASP A 1 580 ? -9.003 33.388 16.447 1.00 23.43 578 ASP A CA 1
ATOM 4772 C C . ASP A 1 580 ? -8.710 34.803 15.950 1.00 23.79 578 ASP A 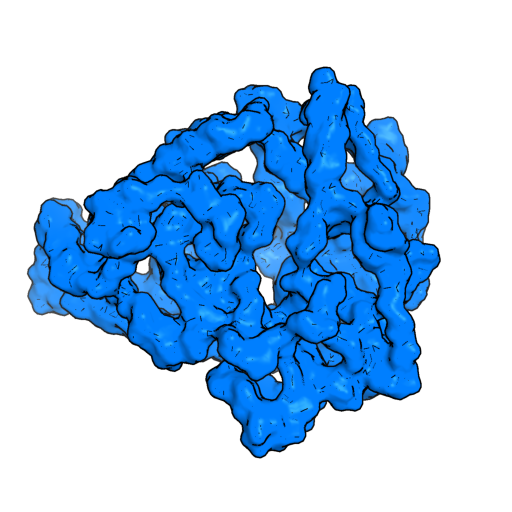C 1
ATOM 4773 O O . ASP A 1 580 ? -7.638 35.350 16.215 1.00 23.63 578 ASP A O 1
ATOM 4778 N N . LEU A 1 581 ? -9.664 35.388 15.229 1.00 24.43 579 LEU A N 1
ATOM 4779 C CA . LEU A 1 581 ? -9.532 36.754 14.717 1.00 24.93 579 LEU A CA 1
ATOM 4780 C C . LEU A 1 581 ? -9.449 37.756 15.866 1.00 25.73 579 LEU A C 1
ATOM 4781 O O . LEU A 1 581 ? -8.542 38.583 15.906 1.00 25.44 579 LEU A O 1
ATOM 4786 N N . GLN A 1 582 ? -10.394 37.664 16.799 1.00 26.88 580 GLN A N 1
ATOM 4787 C CA . GLN A 1 582 ? -10.446 38.578 17.945 1.00 27.86 580 GLN A CA 1
ATOM 4788 C C . GLN A 1 582 ? -9.201 38.437 18.825 1.00 28.56 580 GLN A C 1
ATOM 4789 O O . GLN A 1 582 ? -8.644 39.436 19.290 1.00 28.62 580 GLN A O 1
ATOM 4792 N N . LYS A 1 583 ? -8.764 37.197 19.033 1.00 29.23 581 LYS A N 1
ATOM 4793 C CA . LYS A 1 583 ? -7.567 36.909 19.825 1.00 30.00 581 LYS A CA 1
ATOM 4794 C C . LYS A 1 583 ? -6.296 37.511 19.212 1.00 30.12 581 LYS A C 1
ATOM 4795 O O . LYS A 1 583 ? -5.358 37.858 19.935 1.00 30.30 581 LYS A O 1
ATOM 4801 N N . ALA A 1 584 ? -6.273 37.639 17.886 1.00 30.35 582 ALA A N 1
ATOM 4802 C CA . ALA A 1 584 ? -5.126 38.204 17.167 1.00 30.72 582 ALA A CA 1
ATOM 4803 C C . ALA A 1 584 ? -5.140 39.738 17.086 1.00 30.85 582 ALA A C 1
ATOM 4804 O O . ALA A 1 584 ? -4.219 40.330 16.525 1.00 30.80 582 ALA A O 1
ATOM 4806 N N . THR A 1 585 ? -6.176 40.374 17.634 1.00 31.18 583 THR A N 1
ATOM 4807 C CA . THR A 1 585 ? -6.308 41.836 17.584 1.00 31.53 583 THR A CA 1
ATOM 4808 C C . THR A 1 585 ? -5.294 42.526 18.501 1.00 31.80 583 THR A C 1
ATOM 4809 O O . THR A 1 585 ? -4.863 41.958 19.509 1.00 32.19 583 THR A O 1
#

Secondary structure (P-SEA, 3-state):
ccccccbbbbccccccccccccccccccccccccccccccccccccccbbbbccccccccccccbbbbbccccccccccccccaaaaaaaaaaaaaacccccccccccccccccccccbbbbbcccccccaaaaaaaacccccccaaaaaaaaacccccccccccccccccccccccccccccbbbbbbccccccccccccccccbbbbcccccaaaaaaaaaacccccccccccccccccccccccccccccccccccccccccccccccccccccaaaaaaaaaacaaaaaaaccccccccccccccccccccccccccaaaaaaaacccccccccccaaaaaaaaaaabbbbccccbbbcccccccccbbbbccccaaaaaaaaaaaaaaaaaaccbbbbbbccaaaaaaaaaaccccbbbbccccccccaaaaaaaaccccccccccccccccccccccccaaaaaaaaccccccaaaaaaaaaaaaaaaaaaccccccccccccbbbbbccccccccccccccccccccccccccccccccccccccccccccccccccccccccaaaaaaaaaaac